Protein AF-A0A6G0IM31-F1 (afdb_monomer)

Solvent-accessible surface area (backbone atoms only — not comparable to full-atom values): 23867 Å² total; per-residue (Å²): 143,81,89,83,79,83,81,80,80,82,61,76,68,66,58,53,59,58,53,51,56,51,50,58,54,52,58,71,59,51,46,72,52,73,86,76,58,29,35,44,37,66,64,90,86,64,82,77,50,81,94,53,79,56,46,77,42,25,65,24,49,33,52,32,23,55,49,42,42,52,35,54,78,69,66,40,56,85,72,34,51,27,34,51,53,38,64,67,66,69,48,48,72,94,65,51,44,59,22,65,65,32,33,52,43,40,54,50,34,54,50,56,51,58,71,75,46,84,83,65,71,39,38,36,40,37,40,40,38,39,74,88,47,91,73,60,50,75,45,73,33,28,76,93,40,75,71,78,83,85,82,87,77,94,63,101,54,61,76,47,79,43,77,57,82,61,41,64,88,87,85,88,73,82,80,88,86,83,90,74,96,60,84,72,95,62,67,54,34,44,53,74,49,74,47,65,47,69,52,58,91,88,52,86,88,77,50,64,33,33,41,39,41,29,42,20,30,43,71,60,95,88,59,88,57,65,47,46,58,54,32,40,37,36,38,43,38,95,63,54,70,75,69,89,90,70,71,73,64,47,77,62,91,46,28,46,38,37,60,36,73,57,36,42,46,88,49,73,52,69,53,70,48,54,43,49,82,86,72,91,76,84,70,53,76,70,31,43,38,35,35,28,27,64,63,35,58,40,30,55,28,73,47,78,46,64,88,59,92,58,65,67,53,59,55,65,61,86,95,50,70,44,82,52,78,92,72,78,86,81,85,82,82,68,92,56,90,85,70,43,73,69,57,54,50,55,64,57,66,37,88,86,52,58,62,40,70,44,67,48,76,77,48,75,48,79,58,90,97,42,79,47,71,46,60,47,79,76,43,82,78,41,63,85,77,74,127

pLDDT: mean 73.81, std 16.46, range [26.55, 93.31]

Foldseek 3Di:
DDDDDDDDPDDPVVVVVVVVVVLVVVVVQWDWDDVVIAIWHDDPPDPDDPVDPALSCLVRLLRLLVNLVVCVVVVVLVVNPNSLVNNLQQAAPPPAHLAPNSRVSNVVSVVSNPVVDDAKWWWKWKWKDWPPDPDTDIDTAGPVRNDDDDDDDPDPTDIDMDIDDTDDDDHDHDDDDDDDPDDDPFPAQKDKDKDWADDDPPDPDDDQIKIKIKIAGRDDPPDPDQKDAWKKKKWQAPDWDWDDDDPPWDDDPRITIDIDGIHGNPDIDMDMTGTDDPDDDQADDWIKIWMDDSSGPSNTDIDTHDNDPSHQDWDDDPNDIDGDDDPDDDDPPDPDVVDDPVNVVVVCPDPVNAFDFDWAWDDWDDDPPDIDTDTDTPDGPHHNPDD

Sequence (387 aa):
MCCGGNVRSDSPRHKQHGTSSLLDSLEKLARQKGNPLLRYWQESSVTADWLKPDQS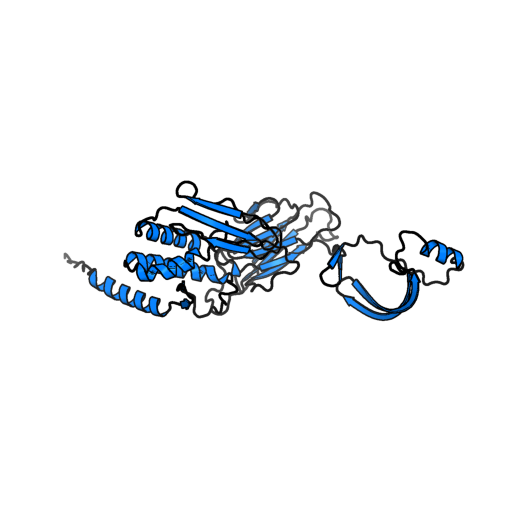SGPTVETTAYVLLTVLLKGRISYANPILTWLTQDQHYGEGFYSIHDTVLTLEAVTEYSKIIPRVALSQDLIVRLSRKLDPVRVQLTQSRPVATPLQVTTNDDITVATGYGSGVSSVKMKTVYYETTASSQTCHFDLTIEVKSASSSNPSRGSPHVVACAKYKPPPNEVMTESSLTVMEIHALRCGAGDGGPETELQGNTVVIQMETVPSEVFLCIGFRITTAFTVTGRSDSLLSVYEPQDKGSLCTKQFSHKEEKLQQLCVGQQCQCMTAACATYRGNIDGSLTAAKRTDETCQSHIKYAYKVTVKSSAAEGNFMTYTATIAEVLKNRYSV

Radius of gyration: 31.68 Å; Cα contacts (8 Å, |Δi|>4): 546; chains: 1; bounding box: 67×73×113 Å

Mean predicted aligned error: 17.04 Å

Nearest PDB structures (foldseek):
  8cml-assembly1_B  TM=8.403E-01  e=1.248E-17  Homo sapiens
  4e0s-assembly1_A  TM=3.772E-01  e=4.618E-20  Homo sapiens
  3hs0-assembly3_H-2  TM=5.160E-01  e=4.239E-14  Naja kaouthia
  3hrz-assembly1_C  TM=5.077E-01  e=1.544E-13  Naja kaouthia
  3hs0-assembly3_C  TM=4.932E-01  e=1.003E-13  Naja kaouthia

Organism: Larimichthys crocea (NCBI:txid215358)

InterPro domains:
  IPR008930 Terpenoid cyclases/protein prenyltransferase alpha-alpha toroid [SSF48239] (22-117)
  IPR008993 Tissue inhibitor of metalloproteinases-like, OB-fold [G3DSA:2.40.50.120] (315-386)
  IPR008993 Tissue inhibitor of metalloproteinases-like, OB-fold [SSF50242] (322-384)
  IPR009048 Alpha-macroglobulin, receptor-binding [PF07677] (249-306)
  IPR009048 Alpha-macroglobulin, receptor-binding [SM01361] (228-305)
  IPR011626 Alpha-macroglobulin-like, TED domain [PF07678] (16-113)
  IPR018933 Netrin module, non-TIMP type [PF01759] (347-384)
  IPR036595 Alpha-macroglobulin, receptor-binding domain superfamily [G3DSA:2.60.40.690] (246-314)
  IPR036595 Alpha-macroglobulin, receptor-binding domain superfamily [SSF49410] (187-323)
  IPR048843 Complement component 5, CUB domain [PF21309] (137-180)
  IPR050473 Alpha-2-macroglobulin/Complement system [PTHR11412] (18-328)

Structure (mmCIF, N/CA/C/O backbone):
data_AF-A0A6G0IM31-F1
#
_entry.id   AF-A0A6G0IM31-F1
#
loop_
_atom_site.group_PDB
_atom_site.id
_atom_site.type_symbol
_atom_site.label_atom_id
_atom_site.label_alt_id
_atom_site.label_comp_id
_atom_site.label_asym_id
_atom_site.label_entity_id
_atom_site.label_seq_id
_atom_site.pdbx_PDB_ins_code
_atom_site.Cartn_x
_atom_site.Cartn_y
_atom_site.Cartn_z
_atom_site.occupancy
_atom_site.B_iso_or_equiv
_atom_site.auth_seq_id
_atom_site.auth_comp_id
_atom_site.auth_asym_id
_atom_site.auth_atom_id
_atom_site.pdbx_PDB_model_num
ATOM 1 N N . MET A 1 1 ? 6.968 43.765 55.370 1.00 36.72 1 MET A N 1
ATOM 2 C CA . MET A 1 1 ? 7.137 43.029 54.100 1.00 36.72 1 MET A CA 1
ATOM 3 C C . MET A 1 1 ? 6.992 41.546 54.382 1.00 36.72 1 MET A C 1
ATOM 5 O O . MET A 1 1 ? 7.901 40.985 54.961 1.00 36.72 1 MET A O 1
ATOM 9 N N . CYS A 1 2 ? 5.845 40.967 54.027 1.00 26.55 2 CYS A N 1
ATOM 10 C CA . CYS A 1 2 ? 5.641 39.544 53.733 1.00 26.55 2 CYS A CA 1
ATOM 11 C C . CYS A 1 2 ? 4.366 39.499 52.881 1.00 26.55 2 CYS A C 1
ATOM 13 O O . CYS A 1 2 ? 3.274 39.727 53.397 1.00 26.55 2 CYS A O 1
ATOM 15 N N . CYS A 1 3 ? 4.511 39.334 51.566 1.00 29.86 3 CYS A N 1
ATOM 16 C CA . CYS A 1 3 ? 3.373 39.205 50.660 1.00 29.86 3 CYS A CA 1
ATOM 17 C C . CYS A 1 3 ? 2.822 37.779 50.758 1.00 29.86 3 CYS A C 1
ATOM 19 O O . CYS A 1 3 ? 3.533 36.822 50.463 1.00 29.86 3 CYS A O 1
ATOM 21 N N . GLY A 1 4 ? 1.559 37.649 51.165 1.00 33.16 4 GLY A N 1
ATOM 22 C CA . GLY A 1 4 ? 0.794 36.414 51.039 1.00 33.16 4 GLY A CA 1
ATOM 23 C C . GLY A 1 4 ? 0.318 36.236 49.599 1.00 33.16 4 GLY A C 1
ATOM 24 O O . GLY A 1 4 ? -0.454 37.050 49.096 1.00 33.16 4 GLY A O 1
ATOM 25 N N . GLY A 1 5 ? 0.789 35.182 48.935 1.00 30.02 5 GLY A N 1
ATOM 26 C CA . GLY A 1 5 ? 0.292 34.735 47.636 1.00 30.02 5 GLY A CA 1
ATOM 27 C C . GLY A 1 5 ? -0.735 33.622 47.819 1.00 30.02 5 GLY A C 1
ATOM 28 O O . GLY A 1 5 ? -0.395 32.521 48.242 1.00 30.02 5 GLY A O 1
ATOM 29 N N . ASN A 1 6 ? -1.993 33.921 47.505 1.00 29.75 6 ASN A N 1
ATOM 30 C CA . ASN A 1 6 ? -3.095 32.965 47.448 1.00 29.75 6 ASN A CA 1
ATOM 31 C C . ASN A 1 6 ? -2.877 32.009 46.261 1.00 29.75 6 ASN A C 1
ATOM 33 O O . ASN A 1 6 ? -2.958 32.431 45.106 1.00 29.75 6 ASN A O 1
ATOM 37 N N . VAL A 1 7 ? -2.636 30.724 46.522 1.00 34.03 7 VAL A N 1
ATOM 38 C CA . VAL A 1 7 ? -2.697 29.682 45.489 1.00 34.03 7 VAL A CA 1
ATOM 39 C C . VAL A 1 7 ? -4.174 29.373 45.244 1.00 34.03 7 VAL A C 1
ATOM 41 O O . VAL A 1 7 ? -4.831 28.744 46.071 1.00 34.03 7 VAL A O 1
ATOM 44 N N . ARG A 1 8 ? -4.721 29.849 44.117 1.00 33.34 8 ARG A N 1
ATOM 45 C CA . ARG A 1 8 ? -6.036 29.415 43.620 1.00 33.34 8 ARG A CA 1
ATOM 46 C C . ARG A 1 8 ? -5.956 27.925 43.289 1.00 33.34 8 ARG A C 1
ATOM 48 O O . ARG A 1 8 ? -5.293 27.533 42.334 1.00 33.34 8 ARG A O 1
ATOM 55 N N . SER A 1 9 ? -6.650 27.112 44.073 1.00 35.56 9 SER A N 1
ATOM 56 C CA . SER A 1 9 ? -6.996 25.738 43.732 1.00 35.56 9 SER A CA 1
ATOM 57 C C . SER A 1 9 ? -8.009 25.757 42.586 1.00 35.56 9 SER A C 1
ATOM 59 O O . SER A 1 9 ? -9.187 26.064 42.766 1.00 35.56 9 SER A O 1
ATOM 61 N N . ASP A 1 10 ? -7.530 25.479 41.378 1.00 37.25 10 ASP A N 1
ATOM 62 C CA . ASP A 1 10 ? -8.372 25.380 40.191 1.00 37.25 10 ASP A CA 1
ATOM 63 C C . ASP A 1 10 ? -9.249 24.116 40.290 1.00 37.25 10 ASP A C 1
ATOM 65 O O . ASP A 1 10 ? -8.761 23.002 40.500 1.00 37.25 10 ASP A O 1
ATOM 69 N N . SER A 1 11 ? -10.569 24.299 40.232 1.00 34.94 11 SER A N 1
ATOM 70 C CA . SER A 1 11 ? -11.566 23.278 40.576 1.00 34.94 11 SER A CA 1
ATOM 71 C C . SER A 1 11 ? -11.728 22.223 39.461 1.00 34.94 11 SER A C 1
ATOM 73 O O . SER A 1 11 ? -11.961 22.591 38.306 1.00 34.94 11 SER A O 1
ATOM 75 N N . PRO A 1 12 ? -11.711 20.906 39.761 1.00 45.75 12 PRO A N 1
ATOM 76 C CA . PRO A 1 12 ? -11.806 19.837 38.754 1.00 45.75 12 PRO A CA 1
ATOM 77 C C . PRO A 1 12 ? -13.117 19.809 37.941 1.00 45.75 12 PRO A C 1
ATOM 79 O O . PRO A 1 12 ? -13.173 19.166 36.892 1.00 45.75 12 PRO A O 1
ATOM 82 N N . ARG A 1 13 ? -14.168 20.527 38.367 1.00 38.84 13 ARG A N 1
ATOM 83 C CA . ARG A 1 13 ? -15.467 20.568 37.665 1.00 38.84 13 ARG A CA 1
ATOM 84 C C . ARG A 1 13 ? -15.459 21.422 36.394 1.00 38.84 13 ARG A C 1
ATOM 86 O O . ARG A 1 13 ? -16.179 21.096 35.454 1.00 38.84 13 ARG A O 1
ATOM 93 N N . HIS A 1 14 ? -14.639 22.474 36.326 1.00 39.56 14 HIS A N 1
ATOM 94 C CA . HIS A 1 14 ? -14.577 23.325 35.130 1.00 39.56 14 HIS A CA 1
ATOM 95 C C . HIS A 1 14 ? -13.871 22.635 33.955 1.00 39.56 14 HIS A C 1
ATOM 97 O O . HIS A 1 14 ? -14.290 22.804 32.812 1.00 39.56 14 HIS A O 1
ATOM 103 N N . LYS A 1 15 ? -12.874 21.779 34.227 1.00 46.34 15 LYS A N 1
ATOM 104 C CA . LYS A 1 15 ? -12.213 20.973 33.187 1.00 46.34 15 LYS A CA 1
ATOM 105 C C . LYS A 1 15 ? -13.165 19.947 32.566 1.00 46.34 15 LYS A C 1
ATOM 107 O O . LYS A 1 15 ? -13.194 19.826 31.349 1.00 46.34 15 LYS A O 1
ATOM 112 N N . GLN A 1 16 ? -14.004 19.280 33.367 1.00 51.59 16 GLN A N 1
ATOM 113 C CA . GLN A 1 16 ? -14.938 18.256 32.873 1.00 51.59 16 GLN A CA 1
ATOM 114 C C . GLN A 1 16 ? -15.980 18.794 31.878 1.00 51.59 16 GLN A C 1
ATOM 116 O O . GLN A 1 16 ? -16.293 18.100 30.912 1.00 51.59 16 GLN A O 1
ATOM 121 N N . HIS A 1 17 ? -16.474 20.022 32.081 1.00 53.59 17 HIS A N 1
ATOM 122 C CA . HIS A 1 17 ? -17.508 20.627 31.230 1.00 53.59 17 HIS A CA 1
ATOM 123 C C . HIS A 1 17 ? -16.995 21.018 29.832 1.00 53.59 17 HIS A C 1
ATOM 125 O O . HIS A 1 17 ? -17.723 20.883 28.848 1.00 53.59 17 HIS A O 1
ATOM 131 N N . GLY A 1 18 ? -15.737 21.466 29.735 1.00 62.34 18 GLY A N 1
ATOM 132 C CA . GLY A 1 18 ? -15.080 21.729 28.450 1.00 62.34 18 GLY A CA 1
ATOM 133 C C . GLY A 1 18 ? -14.702 20.444 27.705 1.00 62.34 18 GLY A C 1
ATOM 134 O O . GLY A 1 18 ? -14.777 20.391 26.483 1.00 62.34 18 GLY A O 1
ATOM 135 N N . THR A 1 19 ? -14.359 19.367 28.423 1.00 61.81 19 THR A N 1
ATOM 136 C CA . THR A 1 19 ? -14.051 18.073 27.788 1.00 61.81 19 THR A CA 1
ATOM 137 C C . THR A 1 19 ? -15.293 17.395 27.205 1.00 61.81 19 THR A C 1
ATOM 139 O O . THR A 1 19 ? -15.190 16.722 26.183 1.00 61.81 19 THR A O 1
ATOM 142 N N . SER A 1 20 ? -16.469 17.547 27.828 1.00 69.94 20 SER A N 1
ATOM 143 C CA . SER A 1 20 ? -17.714 16.991 27.277 1.00 69.94 20 SER A CA 1
ATOM 144 C C . SER A 1 20 ? -18.145 17.689 25.986 1.00 69.94 20 SER A C 1
ATOM 146 O O . SER A 1 20 ? -18.518 17.003 25.042 1.00 69.94 20 SER A O 1
ATOM 148 N N . SER A 1 21 ? -18.020 19.020 25.892 1.00 79.06 21 SER A N 1
ATOM 149 C CA . SER A 1 21 ? -18.432 19.753 24.682 1.00 79.06 21 SER A CA 1
ATOM 150 C C . SER A 1 21 ? -17.542 19.463 23.467 1.00 79.06 21 SER A C 1
ATOM 152 O O . SER A 1 21 ? -18.026 19.450 22.333 1.00 79.06 21 SER A O 1
ATOM 154 N N . LEU A 1 22 ? -16.249 19.202 23.693 1.00 83.69 22 LEU A N 1
ATOM 155 C CA . LEU A 1 22 ? -15.317 18.792 22.642 1.00 83.69 22 LEU A CA 1
ATOM 156 C C . LEU A 1 22 ? -15.647 17.396 22.110 1.00 83.69 22 LEU A C 1
ATOM 158 O O . LEU A 1 22 ? -15.683 17.209 20.897 1.00 83.69 22 LEU A O 1
ATOM 162 N N . LEU A 1 23 ? -15.944 16.439 22.996 1.00 84.12 23 LEU A N 1
ATOM 163 C CA . LEU A 1 23 ? -16.343 15.094 22.581 1.00 84.12 23 LEU A CA 1
ATOM 164 C C . LEU A 1 23 ? -17.647 15.127 21.778 1.00 84.12 23 LEU A C 1
ATOM 166 O O . LEU A 1 23 ? -17.715 14.515 20.720 1.00 84.12 23 LEU A O 1
ATOM 170 N N . ASP A 1 24 ? -18.640 15.901 22.215 1.00 84.94 24 ASP A N 1
ATOM 171 C CA . ASP A 1 24 ? -19.907 16.034 21.487 1.00 84.94 24 ASP A CA 1
ATOM 172 C C . ASP A 1 24 ? -19.708 16.680 20.101 1.00 84.94 24 ASP A C 1
ATOM 174 O O . ASP A 1 24 ? -20.414 16.365 19.142 1.00 84.94 24 ASP A O 1
ATOM 178 N N . SER A 1 25 ? -18.735 17.587 19.971 1.00 86.56 25 SER A N 1
ATOM 179 C CA . SER A 1 25 ? -18.357 18.175 18.679 1.00 86.56 25 SER A CA 1
ATOM 180 C C . SER A 1 25 ? -17.662 17.151 17.781 1.00 86.56 25 SER A C 1
ATOM 182 O O . SER A 1 25 ? -17.974 17.063 16.596 1.00 86.56 25 SER A O 1
ATOM 184 N N . LEU A 1 26 ? -16.776 16.334 18.352 1.00 86.81 26 LEU A N 1
ATOM 185 C CA . LEU A 1 26 ? -16.090 15.252 17.651 1.00 86.81 26 LEU A CA 1
ATOM 186 C C . LEU A 1 26 ? -17.077 14.178 17.175 1.00 86.81 26 LEU A C 1
ATOM 188 O O . LEU A 1 26 ? -16.978 13.707 16.046 1.00 86.81 26 LEU A O 1
ATOM 192 N N . GLU A 1 27 ? -18.079 13.832 17.983 1.00 87.62 27 GLU A N 1
ATOM 193 C CA . GLU A 1 27 ? -19.129 12.876 17.614 1.00 87.62 27 GLU A CA 1
ATOM 194 C C . GLU A 1 27 ? -19.948 13.339 16.400 1.00 87.62 27 GLU A C 1
ATOM 196 O O . GLU A 1 27 ? -20.326 12.513 15.569 1.00 87.62 27 GLU A O 1
ATOM 201 N N . LYS A 1 28 ? -20.159 14.650 16.229 1.00 87.38 28 LYS A N 1
ATOM 202 C CA . LYS A 1 28 ? -20.841 15.207 15.044 1.00 87.38 28 LYS A CA 1
ATOM 203 C C . LYS A 1 28 ? -20.036 15.063 13.753 1.00 87.38 28 LYS A C 1
ATOM 205 O O . LYS A 1 28 ? -20.626 15.083 12.678 1.00 87.38 28 LYS A O 1
ATOM 210 N N . LEU A 1 29 ? -18.716 14.916 13.852 1.00 87.19 29 LEU A N 1
ATOM 211 C CA . LEU A 1 29 ? -17.824 14.700 12.710 1.00 87.19 29 LEU A CA 1
ATOM 212 C C . LEU A 1 29 ? -17.693 13.215 12.331 1.00 87.19 29 LEU A C 1
ATOM 214 O O . LEU A 1 29 ? -17.004 12.888 11.367 1.00 87.19 29 LEU A O 1
ATOM 218 N N . ALA A 1 30 ? -18.338 12.310 13.076 1.00 86.50 30 ALA A N 1
ATOM 219 C CA . ALA A 1 30 ? -18.243 10.878 12.838 1.00 86.50 30 ALA A CA 1
ATOM 220 C C . ALA A 1 30 ? -18.856 10.487 11.486 1.00 86.50 30 ALA A C 1
ATOM 222 O O . ALA A 1 30 ? -20.034 10.746 11.222 1.00 86.50 30 ALA A O 1
ATOM 223 N N . ARG A 1 31 ? -18.094 9.759 10.667 1.00 83.81 31 ARG A N 1
ATOM 224 C CA . ARG A 1 31 ? -18.620 9.091 9.473 1.00 83.81 31 ARG A CA 1
ATOM 225 C C . ARG A 1 31 ? -19.165 7.723 9.868 1.00 83.81 31 ARG A C 1
ATOM 227 O O . ARG A 1 31 ? -18.549 7.002 10.652 1.00 83.81 31 ARG A O 1
ATOM 234 N N . GLN A 1 32 ? -20.345 7.378 9.358 1.00 82.62 32 GLN A N 1
ATOM 235 C CA . GLN A 1 32 ? -21.039 6.131 9.682 1.00 82.62 32 GLN A CA 1
ATOM 236 C C . GLN A 1 32 ? -21.543 5.461 8.407 1.00 82.62 32 GLN A C 1
ATOM 238 O O . GLN A 1 32 ? -22.161 6.122 7.571 1.00 82.62 32 GLN A O 1
ATOM 243 N N . LYS A 1 33 ? -21.277 4.161 8.236 1.00 70.19 33 LYS A N 1
ATOM 244 C CA . LYS A 1 33 ? -21.688 3.427 7.030 1.00 70.19 33 LYS A CA 1
ATOM 245 C C . LYS A 1 33 ? -21.879 1.933 7.294 1.00 70.19 33 LYS A C 1
ATOM 247 O O . LYS A 1 33 ? -21.142 1.343 8.077 1.00 70.19 33 LYS A O 1
ATOM 252 N N . GLY A 1 34 ? -22.826 1.331 6.573 1.00 65.81 34 GLY A N 1
ATOM 253 C CA . GLY A 1 34 ? -22.978 -0.122 6.460 1.00 65.81 34 GLY A CA 1
ATOM 254 C C . GLY A 1 34 ? -23.896 -0.784 7.492 1.00 65.81 34 GLY A C 1
ATOM 255 O O . GLY A 1 34 ? -24.440 -0.142 8.389 1.00 65.81 34 GLY A O 1
ATOM 256 N N . ASN A 1 35 ? -24.072 -2.096 7.307 1.00 61.41 35 ASN A N 1
ATOM 257 C CA . ASN A 1 35 ? -24.693 -3.023 8.249 1.00 61.41 35 ASN A CA 1
ATOM 258 C C . ASN A 1 35 ? -23.809 -4.291 8.321 1.00 61.41 35 ASN A C 1
ATOM 260 O O . ASN A 1 35 ? -23.779 -5.029 7.335 1.00 61.41 35 ASN A O 1
ATOM 264 N N . PRO A 1 36 ? -23.068 -4.550 9.418 1.00 66.25 36 PRO A N 1
ATOM 265 C CA . PRO A 1 36 ? -23.070 -3.823 10.690 1.00 66.25 36 PRO A CA 1
ATOM 266 C C . PRO A 1 36 ? -22.534 -2.391 10.568 1.00 66.25 36 PRO A C 1
ATOM 268 O O . PRO A 1 36 ? -21.780 -2.070 9.652 1.00 66.25 36 PRO A O 1
ATOM 271 N N . LEU A 1 37 ? -22.962 -1.524 11.489 1.00 80.94 37 LEU A N 1
ATOM 272 C CA . LEU A 1 37 ? -22.570 -0.116 11.518 1.00 80.94 37 LEU A CA 1
ATOM 273 C C . LEU A 1 37 ? -21.062 0.004 11.769 1.00 80.94 37 LEU A C 1
ATOM 275 O O . LEU A 1 37 ? -20.579 -0.420 12.818 1.00 80.94 37 LEU A O 1
ATOM 279 N N . LEU A 1 38 ? -20.346 0.627 10.837 1.00 83.12 38 LEU A N 1
ATOM 280 C CA . LEU A 1 38 ? -18.950 1.027 11.001 1.00 83.12 38 LEU A CA 1
ATOM 281 C C . LEU A 1 38 ? -18.880 2.521 11.304 1.00 83.12 38 LEU A C 1
ATOM 283 O O . LEU A 1 38 ? -19.682 3.296 10.771 1.00 83.12 38 LEU A O 1
ATOM 287 N N . ARG A 1 39 ? -17.929 2.929 12.151 1.00 86.56 39 ARG A N 1
ATOM 288 C CA . ARG A 1 39 ? -17.736 4.334 12.532 1.00 86.56 39 ARG A CA 1
ATOM 289 C C . ARG A 1 39 ? -16.261 4.718 12.536 1.00 86.56 39 ARG A C 1
ATOM 291 O O . ARG A 1 39 ? -15.462 4.023 13.150 1.00 86.56 39 ARG A O 1
ATOM 298 N N . TYR A 1 40 ? -15.936 5.842 11.904 1.00 86.38 40 TYR A N 1
ATOM 299 C CA . TYR A 1 40 ? -14.565 6.341 11.782 1.00 86.38 40 TYR A CA 1
ATOM 300 C C . TYR A 1 40 ? -14.521 7.863 11.592 1.00 86.38 40 TYR A C 1
ATOM 302 O O . TYR A 1 40 ? -15.551 8.501 11.345 1.00 86.38 40 TYR A O 1
ATOM 310 N N . TRP A 1 41 ? -13.324 8.438 11.716 1.00 86.56 41 TRP A N 1
ATOM 311 C CA . TRP A 1 41 ? -13.059 9.865 11.544 1.00 86.56 41 TRP A CA 1
ATOM 312 C C . TRP A 1 41 ? -12.029 10.080 10.454 1.00 86.56 41 TRP A C 1
ATOM 314 O O . TRP A 1 41 ? -10.987 9.440 10.452 1.00 86.56 41 TRP A O 1
ATOM 324 N N . GLN A 1 42 ? -12.337 11.000 9.549 1.00 78.25 42 GLN A N 1
ATOM 325 C CA . GLN A 1 42 ? -11.510 11.336 8.402 1.00 78.25 42 GLN A CA 1
ATOM 326 C C . GLN A 1 42 ? -11.553 12.844 8.191 1.00 78.25 42 GLN A C 1
ATOM 328 O O . GLN A 1 42 ? -12.597 13.472 8.404 1.00 78.25 42 GLN A O 1
ATOM 333 N N . GLU A 1 43 ? -10.441 13.411 7.739 1.00 71.62 43 GLU A N 1
ATOM 334 C CA . GLU A 1 43 ? -10.367 14.827 7.417 1.00 71.62 43 GLU A CA 1
ATOM 335 C C . GLU A 1 43 ? -11.337 15.202 6.280 1.00 71.62 43 GLU A C 1
ATOM 337 O O . GLU A 1 43 ? -11.643 14.415 5.381 1.00 71.62 43 GLU A O 1
ATOM 342 N N . SER A 1 44 ? -11.881 16.418 6.345 1.00 61.69 44 SER A N 1
ATOM 343 C CA . SER A 1 44 ? -12.910 16.890 5.407 1.00 61.69 44 SER A CA 1
ATOM 344 C C . SER A 1 44 ? -12.425 17.039 3.957 1.00 61.69 44 SER A C 1
ATOM 346 O O . SER A 1 44 ? -13.240 16.957 3.040 1.00 61.69 44 SER A O 1
ATOM 348 N N . SER A 1 45 ? -11.117 17.208 3.756 1.00 56.72 45 SER A N 1
ATOM 349 C CA . SER A 1 45 ? -10.436 17.333 2.461 1.00 56.72 45 SER A CA 1
ATOM 350 C C . SER A 1 45 ? -10.286 16.000 1.718 1.00 56.72 45 SER A C 1
ATOM 352 O O . SER A 1 45 ? -10.119 15.995 0.497 1.00 56.72 45 SER A O 1
ATOM 354 N N . VAL A 1 46 ? -10.367 14.866 2.423 1.00 58.00 46 VAL A N 1
ATOM 355 C CA . VAL A 1 46 ? -10.092 13.544 1.852 1.00 58.00 46 VAL A CA 1
ATOM 356 C C . VAL A 1 46 ? -11.372 12.940 1.263 1.00 58.00 46 VAL A C 1
ATOM 358 O O . VAL A 1 46 ? -12.361 12.673 1.958 1.00 58.00 46 VAL A O 1
ATOM 361 N N . THR A 1 47 ? -11.342 12.717 -0.053 1.00 51.62 47 THR A N 1
ATOM 362 C CA . THR A 1 47 ? -12.424 12.122 -0.862 1.00 51.62 47 THR A CA 1
ATOM 363 C C . THR A 1 47 ? -12.227 10.620 -1.098 1.00 51.62 47 THR A C 1
ATOM 365 O O . THR A 1 47 ? -12.781 10.070 -2.047 1.00 51.62 47 THR A O 1
ATOM 368 N N . ALA A 1 48 ? -11.442 9.946 -0.248 1.00 50.44 48 ALA A N 1
ATOM 369 C CA . ALA A 1 48 ? -11.118 8.532 -0.418 1.00 50.44 48 ALA A CA 1
ATOM 370 C C . ALA A 1 48 ? -12.393 7.671 -0.448 1.00 50.44 48 ALA A C 1
ATOM 372 O O . ALA A 1 48 ? -13.232 7.711 0.460 1.00 50.44 48 ALA A O 1
ATOM 373 N N . ASP A 1 49 ? -12.535 6.899 -1.523 1.00 48.62 49 ASP A N 1
ATOM 374 C CA . ASP A 1 49 ? -13.629 5.960 -1.720 1.00 48.62 49 ASP A CA 1
ATOM 375 C C . ASP A 1 49 ? -13.297 4.650 -0.995 1.00 48.62 49 ASP A C 1
ATOM 377 O O . ASP A 1 49 ? -12.318 3.985 -1.309 1.00 48.62 49 ASP A O 1
ATOM 381 N N . TRP A 1 50 ? -14.119 4.256 -0.023 1.00 49.22 50 TRP A N 1
ATOM 382 C CA . TRP A 1 50 ? -13.917 3.072 0.831 1.00 49.22 50 TRP A CA 1
ATOM 383 C C . TRP A 1 50 ? -13.716 1.741 0.073 1.00 49.22 50 TRP A C 1
ATOM 385 O O . TRP A 1 50 ? -13.204 0.789 0.652 1.00 49.22 50 TRP A O 1
ATOM 395 N N . LEU A 1 51 ? -14.143 1.648 -1.195 1.00 39.62 51 LEU A N 1
A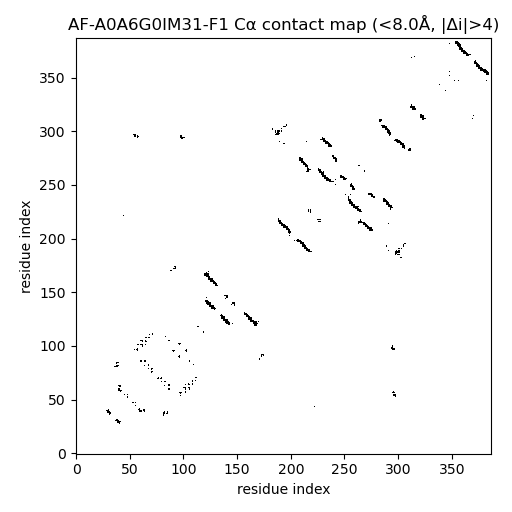TOM 396 C CA . LEU A 1 51 ? -13.924 0.476 -2.062 1.00 39.62 51 LEU A CA 1
ATOM 397 C C . LEU A 1 51 ? -12.468 0.348 -2.532 1.00 39.62 51 LEU A C 1
ATOM 399 O O . LEU A 1 51 ? -12.061 -0.714 -3.000 1.00 39.62 51 LEU A O 1
ATOM 403 N N . LYS A 1 52 ? -11.696 1.427 -2.406 1.00 44.72 52 LYS A N 1
ATOM 404 C CA . LYS A 1 52 ? -10.255 1.494 -2.612 1.00 44.72 52 LYS A CA 1
ATOM 405 C C . LYS A 1 52 ? -9.666 2.208 -1.395 1.00 44.72 52 LYS A C 1
ATOM 407 O O . LYS A 1 52 ? -9.386 3.399 -1.508 1.00 44.72 52 LYS A O 1
ATOM 412 N N . PRO A 1 53 ? -9.544 1.536 -0.232 1.00 45.97 53 PRO A N 1
ATOM 413 C CA . PRO A 1 53 ? -8.807 2.112 0.884 1.00 45.97 53 PRO A CA 1
ATOM 414 C C . PRO A 1 53 ? -7.428 2.498 0.352 1.00 45.97 53 PRO A C 1
ATOM 416 O O . PRO A 1 53 ? -6.648 1.646 -0.074 1.00 45.97 53 PRO A O 1
ATOM 419 N N . ASP A 1 54 ? -7.204 3.800 0.230 1.00 44.88 54 ASP A N 1
ATOM 420 C CA . ASP A 1 54 ? -5.930 4.346 -0.185 1.00 44.88 54 ASP A CA 1
ATOM 421 C C . ASP A 1 54 ? -5.074 4.591 1.059 1.00 44.88 54 ASP A C 1
ATOM 423 O O . ASP A 1 54 ? -5.473 4.380 2.209 1.00 44.88 54 ASP A O 1
ATOM 427 N N . GLN A 1 55 ? -3.854 5.024 0.809 1.00 48.00 55 GLN A N 1
ATOM 428 C CA . GLN A 1 55 ? -2.835 5.204 1.822 1.00 48.00 55 GLN A CA 1
ATOM 429 C C . GLN A 1 55 ? -3.019 6.492 2.656 1.00 48.00 55 GLN A C 1
ATOM 431 O O . GLN A 1 55 ? -2.314 6.655 3.645 1.00 48.00 55 GLN A O 1
ATOM 436 N N . SER A 1 56 ? -4.018 7.340 2.346 1.00 48.72 56 SER A N 1
ATOM 437 C CA . SER A 1 56 ? -4.424 8.503 3.171 1.00 48.72 56 SER A CA 1
ATOM 438 C C . SER A 1 56 ? -5.140 8.102 4.477 1.00 48.72 56 SER A C 1
ATOM 440 O O . SER A 1 56 ? -5.611 8.926 5.268 1.00 48.72 56 SER A O 1
ATOM 442 N N . SER A 1 57 ? -5.237 6.798 4.715 1.00 62.34 57 SER A N 1
ATOM 443 C CA . SER A 1 57 ? -5.883 6.168 5.857 1.00 62.34 57 SER A CA 1
ATOM 444 C C . SER A 1 57 ? -5.035 6.173 7.130 1.00 62.34 57 SER A C 1
ATOM 446 O O . SER A 1 57 ? -5.628 6.079 8.197 1.00 62.34 57 SER A O 1
ATOM 448 N N . GLY A 1 58 ? -3.710 6.367 7.087 1.00 68.94 58 GLY A N 1
ATOM 449 C CA . GLY A 1 58 ? -2.872 6.418 8.302 1.00 68.94 58 GLY A CA 1
ATOM 450 C C . GLY A 1 58 ? -3.362 7.446 9.340 1.00 68.94 58 GLY A C 1
ATOM 451 O O . GLY A 1 58 ? -3.764 7.056 10.440 1.00 68.94 58 GLY A O 1
ATOM 452 N N . PRO A 1 59 ? -3.480 8.739 8.976 1.00 74.38 59 PRO A N 1
ATOM 453 C CA . PRO A 1 59 ? -4.055 9.766 9.853 1.00 74.38 59 PRO A CA 1
ATOM 454 C C . PRO A 1 59 ? -5.518 9.494 10.249 1.00 74.38 59 PRO A C 1
ATOM 456 O O . PRO A 1 59 ? -5.957 9.841 11.348 1.00 74.38 59 PRO A O 1
ATOM 459 N N . THR A 1 60 ? -6.288 8.846 9.368 1.00 79.94 60 THR A N 1
ATOM 460 C CA . THR A 1 60 ? -7.683 8.439 9.625 1.00 79.94 60 THR A CA 1
ATOM 461 C C . THR A 1 60 ? -7.742 7.365 10.720 1.00 79.94 60 THR A C 1
ATOM 463 O O . THR A 1 60 ? -8.552 7.464 11.648 1.00 79.94 60 THR A O 1
ATOM 466 N N . VAL A 1 61 ? -6.867 6.356 10.652 1.00 81.81 61 VAL A N 1
ATOM 467 C CA . VAL A 1 61 ? -6.733 5.281 11.645 1.00 81.81 61 VAL A CA 1
ATOM 468 C C . VAL A 1 61 ? -6.258 5.859 12.971 1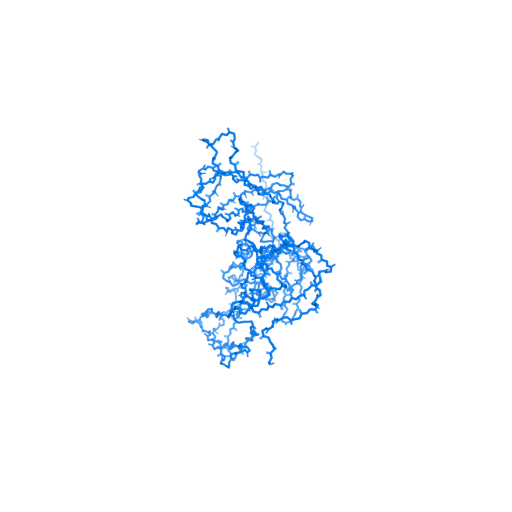.00 81.81 61 VAL A C 1
ATOM 470 O O . VAL A 1 61 ? -6.889 5.598 13.993 1.00 81.81 61 VAL A O 1
ATOM 473 N N . GLU A 1 62 ? -5.225 6.700 12.956 1.00 84.75 62 GLU A N 1
ATOM 474 C CA . GLU A 1 62 ? -4.701 7.374 14.146 1.00 84.75 62 GLU A CA 1
ATOM 475 C C . GLU A 1 62 ? -5.780 8.203 14.856 1.00 84.75 62 GLU A C 1
ATOM 477 O O . GLU A 1 62 ? -6.057 7.998 16.042 1.00 84.75 62 GLU A O 1
ATOM 482 N N . THR A 1 63 ? -6.467 9.081 14.117 1.00 86.50 63 THR A N 1
ATOM 483 C CA . THR A 1 63 ? -7.556 9.903 14.664 1.00 86.50 63 THR A CA 1
ATOM 484 C C . THR A 1 63 ? -8.650 9.022 15.261 1.00 86.50 63 THR A C 1
ATOM 486 O O . THR A 1 63 ? -9.121 9.256 16.377 1.00 86.50 63 THR A O 1
ATOM 489 N N . THR A 1 64 ? -9.041 7.969 14.542 1.00 89.12 64 THR A N 1
ATOM 490 C CA . THR A 1 64 ? -10.086 7.040 14.981 1.00 89.12 64 THR A CA 1
ATOM 491 C C . THR A 1 64 ? -9.666 6.247 16.229 1.00 89.12 64 THR A C 1
ATOM 493 O O . THR A 1 64 ? -10.496 6.030 17.117 1.00 89.12 64 THR A O 1
ATOM 496 N N . ALA A 1 65 ? -8.389 5.873 16.355 1.00 90.62 65 ALA A N 1
ATOM 497 C CA . ALA A 1 65 ? -7.832 5.208 17.533 1.00 90.62 65 ALA A CA 1
ATOM 498 C C . ALA A 1 65 ? -7.838 6.123 18.770 1.00 90.62 65 ALA A C 1
ATOM 500 O O . ALA A 1 65 ? -8.278 5.697 19.843 1.00 90.62 65 ALA A O 1
ATOM 501 N N . TYR A 1 66 ? -7.468 7.401 18.622 1.00 92.00 66 TYR A N 1
ATOM 502 C CA . TYR A 1 66 ? -7.594 8.394 19.697 1.00 92.00 66 TYR A CA 1
ATOM 503 C C . TYR A 1 66 ? -9.043 8.573 20.162 1.00 92.00 66 TYR A C 1
ATOM 505 O O . TYR A 1 66 ? -9.314 8.656 21.369 1.00 92.00 66 TYR A O 1
ATOM 513 N N . VAL A 1 67 ? -9.996 8.601 19.222 1.00 92.00 67 VAL A N 1
ATOM 514 C CA . VAL A 1 67 ? -11.420 8.680 19.570 1.00 92.00 67 VAL A CA 1
ATOM 515 C C . VAL A 1 67 ? -11.850 7.436 20.343 1.00 92.00 67 VAL A C 1
ATOM 517 O O . VAL A 1 67 ? -12.517 7.568 21.370 1.00 92.00 67 VAL A O 1
ATOM 520 N N . LEU A 1 68 ? -11.441 6.238 19.909 1.00 92.56 68 LEU A N 1
ATOM 521 C CA . LEU A 1 68 ? -11.756 4.991 20.609 1.00 92.56 68 LEU A CA 1
ATOM 522 C C . LEU A 1 68 ? -11.245 5.016 22.056 1.00 92.56 68 LEU A C 1
ATOM 524 O O . LEU A 1 68 ? -12.031 4.778 22.973 1.00 92.56 68 LEU A O 1
ATOM 528 N N . LEU A 1 69 ? -9.976 5.372 22.277 1.00 93.31 69 LEU A N 1
ATOM 529 C CA . LEU A 1 69 ? -9.402 5.511 23.622 1.00 93.31 69 LEU A CA 1
ATOM 530 C C . LEU A 1 69 ? -10.205 6.497 24.482 1.00 93.31 69 LEU A C 1
ATOM 532 O O . LEU A 1 69 ? -10.561 6.201 25.623 1.00 93.31 69 LEU A O 1
ATOM 536 N N . THR A 1 70 ? -10.575 7.645 23.913 1.00 92.06 70 THR A N 1
ATOM 537 C CA . THR A 1 70 ? -11.363 8.674 24.608 1.00 92.06 70 THR A CA 1
ATOM 538 C C . THR A 1 70 ? -12.756 8.169 25.000 1.00 92.06 70 THR A C 1
ATOM 540 O O . THR A 1 70 ? -13.209 8.376 26.128 1.00 92.06 70 THR A O 1
ATOM 543 N N . VAL A 1 71 ? -13.445 7.480 24.088 1.00 91.88 71 VAL A N 1
ATOM 544 C CA . VAL A 1 71 ? -14.782 6.902 24.308 1.00 91.88 71 VAL A CA 1
ATOM 545 C C . VAL A 1 71 ? -14.737 5.810 25.383 1.00 91.88 71 VAL A C 1
ATOM 547 O O . VAL A 1 71 ? -15.633 5.749 26.233 1.00 91.88 71 VAL A O 1
ATOM 550 N N . LEU A 1 72 ? -13.680 4.991 25.389 1.00 91.69 72 LEU A N 1
ATOM 551 C CA . LEU A 1 72 ? -13.438 3.966 26.405 1.00 91.69 72 LEU A CA 1
ATOM 552 C C . LEU A 1 72 ? -13.213 4.572 27.790 1.00 91.69 72 LEU A C 1
ATOM 554 O O . LEU A 1 72 ? -13.860 4.145 28.746 1.00 91.69 72 LEU A O 1
ATOM 558 N N . LEU A 1 73 ? -12.401 5.628 27.893 1.00 90.50 73 LEU A N 1
ATOM 559 C CA . LEU A 1 73 ? -12.190 6.368 29.144 1.00 90.50 73 LEU A CA 1
ATOM 560 C C . LEU A 1 73 ? -13.480 7.003 29.688 1.00 90.50 73 LEU A C 1
ATOM 562 O O . LEU A 1 73 ? -13.623 7.191 30.896 1.00 90.50 73 LEU A O 1
ATOM 566 N N . LYS A 1 74 ? -14.443 7.328 28.816 1.00 89.81 74 LYS A N 1
ATOM 567 C CA . LYS A 1 74 ? -15.777 7.822 29.202 1.00 89.81 74 LYS A CA 1
ATOM 568 C C . LYS A 1 74 ? -16.788 6.711 29.506 1.00 89.81 74 LYS A C 1
ATOM 570 O O . LYS A 1 74 ? -17.927 7.025 29.843 1.00 89.81 74 LYS A O 1
ATOM 575 N N . GLY A 1 75 ? -16.407 5.439 29.377 1.00 87.56 75 GLY A N 1
ATOM 576 C CA . GLY A 1 75 ? -17.275 4.289 29.637 1.00 87.56 75 GLY A CA 1
ATOM 577 C C . GLY A 1 75 ? -18.408 4.102 28.619 1.00 87.56 75 GLY A C 1
ATOM 578 O O . GLY A 1 75 ? -19.363 3.376 28.890 1.00 87.56 75 GLY A O 1
ATOM 579 N N . ARG A 1 76 ? -18.340 4.741 27.441 1.00 89.94 76 ARG A N 1
ATOM 580 C CA . ARG A 1 76 ? -19.384 4.674 26.399 1.00 89.94 76 ARG A CA 1
ATOM 581 C C . ARG A 1 76 ? -19.186 3.450 25.489 1.00 89.94 76 ARG A C 1
ATOM 583 O O . ARG A 1 76 ? -18.962 3.578 24.289 1.00 89.94 76 ARG A O 1
ATOM 590 N N . ILE A 1 77 ? -19.284 2.247 26.053 1.00 88.00 77 ILE A N 1
ATOM 591 C CA . ILE A 1 77 ? -18.941 0.988 25.358 1.00 88.00 77 ILE A CA 1
ATOM 592 C C . ILE A 1 77 ? -19.797 0.739 24.111 1.00 88.00 77 ILE A C 1
ATOM 594 O O . ILE A 1 77 ? -19.268 0.414 23.053 1.00 88.00 77 ILE A O 1
ATOM 598 N N . SER A 1 78 ? -21.111 0.958 24.185 1.00 89.44 78 SER A N 1
ATOM 599 C CA . SER A 1 78 ? -22.003 0.782 23.027 1.00 89.44 78 SER A CA 1
ATOM 600 C C . SER A 1 78 ? -21.613 1.669 21.839 1.00 89.44 78 SER A C 1
ATOM 602 O O . SER A 1 78 ? -21.779 1.271 20.686 1.00 89.44 78 SER A O 1
ATOM 604 N N . TYR A 1 79 ? -21.055 2.851 22.112 1.00 90.06 79 TYR A N 1
ATOM 605 C CA . TYR A 1 79 ? -20.560 3.771 21.094 1.00 90.06 79 TYR A CA 1
ATOM 606 C C . TYR A 1 79 ? -19.195 3.346 20.526 1.00 90.06 79 TYR A C 1
ATOM 608 O O . TYR A 1 79 ? -18.900 3.652 19.371 1.00 90.06 79 TYR A O 1
ATOM 616 N N . ALA A 1 80 ? -18.392 2.618 21.307 1.00 91.31 80 ALA A N 1
ATOM 617 C CA . ALA A 1 80 ? -17.078 2.115 20.917 1.00 91.31 80 ALA A CA 1
ATOM 618 C C . ALA A 1 80 ? -17.146 0.927 19.939 1.00 91.31 80 ALA A C 1
ATOM 620 O O . ALA A 1 80 ? -16.279 0.810 19.076 1.00 91.31 80 ALA A O 1
ATOM 621 N N . ASN A 1 81 ? -18.172 0.067 20.019 1.00 89.50 81 ASN A N 1
ATOM 622 C CA . ASN A 1 81 ? -18.238 -1.171 19.220 1.00 89.50 81 ASN A CA 1
ATOM 623 C C . ASN A 1 81 ? -18.122 -0.945 17.693 1.00 89.50 81 ASN A C 1
ATOM 625 O O . ASN A 1 81 ? -17.325 -1.640 17.055 1.00 89.50 81 ASN A O 1
ATOM 629 N N . PRO A 1 82 ? -18.843 0.021 17.080 1.00 89.00 82 PRO A N 1
ATOM 630 C CA . PRO A 1 82 ? -18.700 0.332 15.651 1.00 89.00 82 PRO A CA 1
ATOM 631 C C . PRO A 1 82 ? -17.302 0.826 15.261 1.00 89.00 82 PRO A C 1
ATOM 633 O O . PRO A 1 82 ? -16.856 0.594 14.139 1.00 89.00 82 PRO A O 1
ATOM 636 N N . ILE A 1 83 ? -16.619 1.504 16.188 1.00 89.56 83 ILE A N 1
ATOM 637 C CA . ILE A 1 83 ? -15.278 2.066 15.985 1.00 89.56 83 ILE A CA 1
ATOM 638 C C . ILE A 1 83 ? -14.243 0.941 15.999 1.00 89.56 83 ILE A C 1
ATOM 640 O O . ILE A 1 83 ? -13.422 0.826 15.093 1.00 89.56 83 ILE A O 1
ATOM 644 N N . LEU A 1 84 ? -14.336 0.052 16.991 1.00 88.06 84 LEU A N 1
ATOM 645 C CA . LEU A 1 84 ? -13.484 -1.130 17.088 1.00 88.06 84 LEU A CA 1
ATOM 646 C C . LEU A 1 84 ? -13.654 -2.052 15.875 1.00 88.06 84 LEU A C 1
ATOM 648 O O . LEU A 1 84 ? -12.672 -2.567 15.345 1.00 88.06 84 LEU A O 1
ATOM 652 N N . THR A 1 85 ? -14.895 -2.258 15.428 1.00 85.00 85 THR A N 1
ATOM 653 C CA . THR A 1 85 ? -15.181 -3.098 14.255 1.00 85.00 85 THR A CA 1
ATOM 654 C C . THR A 1 85 ? -14.488 -2.544 13.012 1.00 85.00 85 THR A C 1
ATOM 656 O O . THR A 1 85 ? -13.890 -3.307 12.264 1.00 85.00 85 THR A O 1
ATOM 659 N N . TRP A 1 86 ? -14.495 -1.221 12.828 1.00 84.75 86 TRP A N 1
ATOM 660 C CA . TRP A 1 86 ? -13.794 -0.576 11.720 1.00 84.75 86 TRP A CA 1
ATOM 661 C C . TRP A 1 86 ? -12.263 -0.717 11.839 1.00 84.75 86 TRP A C 1
ATOM 663 O O . TRP A 1 86 ? -11.627 -1.225 10.919 1.00 84.75 86 TRP A O 1
ATOM 673 N N . LEU A 1 87 ? -11.678 -0.398 13.003 1.00 83.19 87 LEU A N 1
ATOM 674 C CA . LEU A 1 87 ? -10.224 -0.498 13.237 1.00 83.19 87 LEU A CA 1
ATOM 675 C C . LEU A 1 87 ? -9.673 -1.929 13.106 1.00 83.19 87 LEU A C 1
ATOM 677 O O . LEU A 1 87 ? -8.515 -2.124 12.750 1.00 83.19 87 LEU A O 1
ATOM 681 N N . THR A 1 88 ? -10.478 -2.946 13.414 1.00 79.81 88 THR A N 1
ATOM 682 C CA . THR A 1 88 ? -10.059 -4.358 13.330 1.00 79.81 88 THR A CA 1
ATOM 683 C C . THR A 1 88 ? -10.254 -4.970 11.940 1.00 79.81 88 THR A C 1
ATOM 685 O O . THR A 1 88 ? -9.641 -6.002 11.646 1.00 79.81 88 THR A O 1
ATOM 688 N N . GLN A 1 89 ? -11.063 -4.341 11.080 1.00 74.56 89 GLN A N 1
ATOM 689 C CA . GLN A 1 89 ? -11.221 -4.723 9.674 1.00 74.56 89 GLN A CA 1
ATOM 690 C C . GLN A 1 89 ? -10.056 -4.231 8.807 1.00 74.56 89 GLN A C 1
ATOM 692 O O . GLN A 1 89 ? -9.594 -4.982 7.954 1.00 74.56 89 GLN A O 1
ATOM 697 N N . ASP A 1 90 ? -9.543 -3.026 9.062 1.00 64.06 90 ASP A N 1
ATOM 698 C CA . ASP A 1 90 ? -8.533 -2.361 8.216 1.00 64.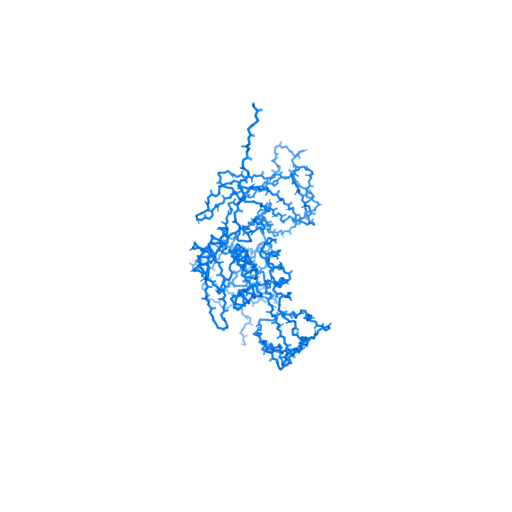06 90 ASP A CA 1
ATOM 699 C C . ASP A 1 90 ? -7.073 -2.778 8.503 1.00 64.06 90 ASP A C 1
ATOM 701 O O . ASP A 1 90 ? -6.101 -2.155 8.083 1.00 64.06 90 ASP A O 1
ATOM 705 N N . GLN A 1 91 ? -6.879 -3.861 9.251 1.00 63.19 91 GLN A N 1
ATOM 706 C CA . GLN A 1 91 ? -5.542 -4.343 9.568 1.00 63.19 91 GLN A CA 1
ATOM 707 C C . GLN A 1 91 ? -4.976 -5.184 8.419 1.00 63.19 91 GLN A C 1
ATOM 709 O O . GLN A 1 91 ? -5.472 -6.284 8.151 1.00 63.19 91 GLN A O 1
ATOM 714 N N . HIS A 1 92 ? -3.868 -4.744 7.823 1.00 64.00 92 HIS A N 1
ATOM 715 C CA . HIS A 1 92 ? -3.157 -5.514 6.807 1.00 64.00 92 HIS A CA 1
ATOM 716 C C . HIS A 1 92 ? -2.630 -6.836 7.386 1.00 64.00 92 HIS A C 1
ATOM 718 O O . HIS A 1 92 ? -2.204 -6.933 8.543 1.00 64.00 92 HIS A O 1
ATOM 724 N N . TYR A 1 93 ? -2.674 -7.903 6.586 1.00 50.53 93 TYR A N 1
ATOM 725 C CA . TYR A 1 93 ? -2.124 -9.195 6.991 1.00 50.53 93 TYR A CA 1
ATOM 726 C C . TYR A 1 93 ? -0.589 -9.122 7.068 1.00 50.53 93 TYR A C 1
ATOM 728 O O . TYR A 1 93 ? 0.081 -8.938 6.053 1.00 50.53 93 TYR A O 1
ATOM 736 N N . GLY A 1 94 ? -0.037 -9.292 8.273 1.00 51.62 94 GLY A N 1
ATOM 737 C CA . GLY A 1 94 ? 1.407 -9.399 8.525 1.00 51.62 94 GLY A CA 1
ATOM 738 C C . GLY A 1 94 ? 2.195 -8.083 8.551 1.00 51.62 94 GLY A C 1
ATOM 739 O O . GLY A 1 94 ? 3.345 -8.110 8.967 1.00 51.62 94 GLY A O 1
ATOM 740 N N . GLU A 1 95 ? 1.597 -6.953 8.161 1.00 58.25 95 GLU A N 1
ATOM 741 C CA . GLU A 1 95 ? 2.292 -5.654 8.030 1.00 58.25 95 GLU A CA 1
ATOM 742 C C . GLU A 1 95 ? 1.840 -4.580 9.034 1.00 58.25 95 GLU A C 1
ATOM 744 O O . GLU A 1 95 ? 2.360 -3.470 9.002 1.00 58.25 95 GLU A O 1
ATOM 749 N N . GLY A 1 96 ? 0.917 -4.897 9.949 1.00 64.19 96 GLY A N 1
ATOM 750 C CA . GLY A 1 96 ? 0.399 -3.923 10.917 1.00 64.19 96 GLY A CA 1
ATOM 751 C C . GLY A 1 96 ? -0.554 -2.907 10.277 1.00 64.19 96 GLY A C 1
ATOM 752 O O . GLY A 1 96 ? -1.351 -3.279 9.410 1.00 64.19 96 GLY A O 1
ATOM 753 N N . PHE A 1 97 ? -0.505 -1.657 10.746 1.00 66.81 97 PHE A N 1
ATOM 754 C CA . PHE A 1 97 ? -1.230 -0.523 10.163 1.00 66.81 97 PHE A CA 1
ATOM 755 C C . PHE A 1 97 ? -0.311 0.296 9.227 1.00 66.81 97 PHE A C 1
ATOM 757 O O . PHE A 1 97 ? 0.739 -0.184 8.783 1.00 66.81 97 PHE A O 1
ATOM 764 N N . TYR A 1 98 ? -0.733 1.489 8.810 1.00 65.38 98 TYR A N 1
ATOM 765 C CA . TYR A 1 98 ? -0.046 2.260 7.773 1.00 65.38 98 TYR A CA 1
ATOM 766 C C . TYR A 1 98 ? 1.228 2.929 8.297 1.00 65.38 98 TYR A C 1
ATOM 768 O O . TYR A 1 98 ? 2.177 3.072 7.532 1.00 65.38 98 TYR A O 1
ATOM 776 N N . SER A 1 99 ? 1.281 3.241 9.589 1.00 67.81 99 SER A N 1
ATOM 777 C CA . SER A 1 99 ? 2.359 3.930 10.296 1.00 67.81 99 SER A CA 1
ATOM 778 C C . SER A 1 99 ? 2.798 3.142 11.557 1.00 67.81 99 SER A C 1
ATOM 780 O O . SER A 1 99 ? 2.324 2.045 11.867 1.00 67.81 99 SER A O 1
ATOM 782 N N . ILE A 1 100 ? 3.782 3.664 12.290 1.00 74.00 100 ILE A N 1
ATOM 783 C CA . ILE A 1 100 ? 4.120 3.191 13.639 1.00 74.00 100 ILE A CA 1
ATOM 784 C C . ILE A 1 100 ? 3.125 3.758 14.665 1.00 74.00 100 ILE A C 1
ATOM 786 O O . ILE A 1 100 ? 2.699 3.032 15.564 1.00 74.00 100 ILE A O 1
ATOM 790 N N . HIS A 1 101 ? 2.740 5.033 14.536 1.00 75.62 101 HIS A N 1
ATOM 791 C CA . HIS A 1 101 ? 1.879 5.722 15.505 1.00 75.62 101 HIS A CA 1
ATOM 792 C C . HIS A 1 101 ? 0.470 5.128 15.526 1.00 75.62 101 HIS A C 1
ATOM 794 O O . HIS A 1 101 ? -0.026 4.748 16.589 1.00 75.62 101 HIS A O 1
ATOM 800 N N . ASP A 1 102 ? -0.143 4.958 14.354 1.00 77.25 102 ASP A N 1
ATOM 801 C CA . ASP A 1 102 ? -1.458 4.329 14.216 1.00 77.25 102 ASP A CA 1
ATOM 802 C C . ASP A 1 102 ? -1.452 2.873 14.726 1.00 77.25 102 ASP A C 1
ATOM 804 O O . ASP A 1 102 ? -2.400 2.442 15.388 1.00 77.25 102 ASP A O 1
ATOM 808 N N . THR A 1 103 ? -0.357 2.136 14.517 1.00 81.25 103 THR A N 1
ATOM 809 C CA . THR A 1 103 ? -0.180 0.770 15.008 1.00 81.25 103 THR A CA 1
ATOM 810 C C . THR A 1 103 ? -0.144 0.734 16.530 1.00 81.25 103 THR A C 1
ATOM 812 O O . THR A 1 103 ? -0.887 -0.041 17.136 1.00 81.25 103 THR A O 1
ATOM 815 N N . VAL A 1 104 ? 0.684 1.570 17.161 1.00 86.19 104 VAL A N 1
ATOM 816 C CA . VAL A 1 104 ? 0.809 1.618 18.626 1.00 86.19 104 VAL A CA 1
ATOM 817 C C . VAL A 1 104 ? -0.516 2.026 19.264 1.00 86.19 104 VAL A C 1
ATOM 819 O O . VAL A 1 104 ? -1.009 1.316 20.142 1.00 86.19 104 VAL A O 1
ATOM 822 N N . LEU A 1 105 ? -1.132 3.105 18.778 1.00 88.44 105 LEU A N 1
ATOM 823 C CA . LEU A 1 105 ? -2.396 3.612 19.311 1.00 88.44 105 LEU A CA 1
ATOM 824 C C . LEU A 1 105 ? -3.533 2.612 19.131 1.00 88.44 105 LEU A C 1
ATOM 826 O O . LEU A 1 105 ? -4.336 2.412 20.043 1.00 88.44 105 LEU A O 1
ATOM 830 N N . THR A 1 106 ? -3.605 1.939 17.982 1.00 87.31 106 THR A N 1
ATOM 831 C CA . THR A 1 106 ? -4.666 0.956 17.762 1.00 87.31 106 THR A CA 1
ATOM 832 C C . THR A 1 106 ? -4.458 -0.292 18.615 1.00 87.31 106 THR A C 1
ATOM 834 O O . THR A 1 106 ? -5.426 -0.825 19.160 1.00 87.31 106 THR A O 1
ATOM 837 N N . LEU A 1 107 ? -3.215 -0.752 18.795 1.00 89.06 107 LEU A N 1
ATOM 838 C CA . LEU A 1 107 ? -2.913 -1.856 19.712 1.00 89.06 107 LEU A CA 1
ATOM 839 C C . LEU A 1 107 ? -3.263 -1.500 21.159 1.00 89.06 107 LEU A C 1
ATOM 841 O O . LEU A 1 107 ? -3.853 -2.329 21.857 1.00 89.06 107 LEU A O 1
ATOM 845 N N . GLU A 1 108 ? -2.962 -0.278 21.599 1.00 91.81 108 GLU A N 1
ATOM 846 C CA . GLU A 1 108 ? -3.365 0.228 22.911 1.00 91.81 108 GLU A CA 1
ATOM 847 C C . GLU A 1 108 ? -4.894 0.233 23.044 1.00 91.81 108 GLU A C 1
ATOM 849 O O . GLU A 1 108 ? -5.438 -0.382 23.963 1.00 91.81 108 GLU A O 1
ATOM 854 N N . ALA A 1 109 ? -5.602 0.821 22.077 1.00 91.31 109 ALA A N 1
ATOM 855 C CA . ALA A 1 109 ? -7.057 0.938 22.093 1.00 91.31 109 ALA A CA 1
ATOM 856 C C . ALA A 1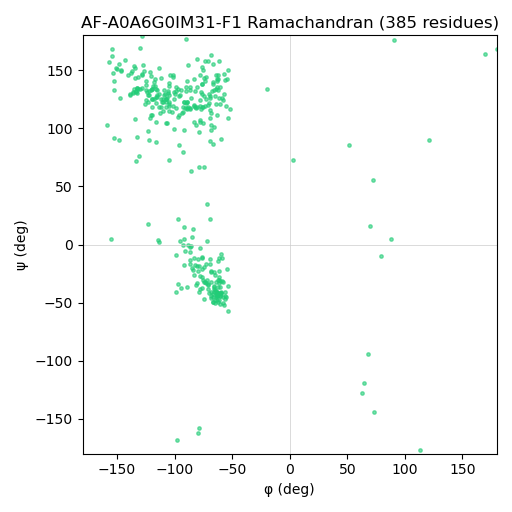 109 ? -7.769 -0.424 22.124 1.00 91.31 109 ALA A C 1
ATOM 858 O O . ALA A 1 109 ? -8.696 -0.633 22.912 1.00 91.31 109 ALA A O 1
ATOM 859 N N . VAL A 1 110 ? -7.320 -1.379 21.305 1.00 89.25 110 VAL A N 1
ATOM 860 C CA . VAL A 1 110 ? -7.859 -2.749 21.280 1.00 89.25 110 VAL A CA 1
ATOM 861 C C . VAL A 1 110 ? -7.556 -3.479 22.592 1.00 89.25 110 VAL A C 1
ATOM 863 O O . VAL A 1 110 ? -8.393 -4.241 23.089 1.00 89.25 110 VAL A O 1
ATOM 866 N N . THR A 1 111 ? -6.384 -3.238 23.185 1.00 90.19 111 THR A N 1
ATOM 867 C CA . THR A 1 111 ? -5.992 -3.836 24.467 1.00 90.19 111 THR A CA 1
ATOM 868 C C . THR A 1 111 ? -6.842 -3.298 25.615 1.00 90.19 111 THR A C 1
ATOM 870 O O . THR A 1 111 ? -7.361 -4.093 26.400 1.00 90.19 111 THR A O 1
ATOM 873 N N . GLU A 1 112 ? -7.047 -1.982 25.695 1.00 91.06 112 GLU A N 1
ATOM 874 C CA . GLU A 1 112 ? -7.912 -1.354 26.701 1.00 91.06 112 GLU A CA 1
ATOM 875 C C . GLU A 1 112 ? -9.370 -1.802 26.554 1.00 91.06 112 GLU A C 1
ATOM 877 O O . GLU A 1 112 ? -9.996 -2.210 27.535 1.00 91.06 112 GLU A O 1
ATOM 882 N N . TYR A 1 113 ? -9.892 -1.861 25.325 1.00 90.06 113 TYR A N 1
ATOM 883 C CA . TYR A 1 113 ? -11.219 -2.425 25.063 1.00 90.06 113 TYR A CA 1
ATOM 884 C C . TYR A 1 113 ? -11.333 -3.867 25.593 1.00 90.06 113 TYR A C 1
ATOM 886 O O . TYR A 1 113 ? -12.298 -4.227 26.272 1.00 90.06 113 TYR A O 1
ATOM 894 N N . SER A 1 114 ? -10.314 -4.691 25.332 1.00 87.31 114 SER A N 1
ATOM 895 C CA . SER A 1 114 ? -10.274 -6.105 25.731 1.00 87.31 114 SER A CA 1
ATOM 896 C C . SER A 1 114 ? -10.137 -6.328 27.241 1.00 87.31 114 SER A C 1
ATOM 898 O O . SER A 1 114 ? -10.370 -7.446 27.705 1.00 87.31 114 SER A O 1
ATOM 900 N N . LYS A 1 115 ? -9.735 -5.309 28.014 1.00 88.19 115 LYS A N 1
ATOM 901 C CA . LYS A 1 115 ? -9.735 -5.348 29.488 1.00 88.19 115 LYS A CA 1
ATOM 902 C C . LYS A 1 115 ? -11.124 -5.084 30.065 1.00 88.19 115 LYS A C 1
ATOM 904 O O . LYS A 1 115 ? -11.458 -5.630 31.112 1.00 88.19 115 LYS A O 1
ATOM 909 N N . ILE A 1 116 ? -11.914 -4.246 29.396 1.00 86.94 116 ILE A N 1
ATOM 910 C CA . ILE A 1 116 ? -13.240 -3.824 29.861 1.00 86.94 116 ILE A CA 1
ATOM 911 C C . ILE A 1 116 ? -14.303 -4.881 29.534 1.00 86.94 116 ILE A C 1
ATOM 913 O O . ILE A 1 116 ? -15.243 -5.077 30.305 1.00 86.94 116 ILE A O 1
ATOM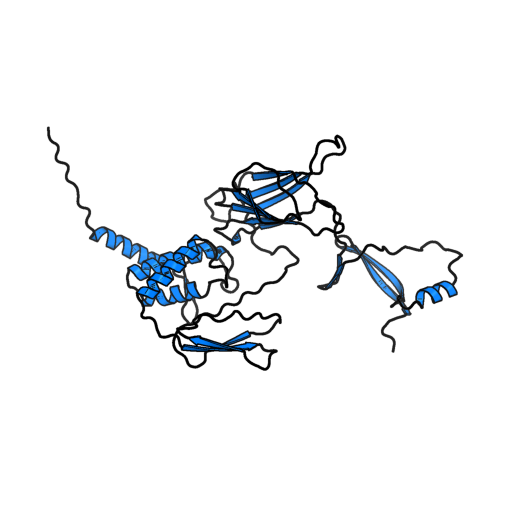 917 N N . ILE A 1 117 ? -14.161 -5.573 28.400 1.00 83.62 117 ILE A N 1
ATOM 918 C CA . ILE A 1 117 ? -15.149 -6.542 27.915 1.00 83.62 117 ILE A CA 1
ATOM 919 C C . ILE A 1 117 ? -14.758 -7.975 28.293 1.00 83.62 117 ILE A C 1
ATOM 921 O O . ILE A 1 117 ? -13.612 -8.378 28.083 1.00 83.62 117 ILE A O 1
ATOM 925 N N . PRO A 1 118 ? -15.699 -8.785 28.817 1.00 78.56 118 PRO A N 1
ATOM 926 C CA . PRO A 1 118 ? -15.423 -10.172 29.162 1.00 78.56 118 PRO A CA 1
ATOM 927 C C . PRO A 1 118 ? -15.045 -10.987 27.921 1.00 78.56 118 PRO A C 1
ATOM 929 O O . PRO A 1 118 ? -15.690 -10.914 26.873 1.00 78.56 118 PRO A O 1
ATOM 932 N N . ARG A 1 119 ? -14.002 -11.809 28.058 1.00 75.62 119 ARG A N 1
ATOM 933 C CA . ARG A 1 119 ? -13.545 -12.701 26.990 1.00 75.62 119 ARG A CA 1
ATOM 934 C C . ARG A 1 119 ? -14.518 -13.867 26.836 1.00 75.62 119 ARG A C 1
ATOM 936 O O . ARG A 1 119 ? -14.699 -14.654 27.761 1.00 75.62 119 ARG A O 1
ATOM 943 N N . VAL A 1 120 ? -15.113 -13.993 25.655 1.00 79.69 120 VAL A N 1
ATOM 944 C CA . VAL A 1 120 ? -15.887 -15.180 25.270 1.00 79.69 120 VAL A CA 1
ATOM 945 C C . VAL A 1 120 ? -14.912 -16.307 24.932 1.00 79.69 120 VAL A C 1
ATOM 947 O O . VAL A 1 120 ? -13.901 -16.065 24.273 1.00 79.69 120 VAL A O 1
ATOM 950 N N . ALA A 1 121 ? -15.210 -17.534 25.366 1.00 84.44 121 ALA A N 1
ATOM 951 C CA . ALA A 1 121 ? -14.417 -18.700 24.991 1.00 84.44 121 ALA A CA 1
ATOM 952 C C . ALA A 1 121 ? -14.447 -18.887 23.465 1.00 84.44 121 ALA A C 1
ATOM 954 O O . ALA A 1 121 ? -15.520 -19.032 22.868 1.00 84.44 121 ALA A O 1
ATOM 955 N N . LEU A 1 122 ? -13.267 -18.864 22.843 1.00 87.12 122 LEU A N 1
ATOM 956 C CA . LEU A 1 122 ? -13.133 -19.038 21.403 1.00 87.12 122 LEU A CA 1
ATOM 957 C C . LEU A 1 122 ? -13.310 -20.514 21.034 1.00 87.12 122 LEU A C 1
ATOM 959 O O . LEU A 1 122 ? -12.529 -21.366 21.466 1.00 87.12 122 LEU A O 1
ATOM 963 N N . SER A 1 123 ? -14.328 -20.794 20.226 1.00 90.69 123 SER A N 1
ATOM 964 C CA . SER A 1 123 ? -14.593 -22.097 19.619 1.00 90.69 123 SER A CA 1
ATOM 965 C C . SER A 1 123 ? -15.356 -21.876 18.319 1.00 90.69 123 SER A C 1
ATOM 967 O O . SER A 1 123 ? -16.580 -21.770 18.335 1.00 90.69 123 SER A O 1
ATOM 969 N N . GLN A 1 124 ? -14.647 -21.762 17.198 1.00 91.12 124 GLN A N 1
ATOM 970 C CA . GLN A 1 124 ? -15.251 -21.523 15.888 1.00 91.12 124 GLN A CA 1
ATOM 971 C C . GLN A 1 124 ? -14.688 -22.472 14.841 1.00 91.12 124 GLN A C 1
ATOM 973 O O . GLN A 1 124 ? -13.472 -22.616 14.712 1.00 91.12 124 GLN A O 1
ATOM 978 N N . ASP A 1 125 ? -15.585 -23.044 14.045 1.00 90.25 125 ASP A N 1
ATOM 979 C CA . ASP A 1 125 ? -15.227 -23.800 12.853 1.00 90.25 125 ASP A CA 1
ATOM 980 C C . ASP A 1 125 ? -15.443 -22.917 11.620 1.00 90.25 125 ASP A C 1
ATOM 982 O O . ASP A 1 125 ? -16.550 -22.452 11.344 1.00 90.25 125 ASP A O 1
ATOM 986 N N . LEU A 1 126 ? -14.371 -22.669 10.877 1.00 90.62 126 LEU A N 1
ATOM 987 C CA . LEU A 1 126 ? -14.360 -21.901 9.639 1.00 90.62 126 LEU A CA 1
ATOM 988 C C . LEU A 1 126 ? -14.228 -22.847 8.445 1.00 90.62 126 LEU A C 1
ATOM 990 O O . LEU A 1 126 ? -13.448 -23.803 8.458 1.00 90.62 126 LEU A O 1
ATOM 994 N N . ILE A 1 127 ? -14.975 -22.558 7.384 1.00 90.69 127 ILE A N 1
ATOM 995 C CA . ILE A 1 127 ? -14.956 -23.307 6.130 1.00 90.69 127 ILE A CA 1
ATOM 996 C C . ILE A 1 127 ? -14.563 -22.345 5.014 1.00 90.69 127 ILE A C 1
ATOM 998 O O . ILE A 1 127 ? -15.333 -21.457 4.650 1.00 90.69 127 ILE A O 1
ATOM 1002 N N . VAL A 1 128 ? -13.374 -22.548 4.455 1.00 90.25 128 VAL A N 1
ATOM 1003 C CA . VAL A 1 128 ? -12.864 -21.790 3.311 1.00 90.25 128 VAL A CA 1
ATOM 1004 C C . VAL A 1 128 ? -13.098 -22.605 2.042 1.00 90.25 128 VAL A C 1
ATOM 1006 O O . VAL A 1 128 ? -12.580 -23.714 1.890 1.00 90.25 128 VAL A O 1
ATOM 1009 N N . ARG A 1 129 ? -13.900 -22.060 1.128 1.00 89.56 129 ARG A N 1
ATOM 1010 C CA . ARG A 1 129 ? -14.200 -22.634 -0.186 1.00 89.56 129 ARG A CA 1
ATOM 1011 C C . ARG A 1 129 ? -13.463 -21.854 -1.267 1.00 89.56 129 ARG A C 1
ATOM 1013 O O . ARG A 1 129 ? -13.540 -20.630 -1.299 1.00 89.56 129 ARG A O 1
ATOM 1020 N N . LEU A 1 130 ? -12.781 -22.588 -2.139 1.00 88.81 130 LEU A N 1
ATOM 1021 C CA . LEU A 1 130 ? -12.110 -22.087 -3.336 1.00 88.81 130 LEU A CA 1
ATOM 1022 C C . LEU A 1 130 ? -12.885 -22.623 -4.539 1.00 88.81 130 LEU A C 1
ATOM 1024 O O . LEU A 1 130 ? -13.014 -23.840 -4.650 1.00 88.81 130 LEU A O 1
ATOM 1028 N N . SER A 1 131 ? -13.394 -21.765 -5.424 1.00 84.38 131 SER A N 1
ATOM 1029 C CA . SER A 1 131 ? -14.318 -22.190 -6.495 1.00 84.38 131 SER A CA 1
ATOM 1030 C C . SER A 1 131 ? -13.806 -23.336 -7.379 1.00 84.38 131 SER A C 1
ATOM 1032 O O . SER A 1 131 ? -14.590 -24.196 -7.771 1.00 84.38 131 SER A O 1
ATOM 1034 N N . ARG A 1 132 ? -12.499 -23.402 -7.673 1.00 81.00 132 ARG A N 1
ATOM 1035 C CA . ARG A 1 132 ? -11.904 -24.492 -8.473 1.00 81.00 132 ARG A CA 1
ATOM 1036 C C . ARG A 1 132 ? -11.485 -25.730 -7.676 1.00 81.00 132 ARG A C 1
ATOM 1038 O O . ARG A 1 132 ? -11.090 -26.725 -8.282 1.00 81.00 132 ARG A O 1
ATOM 1045 N N . LYS A 1 133 ? -11.551 -25.706 -6.343 1.00 81.44 133 LYS A N 1
ATOM 1046 C CA . LYS A 1 133 ? -11.155 -26.835 -5.493 1.00 81.44 133 LYS A CA 1
ATOM 1047 C C . LYS A 1 133 ? -12.396 -27.536 -4.947 1.00 81.44 133 LYS A C 1
ATOM 1049 O O . LYS A 1 133 ? -13.208 -26.915 -4.271 1.00 81.44 133 LYS A O 1
ATOM 1054 N N . LEU A 1 134 ? -12.518 -28.839 -5.215 1.00 77.31 134 LEU A N 1
ATOM 1055 C CA . LEU A 1 134 ? -13.658 -29.632 -4.738 1.00 77.31 134 LEU A CA 1
ATOM 1056 C C . LEU A 1 134 ? -13.722 -29.702 -3.206 1.00 77.31 134 LEU A C 1
ATOM 1058 O O . LEU A 1 134 ? -14.800 -29.561 -2.631 1.00 77.31 134 LEU A O 1
ATOM 1062 N N . ASP A 1 135 ? -12.575 -29.881 -2.547 1.00 85.25 135 ASP A N 1
ATOM 1063 C CA . ASP A 1 135 ? -12.531 -30.033 -1.095 1.00 85.25 135 ASP A CA 1
ATOM 1064 C C . ASP A 1 135 ? -12.340 -28.687 -0.377 1.00 85.25 135 ASP A C 1
ATOM 1066 O O . ASP A 1 135 ? -11.330 -28.002 -0.603 1.00 85.25 135 ASP A O 1
ATOM 1070 N N . PRO A 1 136 ? -13.262 -28.309 0.531 1.00 86.69 136 PRO A N 1
ATOM 1071 C CA . PRO A 1 136 ? -13.125 -27.100 1.325 1.00 86.69 136 PRO A CA 1
ATOM 1072 C C . PRO A 1 136 ? -12.041 -27.257 2.393 1.00 86.69 136 PRO A C 1
ATOM 1074 O O . PRO A 1 136 ? -11.902 -28.308 3.023 1.00 86.69 136 PRO A O 1
ATOM 1077 N N . VAL A 1 137 ? -11.318 -26.173 2.666 1.00 87.94 137 VAL A N 1
ATOM 1078 C CA . VAL A 1 137 ? -10.348 -26.125 3.763 1.00 87.94 137 VAL A CA 1
ATOM 1079 C C . VAL A 1 137 ? -11.098 -25.816 5.056 1.00 87.94 137 VAL A C 1
ATOM 1081 O O . VAL A 1 137 ? -11.760 -24.785 5.171 1.00 87.94 137 VAL A O 1
ATOM 1084 N N . ARG A 1 138 ? -11.009 -26.722 6.033 1.00 89.38 138 ARG A N 1
ATOM 1085 C CA . ARG A 1 138 ? -11.598 -26.539 7.365 1.00 89.38 138 ARG A CA 1
ATOM 1086 C C . ARG A 1 138 ? -10.544 -26.004 8.320 1.00 89.38 138 ARG A C 1
ATOM 1088 O O . ARG A 1 138 ? -9.471 -26.589 8.445 1.00 89.38 138 ARG A O 1
ATOM 1095 N N . VAL A 1 139 ? -10.866 -24.912 8.996 1.00 90.19 139 VAL A N 1
ATOM 1096 C CA . VAL A 1 139 ? -9.997 -24.258 9.971 1.00 90.19 139 VAL A CA 1
ATOM 1097 C C . VAL A 1 139 ? -10.744 -24.194 11.291 1.00 90.19 139 VAL A C 1
ATOM 1099 O O . VAL A 1 139 ? -11.832 -23.638 11.355 1.00 90.19 139 VAL A O 1
ATOM 1102 N N . GLN A 1 140 ? -10.161 -24.757 12.341 1.00 90.06 140 GLN A N 1
ATOM 1103 C CA . GLN A 1 140 ? -10.745 -24.732 13.675 1.00 90.06 140 GLN A CA 1
ATOM 1104 C C . GLN A 1 140 ? -9.961 -23.769 14.563 1.00 90.06 140 GLN A C 1
ATOM 1106 O O . GLN A 1 140 ? -8.746 -23.907 14.712 1.00 90.06 140 GLN A O 1
ATOM 1111 N N . LEU A 1 141 ? -10.672 -22.810 15.150 1.00 91.31 141 LEU A N 1
ATOM 1112 C CA . LEU A 1 141 ? -10.137 -21.831 16.085 1.00 91.31 141 LEU A CA 1
ATOM 1113 C C . LEU A 1 141 ? -10.623 -22.163 17.492 1.00 91.31 141 LEU A C 1
ATOM 1115 O O . LEU A 1 141 ? -11.826 -22.213 17.750 1.00 91.31 141 LEU A O 1
ATOM 1119 N N . THR A 1 142 ? -9.682 -22.369 18.407 1.00 91.31 142 THR A N 1
ATOM 1120 C CA . THR A 1 142 ? -9.963 -22.651 19.821 1.00 91.31 142 THR A CA 1
ATOM 1121 C C . THR A 1 142 ? -9.142 -21.740 20.721 1.00 91.31 142 THR A C 1
ATOM 1123 O O . THR A 1 142 ? -8.187 -21.107 20.278 1.00 91.31 142 THR A O 1
ATOM 1126 N N . GLN A 1 143 ? -9.441 -21.712 22.020 1.00 89.38 143 GLN A N 1
ATOM 1127 C CA . GLN A 1 143 ? -8.636 -20.951 22.981 1.00 89.38 143 GLN A CA 1
ATOM 1128 C C . GLN A 1 143 ? -7.150 -21.366 23.002 1.00 89.38 143 GLN A C 1
ATOM 1130 O O . GLN A 1 143 ? -6.284 -20.527 23.239 1.00 89.38 143 GLN A O 1
ATOM 1135 N N . SER A 1 144 ? -6.850 -22.646 22.752 1.00 89.31 144 SER A N 1
ATOM 1136 C CA . SER A 1 144 ? -5.476 -23.165 22.677 1.00 89.31 144 SER A CA 1
ATOM 1137 C C . SER A 1 144 ? -4.835 -22.984 21.300 1.00 89.31 144 SER A C 1
ATOM 1139 O O . SER A 1 144 ? -3.611 -23.010 21.187 1.00 89.31 144 SER A O 1
ATOM 1141 N N . ARG A 1 145 ? -5.646 -22.798 20.251 1.00 89.62 145 ARG A N 1
ATOM 1142 C CA . ARG A 1 145 ? -5.211 -22.542 18.873 1.00 89.62 145 ARG A CA 1
ATOM 1143 C C . ARG A 1 145 ? -6.011 -21.374 18.278 1.00 89.62 145 ARG A C 1
ATOM 1145 O O . ARG A 1 145 ? -6.873 -21.600 17.429 1.00 89.62 145 ARG A O 1
ATOM 1152 N N . PRO A 1 146 ? -5.758 -20.131 18.733 1.00 86.56 146 PRO A N 1
ATOM 1153 C CA . PRO A 1 146 ? -6.541 -18.966 18.318 1.00 86.56 146 PRO A CA 1
ATOM 1154 C C . PRO A 1 146 ? -6.132 -18.415 16.946 1.00 86.56 146 PRO A C 1
ATOM 1156 O O . PRO A 1 146 ? -6.841 -17.583 16.388 1.00 86.56 146 PRO A O 1
ATOM 1159 N N . VAL A 1 147 ? -4.995 -18.862 16.402 1.00 88.38 147 VAL A N 1
ATOM 1160 C CA . VAL A 1 147 ? -4.447 -18.413 15.117 1.00 88.38 147 VAL A CA 1
ATOM 1161 C C . VAL A 1 147 ? -4.273 -19.616 14.197 1.00 88.38 147 VAL A C 1
ATOM 1163 O O . VAL A 1 147 ? -3.668 -20.618 14.580 1.00 88.38 147 VAL A O 1
ATOM 1166 N N . ALA A 1 148 ? -4.806 -19.507 12.983 1.00 87.44 148 ALA A N 1
ATOM 1167 C CA . ALA A 1 148 ? -4.683 -20.522 11.946 1.00 87.44 148 ALA A CA 1
ATOM 1168 C C . ALA A 1 148 ? -3.424 -20.317 11.097 1.00 87.44 148 ALA A C 1
ATOM 1170 O O . ALA A 1 148 ? -2.945 -19.193 10.935 1.00 87.44 148 ALA A O 1
ATOM 1171 N N . THR A 1 149 ? -2.912 -21.398 10.506 1.00 86.56 149 THR A N 1
ATOM 1172 C CA . THR A 1 149 ? -1.823 -21.288 9.535 1.00 86.56 149 THR A CA 1
ATOM 1173 C C . THR A 1 149 ? -2.299 -20.575 8.268 1.00 86.56 149 THR A C 1
ATOM 1175 O O . THR A 1 149 ? -3.388 -20.890 7.778 1.00 86.56 149 THR A O 1
ATOM 1178 N N . PRO A 1 150 ? -1.494 -19.661 7.702 1.00 87.12 150 PRO A N 1
ATOM 1179 C CA . PRO A 1 150 ? -1.887 -18.897 6.523 1.00 87.12 150 PRO A CA 1
ATOM 1180 C C . PRO A 1 150 ? -2.082 -19.810 5.311 1.00 87.12 150 PRO A C 1
ATOM 1182 O O . PRO A 1 150 ? -1.238 -20.661 5.027 1.00 87.12 150 PRO A O 1
ATOM 1185 N N . LEU A 1 151 ? -3.184 -19.624 4.585 1.00 85.94 151 LEU A N 1
ATOM 1186 C CA . LEU A 1 151 ? -3.471 -20.360 3.357 1.00 85.94 151 LEU A CA 1
ATOM 1187 C C . LEU A 1 151 ? -2.958 -19.564 2.154 1.00 85.94 151 LEU A C 1
ATOM 1189 O O . LEU A 1 151 ? -3.428 -18.458 1.902 1.00 85.94 151 LEU A O 1
ATOM 1193 N N . GLN A 1 152 ? -2.019 -20.131 1.397 1.00 85.81 152 GLN A N 1
ATOM 1194 C CA . GLN A 1 152 ? -1.580 -19.539 0.134 1.00 85.81 152 GLN A CA 1
ATOM 1195 C C . GLN A 1 152 ? -2.502 -19.977 -1.004 1.00 85.81 152 GLN A C 1
ATOM 1197 O O . GLN A 1 152 ? -2.701 -21.172 -1.229 1.00 85.81 152 GLN A O 1
ATOM 1202 N N . VAL A 1 153 ? -3.042 -18.999 -1.728 1.00 84.50 153 VAL A N 1
ATOM 1203 C CA . VAL A 1 153 ? -3.884 -19.209 -2.908 1.00 84.50 153 VAL A CA 1
ATOM 1204 C C . VAL A 1 153 ? -3.117 -18.692 -4.121 1.00 84.50 153 VAL A C 1
ATOM 1206 O O . VAL A 1 153 ? -2.833 -17.503 -4.218 1.00 84.50 153 VAL A O 1
ATOM 1209 N N . THR A 1 154 ? -2.726 -19.596 -5.019 1.00 81.31 154 THR A N 1
ATOM 1210 C CA . THR A 1 154 ? -1.920 -19.277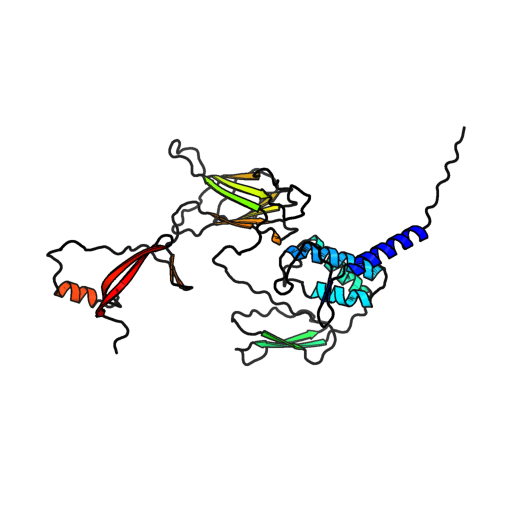 -6.215 1.00 81.31 154 THR A CA 1
ATOM 1211 C C . THR A 1 154 ? -2.760 -19.132 -7.482 1.00 81.31 154 THR A C 1
ATOM 1213 O O . THR A 1 154 ? -2.261 -18.725 -8.529 1.00 81.31 154 THR A O 1
ATOM 1216 N N . THR A 1 155 ? -4.037 -19.484 -7.401 1.00 79.75 155 THR A N 1
ATOM 1217 C CA . THR A 1 155 ? -5.001 -19.456 -8.493 1.00 79.75 155 THR A CA 1
ATOM 1218 C C . THR A 1 155 ? -5.931 -18.254 -8.344 1.00 79.75 155 THR A C 1
ATOM 1220 O O . THR A 1 155 ? -6.276 -17.854 -7.238 1.00 79.75 155 THR A O 1
ATOM 1223 N N . ASN A 1 156 ? -6.362 -17.670 -9.465 1.00 78.50 156 ASN A N 1
ATOM 1224 C CA . ASN A 1 156 ? -7.356 -16.589 -9.487 1.00 78.50 156 ASN A CA 1
ATOM 1225 C C . ASN A 1 156 ? -8.778 -17.125 -9.202 1.00 78.50 156 ASN A C 1
ATOM 1227 O O . ASN A 1 156 ? -9.575 -17.287 -10.126 1.00 78.50 156 ASN A O 1
ATOM 1231 N N . ASP A 1 157 ? -9.005 -17.602 -7.980 1.00 80.38 157 ASP A N 1
ATOM 1232 C CA . ASP A 1 157 ? -10.247 -18.224 -7.517 1.00 80.38 157 ASP A CA 1
ATOM 1233 C C . ASP A 1 157 ? -11.089 -17.274 -6.680 1.00 80.38 157 ASP A C 1
ATOM 1235 O O . ASP A 1 157 ? -10.551 -16.527 -5.864 1.00 80.38 157 ASP A O 1
ATOM 1239 N N . ASP A 1 158 ? -12.412 -17.397 -6.789 1.00 84.50 158 ASP A N 1
ATOM 1240 C CA . AS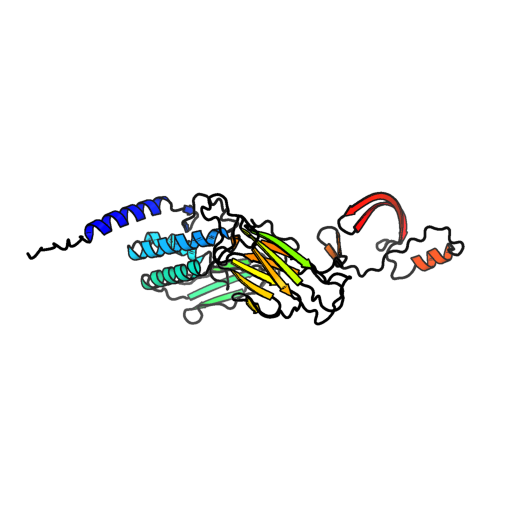P A 1 158 ? -13.294 -16.799 -5.793 1.00 84.50 158 ASP A CA 1
ATOM 1241 C C . ASP A 1 158 ? -13.150 -17.565 -4.474 1.00 84.50 158 ASP A C 1
ATOM 1243 O O . ASP A 1 158 ? -13.254 -18.799 -4.415 1.00 84.50 158 ASP A O 1
ATOM 1247 N N . ILE A 1 159 ? -12.902 -16.810 -3.406 1.00 87.81 159 ILE A N 1
ATOM 1248 C CA . ILE A 1 159 ? -12.710 -17.329 -2.056 1.00 87.81 159 ILE A CA 1
ATOM 1249 C C . ILE A 1 159 ? -13.951 -16.983 -1.242 1.00 87.81 159 ILE A C 1
ATOM 1251 O O . ILE A 1 159 ? -14.263 -15.817 -1.022 1.00 87.81 159 ILE A O 1
ATOM 1255 N N . THR A 1 160 ? -14.653 -18.005 -0.760 1.00 88.56 160 THR A N 1
ATOM 1256 C CA . THR A 1 160 ? -15.782 -17.835 0.161 1.00 88.56 160 THR A CA 1
ATOM 1257 C C . THR A 1 160 ? -15.409 -18.387 1.523 1.00 88.56 160 THR A C 1
ATOM 1259 O O . THR A 1 160 ? -15.056 -19.560 1.644 1.00 88.56 160 THR A O 1
ATOM 1262 N N . VAL A 1 161 ? -15.531 -17.565 2.563 1.00 88.75 161 VAL A N 1
ATOM 1263 C CA . VAL A 1 161 ? -15.317 -17.997 3.946 1.00 88.75 161 VAL A CA 1
ATOM 1264 C C . VAL A 1 161 ? -16.649 -18.003 4.675 1.00 88.75 161 VAL A C 1
ATOM 1266 O O . VAL A 1 161 ? -17.336 -16.989 4.734 1.00 88.75 161 VAL A O 1
ATOM 1269 N N . ALA A 1 162 ? -17.018 -19.162 5.209 1.00 88.69 162 ALA A N 1
ATOM 1270 C CA . ALA A 1 162 ? -18.230 -19.343 5.992 1.00 88.69 162 ALA A CA 1
ATOM 1271 C C . ALA A 1 162 ? -17.870 -19.756 7.419 1.00 88.69 162 ALA A C 1
ATOM 1273 O O . ALA A 1 162 ? -17.016 -20.619 7.631 1.00 88.69 162 ALA A O 1
ATOM 1274 N N . THR A 1 163 ? -18.548 -19.162 8.392 1.00 87.31 163 THR A N 1
ATOM 1275 C CA . THR A 1 163 ? -18.504 -19.591 9.787 1.00 87.31 163 THR A CA 1
ATOM 1276 C C . THR A 1 163 ? -19.554 -20.682 10.004 1.00 87.31 163 THR A C 1
ATOM 1278 O O . THR A 1 163 ? -20.694 -20.571 9.552 1.00 87.31 163 THR A O 1
ATOM 1281 N N . GLY A 1 164 ? -19.167 -21.772 10.660 1.00 79.81 164 GLY A N 1
ATOM 1282 C CA . GLY A 1 164 ? -20.098 -22.764 11.188 1.00 79.81 164 GLY A CA 1
ATOM 1283 C C . GLY A 1 164 ? -20.713 -22.311 12.515 1.00 79.81 164 GLY A C 1
ATOM 1284 O O . GLY A 1 164 ? -20.653 -21.138 12.889 1.00 79.81 164 GLY A O 1
ATOM 1285 N N . TYR A 1 165 ? -21.274 -23.261 13.264 1.00 79.94 165 TYR A N 1
ATOM 1286 C CA . TYR A 1 165 ? -21.674 -23.018 14.650 1.00 79.94 165 TYR A CA 1
ATOM 1287 C C . TYR A 1 165 ? -20.433 -22.797 15.520 1.00 79.94 165 TYR A C 1
ATOM 1289 O O . TYR A 1 165 ? -19.474 -23.564 15.452 1.00 79.94 165 TYR A O 1
ATOM 1297 N N . GLY A 1 166 ? -20.447 -21.753 16.343 1.00 83.50 166 GLY A N 1
ATOM 1298 C CA . GLY A 1 166 ? -19.328 -21.446 17.222 1.00 83.50 166 GLY A CA 1
ATOM 1299 C C . GLY A 1 166 ? -19.547 -20.203 18.073 1.00 83.50 166 GLY A C 1
ATOM 1300 O O . GLY A 1 166 ? -20.470 -19.425 17.839 1.00 83.50 166 GLY A O 1
ATOM 1301 N N . SER A 1 167 ? -18.677 -20.021 19.062 1.00 85.75 167 SER A N 1
ATOM 1302 C CA . SER A 1 167 ? -18.637 -18.866 19.956 1.00 85.75 167 SER A CA 1
ATOM 1303 C C . SER A 1 167 ? -17.326 -18.102 19.802 1.00 85.75 167 SER A C 1
ATOM 1305 O O . SER A 1 167 ? -16.256 -18.692 19.644 1.00 85.75 167 SER A O 1
ATOM 1307 N N . GLY A 1 168 ? -17.406 -16.776 19.881 1.00 83.50 168 GLY A N 1
ATOM 1308 C CA . GLY A 1 168 ? -16.260 -15.879 19.745 1.00 83.50 168 GLY A CA 1
ATOM 1309 C C . GLY A 1 168 ? -16.322 -15.021 18.483 1.00 83.50 168 GLY A C 1
ATOM 1310 O O . GLY A 1 168 ? -17.302 -15.039 17.740 1.00 83.50 168 GLY A O 1
ATOM 1311 N N . VAL A 1 169 ? -15.266 -14.241 18.274 1.00 81.31 169 VAL A N 1
ATOM 1312 C CA . VAL A 1 169 ? -15.104 -13.341 17.130 1.00 81.31 169 VAL A CA 1
ATOM 1313 C C . VAL A 1 169 ? -13.807 -13.719 16.427 1.00 81.31 169 VAL A C 1
ATOM 1315 O O . VAL A 1 169 ? -12.763 -13.807 17.070 1.00 81.31 169 VAL A O 1
ATOM 1318 N N . SER A 1 170 ? -13.876 -13.927 15.115 1.00 82.06 170 SER A N 1
ATOM 1319 C CA . SER A 1 170 ? -12.718 -14.170 14.255 1.00 82.06 170 SER A CA 1
ATOM 1320 C C . SER A 1 170 ? -12.648 -13.110 13.162 1.00 82.06 170 SER A C 1
ATOM 1322 O O . SER A 1 170 ? -13.667 -12.586 12.715 1.00 82.06 170 SER A O 1
ATOM 1324 N N . SER A 1 171 ? -11.425 -12.785 12.750 1.00 81.25 171 SER A N 1
ATOM 1325 C CA . SER A 1 171 ? -11.138 -11.866 11.649 1.00 81.25 171 SER A CA 1
ATOM 1326 C C . SER A 1 171 ? -10.366 -12.622 10.574 1.00 81.25 171 SER A C 1
ATOM 1328 O O . SER A 1 171 ? -9.436 -13.372 10.880 1.00 81.25 171 SER A O 1
ATOM 1330 N N . VAL A 1 172 ? -10.778 -12.451 9.319 1.00 82.44 172 VAL A N 1
ATOM 1331 C CA . VAL A 1 172 ? -10.176 -13.100 8.153 1.00 82.44 172 VAL A CA 1
ATOM 1332 C C . VAL A 1 172 ? -9.586 -12.016 7.270 1.00 82.44 172 VAL A C 1
ATOM 1334 O O . VAL A 1 172 ? -10.279 -11.072 6.904 1.00 82.44 172 VAL A O 1
ATOM 1337 N N . LYS A 1 173 ? -8.306 -12.161 6.926 1.00 78.94 173 LYS A N 1
ATOM 1338 C CA . LYS A 1 173 ? -7.559 -11.183 6.135 1.00 78.94 173 LYS A CA 1
ATOM 1339 C C . LYS A 1 173 ? -6.962 -11.849 4.910 1.00 78.94 173 LYS A C 1
ATOM 1341 O O . LYS A 1 173 ? -6.466 -12.972 4.997 1.00 78.94 173 LYS A O 1
ATOM 1346 N N . MET A 1 174 ? -6.984 -11.136 3.792 1.00 78.62 174 MET A N 1
ATOM 1347 C CA . MET A 1 174 ? -6.431 -11.586 2.521 1.00 78.62 174 MET A CA 1
ATOM 1348 C C . MET A 1 174 ? -5.415 -10.560 2.030 1.00 78.62 174 MET A C 1
ATOM 1350 O O . MET A 1 174 ? -5.707 -9.369 2.005 1.00 78.62 174 MET A O 1
ATOM 1354 N N . LYS A 1 175 ? -4.227 -11.031 1.644 1.00 77.31 175 LYS A N 1
ATOM 1355 C CA . LYS A 1 175 ? -3.191 -10.213 1.011 1.00 77.31 175 LYS A CA 1
ATOM 1356 C C . LYS A 1 175 ? -2.929 -10.749 -0.386 1.00 77.31 175 LYS A C 1
ATOM 1358 O O . LYS A 1 175 ? -2.594 -11.922 -0.537 1.00 77.31 175 LYS A O 1
ATOM 1363 N N . THR A 1 176 ? -3.040 -9.873 -1.374 1.00 77.25 176 THR A N 1
ATOM 1364 C CA . THR A 1 176 ? -2.728 -10.181 -2.770 1.00 77.25 176 THR A CA 1
ATOM 1365 C C . THR A 1 176 ? -1.394 -9.544 -3.123 1.00 77.25 176 THR A C 1
ATOM 1367 O O . THR A 1 176 ? -1.196 -8.356 -2.887 1.00 77.25 176 THR A O 1
ATOM 1370 N N . VAL A 1 177 ? -0.477 -10.331 -3.682 1.00 76.94 177 VAL A N 1
ATOM 1371 C CA . VAL A 1 177 ? 0.831 -9.855 -4.147 1.00 76.94 177 VAL A CA 1
ATOM 1372 C C . VAL A 1 177 ? 0.927 -10.138 -5.640 1.00 76.94 177 VAL A C 1
ATOM 1374 O O . VAL A 1 177 ? 0.731 -11.275 -6.065 1.00 76.94 177 VAL A O 1
ATOM 1377 N N . TYR A 1 178 ? 1.208 -9.107 -6.431 1.00 73.00 178 TYR A N 1
ATOM 1378 C CA . TYR A 1 178 ? 1.368 -9.202 -7.879 1.00 73.00 178 TYR A CA 1
ATOM 1379 C C . TYR A 1 178 ? 2.479 -8.261 -8.353 1.00 73.00 178 TYR A C 1
ATOM 1381 O O . TYR A 1 178 ? 2.839 -7.314 -7.658 1.00 73.00 178 TYR A O 1
ATOM 1389 N N . TYR A 1 179 ? 3.032 -8.541 -9.533 1.00 63.50 179 TYR A N 1
ATOM 1390 C CA . TYR A 1 179 ? 3.988 -7.656 -10.193 1.00 63.50 179 TYR A CA 1
ATOM 1391 C C . TYR A 1 179 ? 3.250 -6.759 -11.181 1.00 63.50 179 TYR A C 1
ATOM 1393 O O . TYR A 1 179 ? 2.500 -7.256 -12.023 1.00 63.50 179 TYR A O 1
ATOM 1401 N N . GLU A 1 180 ? 3.482 -5.454 -11.093 1.00 58.78 180 GLU A N 1
ATOM 1402 C CA . GLU A 1 180 ? 2.969 -4.473 -12.044 1.00 58.78 180 GLU A CA 1
ATOM 1403 C C . GLU A 1 180 ? 4.101 -4.010 -12.970 1.00 58.78 180 GLU A C 1
ATOM 1405 O O . GLU A 1 180 ? 5.232 -3.797 -12.536 1.00 58.78 180 GLU A O 1
ATOM 1410 N N . THR A 1 181 ? 3.818 -3.902 -14.268 1.00 53.28 181 THR A N 1
ATOM 1411 C CA . THR A 1 181 ? 4.812 -3.515 -15.287 1.00 53.28 181 THR A CA 1
ATOM 1412 C C . THR A 1 181 ? 4.948 -2.004 -15.457 1.00 53.28 181 THR A C 1
ATOM 1414 O O . THR A 1 181 ? 5.880 -1.537 -16.104 1.00 53.28 181 THR A O 1
ATOM 1417 N N . THR A 1 182 ? 4.012 -1.240 -14.905 1.00 56.97 182 THR A N 1
ATOM 1418 C CA . THR A 1 182 ? 3.981 0.223 -14.927 1.00 56.97 182 THR A CA 1
ATOM 1419 C C . THR A 1 182 ? 3.993 0.739 -13.499 1.00 56.97 182 THR A C 1
ATOM 1421 O O . THR A 1 182 ? 3.399 0.115 -12.624 1.00 56.97 182 THR A O 1
ATOM 1424 N N . ALA A 1 183 ? 4.655 1.873 -13.256 1.00 56.66 183 ALA A N 1
ATOM 1425 C CA . ALA A 1 183 ? 4.495 2.575 -11.986 1.00 56.66 183 ALA A CA 1
ATOM 1426 C C . ALA A 1 183 ? 3.003 2.900 -11.804 1.00 56.66 183 ALA A C 1
ATOM 1428 O O . ALA A 1 183 ? 2.367 3.400 -12.739 1.00 56.66 183 ALA A O 1
ATOM 1429 N N . SER A 1 184 ? 2.451 2.549 -10.643 1.00 55.34 184 SER A N 1
ATOM 1430 C CA . SER A 1 184 ? 1.042 2.752 -10.316 1.00 55.34 184 SER A CA 1
ATOM 1431 C C . SER A 1 184 ? 0.654 4.220 -10.525 1.00 55.34 184 SER A C 1
ATOM 1433 O O . SER A 1 184 ? 1.465 5.132 -10.354 1.00 55.34 184 SER A O 1
ATOM 1435 N N . SER A 1 185 ? -0.610 4.481 -10.868 1.00 52.28 185 SER A N 1
ATOM 1436 C CA . SER A 1 185 ? -1.173 5.839 -10.966 1.00 52.28 185 SER A CA 1
ATOM 1437 C C . SER A 1 185 ? -1.371 6.492 -9.587 1.00 52.28 185 SER A C 1
ATOM 1439 O O . SER A 1 185 ? -2.379 7.159 -9.346 1.00 52.28 185 SER A O 1
ATOM 1441 N N . GLN A 1 186 ? -0.475 6.207 -8.648 1.00 61.25 186 GLN A N 1
ATOM 1442 C CA . GLN A 1 186 ? -0.521 6.665 -7.271 1.00 61.25 186 GLN A CA 1
ATOM 1443 C C . GLN A 1 186 ? -0.130 8.139 -7.224 1.00 61.25 186 GLN A C 1
ATOM 1445 O O . GLN A 1 186 ? 0.710 8.607 -8.000 1.00 61.25 186 GLN A O 1
ATOM 1450 N N . THR A 1 187 ? -0.774 8.896 -6.344 1.00 65.81 187 THR A N 1
ATOM 1451 C CA . THR A 1 187 ? -0.480 10.313 -6.141 1.00 65.81 187 THR A CA 1
ATOM 1452 C C . THR A 1 187 ? 0.898 10.456 -5.516 1.00 65.81 187 THR A C 1
ATOM 1454 O O . THR A 1 187 ? 1.074 10.293 -4.320 1.00 65.81 187 THR A O 1
ATOM 1457 N N . CYS A 1 188 ? 1.890 10.742 -6.349 1.00 76.69 188 CYS A N 1
ATOM 1458 C CA . CYS A 1 188 ? 3.254 10.948 -5.901 1.00 76.69 188 CYS A CA 1
ATOM 1459 C C . CYS A 1 188 ? 3.435 12.375 -5.344 1.00 76.69 188 CYS A C 1
ATOM 1461 O O . CYS A 1 188 ? 3.256 13.359 -6.071 1.00 76.69 188 CYS A O 1
ATOM 1463 N N . HIS A 1 189 ? 3.785 12.474 -4.056 1.00 85.12 189 HIS A N 1
ATOM 1464 C CA . HIS A 1 189 ? 4.030 13.728 -3.323 1.00 85.12 189 HIS A CA 1
ATOM 1465 C C . HIS A 1 189 ? 5.503 14.168 -3.348 1.00 85.12 189 HIS A C 1
ATOM 1467 O O . HIS A 1 189 ? 5.908 15.046 -2.595 1.00 85.12 189 HIS A O 1
ATOM 1473 N N . PHE A 1 190 ? 6.322 13.593 -4.230 1.00 88.00 190 PHE A N 1
ATOM 1474 C CA . PHE A 1 190 ? 7.718 13.983 -4.401 1.00 88.00 190 PHE A CA 1
ATOM 1475 C C . PHE A 1 190 ? 8.089 14.101 -5.878 1.00 88.00 190 PHE A C 1
ATOM 1477 O O . PHE A 1 190 ? 7.854 13.197 -6.674 1.00 88.00 190 PHE A O 1
ATOM 1484 N N . ASP A 1 191 ? 8.770 15.177 -6.248 1.00 88.94 191 ASP A N 1
ATOM 1485 C CA . ASP A 1 191 ? 9.450 15.244 -7.534 1.00 88.94 191 ASP A CA 1
ATOM 1486 C C . ASP A 1 191 ? 10.801 14.530 -7.415 1.00 88.94 191 ASP A C 1
ATOM 1488 O O . ASP A 1 191 ? 11.671 14.924 -6.634 1.00 88.94 191 ASP A O 1
ATOM 1492 N N . LEU A 1 192 ? 10.975 13.455 -8.189 1.00 90.50 192 LEU A N 1
ATOM 1493 C CA . LEU A 1 192 ? 12.164 12.602 -8.132 1.00 90.50 192 LEU A CA 1
ATOM 1494 C C . LEU A 1 192 ? 13.047 12.755 -9.368 1.00 90.50 192 LEU A C 1
ATOM 1496 O O . LEU A 1 192 ? 12.592 12.622 -10.512 1.00 90.50 192 LEU A O 1
ATOM 1500 N N . THR A 1 193 ? 14.349 12.910 -9.153 1.00 89.25 193 THR A N 1
ATOM 1501 C CA . THR A 1 193 ? 15.361 12.881 -10.217 1.00 89.25 193 THR A CA 1
ATOM 1502 C C . THR A 1 193 ? 16.510 11.976 -9.815 1.00 89.25 193 THR A C 1
ATOM 1504 O O . THR A 1 193 ? 17.004 12.068 -8.699 1.00 89.25 193 THR A O 1
ATOM 1507 N N . ILE A 1 194 ? 16.962 11.113 -10.718 1.00 87.50 194 ILE A N 1
ATOM 1508 C CA . ILE A 1 194 ? 18.126 10.266 -10.474 1.00 87.50 194 ILE A CA 1
ATOM 1509 C C . ILE A 1 194 ? 18.983 10.214 -11.724 1.00 87.50 194 ILE A C 1
ATOM 1511 O O . ILE A 1 194 ? 18.490 9.968 -12.825 1.00 87.50 194 ILE A O 1
ATOM 1515 N N . GLU A 1 195 ? 20.269 10.472 -11.540 1.00 84.62 195 GLU A N 1
ATOM 1516 C CA . GLU A 1 195 ? 21.249 10.516 -12.611 1.00 84.62 195 GLU A CA 1
ATOM 1517 C C . GLU A 1 195 ? 22.439 9.634 -12.262 1.00 84.62 195 GLU A C 1
ATOM 1519 O O . GLU A 1 195 ? 22.985 9.691 -11.158 1.00 84.62 195 GLU A O 1
ATOM 1524 N N . VAL A 1 196 ? 22.877 8.842 -13.239 1.00 80.31 196 VAL A N 1
ATOM 1525 C CA . VAL A 1 196 ? 24.099 8.049 -13.136 1.00 80.31 196 VAL A CA 1
ATOM 1526 C C . VAL A 1 196 ? 25.156 8.695 -14.014 1.00 80.31 196 VAL A C 1
ATOM 1528 O O . VAL A 1 196 ? 25.122 8.599 -15.241 1.00 80.31 196 VAL A O 1
ATOM 1531 N N . LYS A 1 197 ? 26.106 9.383 -13.386 1.00 75.06 197 LYS A N 1
ATOM 1532 C CA . LYS A 1 197 ? 27.179 10.086 -14.082 1.00 75.06 197 LYS A CA 1
ATOM 1533 C C . LYS A 1 197 ? 28.388 9.166 -14.207 1.00 75.06 197 LYS A C 1
ATOM 1535 O O . LYS A 1 197 ? 29.023 8.783 -13.221 1.00 75.06 197 LYS A O 1
ATOM 1540 N N . SER A 1 198 ? 28.707 8.812 -15.451 1.00 66.81 198 SER A N 1
ATOM 1541 C CA . SER A 1 198 ? 29.939 8.095 -15.785 1.00 66.81 198 SER A CA 1
ATOM 1542 C C . SER A 1 198 ? 31.139 9.041 -15.728 1.00 66.81 198 SER A C 1
ATOM 1544 O O . SER A 1 198 ? 31.019 10.239 -15.989 1.00 66.81 198 SER A O 1
ATOM 1546 N N . ALA A 1 199 ? 32.313 8.507 -15.401 1.00 59.75 199 ALA A N 1
ATOM 1547 C CA . ALA A 1 199 ? 33.554 9.265 -15.476 1.00 59.75 199 ALA A CA 1
ATOM 1548 C C . ALA A 1 199 ? 33.821 9.720 -16.916 1.00 59.75 199 ALA A C 1
ATOM 1550 O O . ALA A 1 199 ? 33.801 8.906 -17.838 1.00 59.75 199 ALA A O 1
ATOM 1551 N N . SER A 1 200 ? 34.041 11.022 -17.115 1.00 51.00 200 SER A N 1
ATOM 1552 C CA . SER A 1 200 ? 34.258 11.577 -18.452 1.00 51.00 200 SER A CA 1
ATOM 1553 C C . SER A 1 200 ? 35.542 11.031 -19.087 1.00 51.00 200 SER A C 1
ATOM 1555 O O . SER A 1 200 ? 36.549 10.846 -18.400 1.00 51.00 200 SER A O 1
ATOM 1557 N N . SER A 1 201 ? 35.525 10.860 -20.410 1.00 51.00 201 SER A N 1
ATOM 1558 C CA . SER A 1 201 ? 36.624 10.341 -21.239 1.00 51.00 201 SER A CA 1
ATOM 1559 C C . SER A 1 201 ? 37.931 11.149 -21.190 1.00 51.00 201 SER A C 1
ATOM 1561 O O . SER A 1 201 ? 38.938 10.694 -21.725 1.00 51.00 201 SER A O 1
ATOM 1563 N N . SER A 1 202 ? 37.950 12.324 -20.552 1.00 52.50 202 SER A N 1
ATOM 1564 C CA . SER A 1 202 ? 39.121 13.206 -20.488 1.00 52.50 202 SER A CA 1
ATOM 1565 C C . SER A 1 202 ? 40.134 12.835 -19.399 1.00 52.50 202 SER A C 1
ATOM 1567 O O . SER A 1 202 ? 41.279 13.263 -19.489 1.00 52.50 202 SER A O 1
ATOM 1569 N N . ASN A 1 203 ? 39.755 12.032 -18.395 1.00 47.69 203 ASN A N 1
ATOM 1570 C CA . ASN A 1 203 ? 40.657 11.577 -17.329 1.00 47.69 203 ASN A CA 1
ATOM 1571 C C . ASN A 1 203 ? 40.263 10.171 -16.826 1.00 47.69 203 ASN A C 1
ATOM 1573 O O . ASN A 1 203 ? 39.490 10.050 -15.871 1.00 47.69 203 ASN A O 1
ATOM 1577 N N . PRO A 1 204 ? 40.811 9.093 -17.421 1.00 49.69 204 PRO A N 1
ATOM 1578 C CA . PRO A 1 204 ? 40.431 7.708 -17.113 1.00 49.69 204 PRO A CA 1
ATOM 1579 C C . PRO A 1 204 ? 40.856 7.226 -15.716 1.00 49.69 204 PRO A C 1
ATOM 1581 O O . PRO A 1 204 ? 40.425 6.169 -15.268 1.00 49.69 204 PRO A O 1
ATOM 1584 N N . SER A 1 205 ? 41.717 7.975 -15.023 1.00 51.91 205 SER A N 1
ATOM 1585 C CA . SER A 1 205 ? 42.473 7.466 -13.873 1.00 51.91 205 SER A CA 1
ATOM 1586 C C . SER A 1 205 ? 41.853 7.752 -12.498 1.00 51.91 205 SER A C 1
ATOM 1588 O O . SER A 1 205 ? 42.493 7.447 -11.495 1.00 51.91 205 SER A O 1
ATOM 1590 N N . ARG A 1 206 ? 40.664 8.376 -12.396 1.00 50.00 206 ARG A N 1
ATOM 1591 C CA . ARG A 1 206 ? 40.127 8.797 -11.076 1.00 50.00 206 ARG A CA 1
ATOM 1592 C C . ARG A 1 206 ? 38.611 8.959 -10.923 1.00 50.00 206 ARG A C 1
ATOM 1594 O O . ARG A 1 206 ? 38.171 9.394 -9.862 1.00 50.00 206 ARG A O 1
ATOM 1601 N N . GLY A 1 207 ? 37.805 8.636 -11.929 1.00 56.03 207 GLY A N 1
ATOM 1602 C CA . GLY A 1 207 ? 36.352 8.749 -11.809 1.00 56.03 207 GLY A CA 1
ATOM 1603 C C . GLY A 1 207 ? 35.708 7.395 -11.541 1.00 56.03 207 GLY A C 1
ATOM 1604 O O . GLY A 1 207 ? 35.479 6.630 -12.471 1.00 56.03 207 GLY A O 1
ATOM 1605 N N . SER A 1 208 ? 35.380 7.088 -10.290 1.00 61.25 208 SER A N 1
ATOM 1606 C CA . SER A 1 208 ? 34.348 6.077 -10.044 1.00 61.25 208 SER A CA 1
ATOM 1607 C C . SER A 1 208 ? 33.011 6.639 -10.547 1.00 61.25 208 SER A C 1
ATOM 1609 O O . SER A 1 208 ? 32.766 7.837 -10.349 1.00 61.25 208 SER A O 1
ATOM 1611 N N . PRO A 1 209 ? 32.148 5.839 -11.201 1.00 71.12 209 PRO A N 1
ATOM 1612 C CA . PRO A 1 209 ? 30.804 6.294 -11.532 1.00 71.12 209 PRO A CA 1
ATOM 1613 C C . PRO A 1 209 ? 30.100 6.777 -10.257 1.00 71.12 209 PRO A C 1
ATOM 1615 O O . PRO A 1 209 ? 30.322 6.232 -9.174 1.00 71.12 209 PRO A O 1
ATOM 1618 N N . HIS A 1 210 ? 29.302 7.838 -10.363 1.00 78.38 210 HIS A N 1
ATOM 1619 C CA . HIS A 1 210 ? 28.558 8.381 -9.227 1.00 78.38 210 HIS A CA 1
ATOM 1620 C C . HIS A 1 210 ? 27.074 8.457 -9.553 1.00 78.38 210 HIS A C 1
ATOM 1622 O O . HIS A 1 210 ? 26.683 8.831 -10.660 1.00 78.38 210 HIS A O 1
ATOM 1628 N N . VAL A 1 211 ? 26.260 8.072 -8.577 1.00 83.25 211 VAL A N 1
ATOM 1629 C CA . VAL A 1 211 ? 24.805 8.186 -8.630 1.00 83.25 211 VAL A CA 1
ATOM 1630 C C . VAL A 1 211 ? 24.428 9.410 -7.820 1.00 83.25 211 VAL A C 1
ATOM 1632 O O . VAL A 1 211 ? 24.920 9.572 -6.706 1.00 83.25 211 VAL A O 1
ATOM 1635 N N . VAL A 1 212 ? 23.587 10.269 -8.388 1.00 88.31 212 VAL A N 1
ATOM 1636 C CA . VAL A 1 212 ? 22.993 11.413 -7.696 1.00 88.31 212 VAL A CA 1
ATOM 1637 C C . VAL A 1 212 ? 21.486 11.230 -7.733 1.00 88.31 212 VAL A C 1
ATOM 1639 O O . VAL A 1 212 ? 20.887 11.275 -8.806 1.00 88.31 212 VAL A O 1
ATOM 1642 N N . ALA A 1 213 ? 20.893 10.981 -6.571 1.00 90.69 213 ALA A N 1
ATOM 1643 C CA . ALA A 1 213 ? 19.452 10.888 -6.389 1.00 90.69 213 ALA A CA 1
ATOM 1644 C C . ALA A 1 213 ? 18.968 12.156 -5.687 1.00 90.69 213 ALA A C 1
ATOM 1646 O O . ALA A 1 213 ? 19.558 12.564 -4.692 1.00 90.69 213 ALA A O 1
ATOM 1647 N N . CYS A 1 214 ? 17.914 12.782 -6.198 1.00 91.88 214 CYS A N 1
ATOM 1648 C CA . CYS A 1 214 ? 17.308 13.950 -5.583 1.00 91.88 214 CYS A CA 1
ATOM 1649 C C . CYS A 1 214 ? 15.807 13.768 -5.409 1.00 91.88 214 CYS A C 1
ATOM 1651 O O . CYS A 1 214 ? 15.135 13.180 -6.264 1.00 91.88 214 CYS A O 1
ATOM 1653 N N . ALA A 1 215 ? 15.306 14.343 -4.325 1.00 93.19 215 ALA A N 1
ATOM 1654 C CA . ALA A 1 215 ? 13.893 14.452 -4.023 1.00 93.19 215 ALA A CA 1
ATOM 1655 C C . ALA A 1 215 ? 13.549 15.909 -3.700 1.00 93.19 215 ALA A C 1
ATOM 1657 O O . ALA A 1 215 ? 14.363 16.650 -3.145 1.00 93.19 215 ALA A O 1
ATOM 1658 N N . LYS A 1 216 ? 12.338 16.313 -4.067 1.00 92.88 216 LYS A N 1
ATOM 1659 C CA . LYS A 1 216 ? 11.742 17.601 -3.717 1.00 92.88 216 LYS A CA 1
ATOM 1660 C C . LYS A 1 216 ? 10.303 17.349 -3.292 1.00 92.88 216 LYS A C 1
ATOM 1662 O O . LYS A 1 216 ? 9.586 16.648 -4.002 1.00 92.88 216 LYS A O 1
ATOM 1667 N N . TYR A 1 217 ? 9.894 17.882 -2.148 1.00 90.38 217 TYR A N 1
ATOM 1668 C CA . TYR A 1 217 ? 8.556 17.633 -1.626 1.00 90.38 217 TYR A CA 1
ATOM 1669 C C . TYR A 1 217 ? 7.495 18.395 -2.422 1.00 90.38 217 TYR A C 1
ATOM 1671 O O . TYR A 1 217 ? 7.695 19.540 -2.831 1.00 90.38 217 TYR A O 1
ATOM 1679 N N . LYS A 1 218 ? 6.359 17.750 -2.654 1.00 86.12 218 LYS A N 1
ATOM 1680 C CA . LYS A 1 218 ? 5.201 18.307 -3.339 1.00 86.12 218 LYS A CA 1
ATOM 1681 C C . LYS A 1 218 ? 4.003 18.208 -2.392 1.00 86.12 218 LYS A C 1
ATOM 1683 O O . LYS A 1 218 ? 3.295 17.199 -2.432 1.00 86.12 218 LYS A O 1
ATOM 1688 N N . PRO A 1 219 ? 3.776 19.242 -1.566 1.00 80.31 219 PRO A N 1
ATOM 1689 C CA . PRO A 1 219 ? 2.749 19.194 -0.543 1.00 80.31 219 PRO A CA 1
ATOM 1690 C C . PRO A 1 219 ? 1.354 18.998 -1.166 1.00 80.31 219 PRO A C 1
ATOM 1692 O O . PRO A 1 219 ? 1.029 19.651 -2.171 1.00 80.31 219 PRO A O 1
ATOM 1695 N N . PRO A 1 220 ? 0.518 18.109 -0.605 1.00 74.62 220 PRO A N 1
ATOM 1696 C CA . PRO A 1 220 ? -0.869 17.946 -1.004 1.00 74.62 220 PRO A CA 1
ATOM 1697 C C . PRO A 1 220 ? -1.687 19.233 -0.789 1.00 74.62 220 PRO A C 1
ATOM 1699 O O . PRO A 1 220 ? -1.335 20.106 0.012 1.00 74.62 220 PRO A O 1
ATOM 1702 N N . PRO A 1 221 ? -2.815 19.382 -1.511 1.00 62.78 221 PRO A N 1
ATOM 1703 C CA . PRO A 1 221 ? -3.678 20.543 -1.354 1.00 62.78 221 PRO A CA 1
ATOM 1704 C C . PRO A 1 221 ? -4.175 20.637 0.097 1.00 62.78 221 PRO A C 1
ATOM 1706 O O . PRO A 1 221 ? -4.803 19.704 0.593 1.00 62.78 221 PRO A O 1
ATOM 1709 N N . ASN A 1 222 ? -3.947 21.801 0.720 1.00 64.00 222 ASN A N 1
ATOM 1710 C CA . ASN A 1 222 ? -4.241 22.167 2.120 1.00 64.00 222 ASN A CA 1
ATOM 1711 C C . ASN A 1 222 ? -3.153 21.855 3.163 1.00 64.00 222 ASN A C 1
ATOM 1713 O O . ASN A 1 222 ? -3.373 22.133 4.342 1.00 64.00 222 ASN A O 1
ATOM 1717 N N . GLU A 1 223 ? -1.980 21.361 2.768 1.00 70.81 223 GLU A N 1
ATOM 1718 C CA . GLU A 1 223 ? -0.869 21.229 3.710 1.00 70.81 223 GLU A CA 1
ATOM 1719 C C . GLU A 1 223 ? -0.232 22.588 4.021 1.00 70.81 223 GLU A C 1
ATOM 1721 O O . GLU A 1 223 ? 0.118 23.361 3.129 1.00 70.81 223 GLU A O 1
ATOM 1726 N N . VAL A 1 224 ? -0.114 22.899 5.314 1.00 70.12 224 VAL A N 1
ATOM 1727 C CA . VAL A 1 224 ? 0.487 24.156 5.798 1.00 70.12 224 VAL A CA 1
ATOM 1728 C C . VAL A 1 224 ? 2.013 24.047 5.867 1.00 70.12 224 VAL A C 1
ATOM 1730 O O . VAL A 1 224 ? 2.711 25.061 5.867 1.00 70.12 224 VAL A O 1
ATOM 1733 N N . MET A 1 225 ? 2.537 22.822 5.941 1.00 76.12 225 MET A N 1
ATOM 1734 C CA . MET A 1 225 ? 3.968 22.556 5.999 1.00 76.12 225 MET A CA 1
ATOM 1735 C C . MET A 1 225 ? 4.581 22.581 4.602 1.00 76.12 225 MET A C 1
ATOM 1737 O O . MET A 1 225 ? 4.071 21.998 3.650 1.00 76.12 225 MET A O 1
ATOM 1741 N N . THR A 1 226 ? 5.691 23.304 4.486 1.00 83.38 226 THR A N 1
ATOM 1742 C CA . THR A 1 226 ? 6.466 23.445 3.246 1.00 83.38 226 THR A CA 1
ATOM 1743 C C . THR A 1 226 ? 7.589 22.417 3.146 1.00 83.38 226 THR A C 1
ATOM 1745 O O . THR A 1 226 ? 8.347 22.423 2.177 1.00 83.38 226 THR A O 1
ATOM 1748 N N . GLU A 1 227 ? 7.738 21.562 4.147 1.00 85.94 227 GLU A N 1
ATOM 1749 C CA . GLU A 1 227 ? 8.730 20.497 4.203 1.00 85.94 227 GLU A CA 1
ATOM 1750 C C . GLU A 1 227 ? 8.020 19.212 4.611 1.00 85.94 227 GLU A C 1
ATOM 1752 O O . GLU A 1 227 ? 7.083 19.260 5.411 1.00 85.94 227 GLU A O 1
ATOM 1757 N N . SER A 1 228 ? 8.463 18.088 4.054 1.00 85.44 228 SER A N 1
ATOM 1758 C CA . SER A 1 228 ? 7.991 16.780 4.486 1.00 85.44 228 SER A CA 1
ATOM 1759 C C . SER A 1 228 ? 8.484 16.468 5.895 1.00 85.44 228 SER A C 1
ATOM 1761 O O . SER A 1 228 ? 9.437 17.068 6.402 1.00 85.44 228 SER A O 1
ATOM 1763 N N . SER A 1 229 ? 7.846 15.484 6.514 1.00 83.50 229 SER A N 1
ATOM 1764 C CA . SER A 1 229 ? 8.326 14.878 7.747 1.00 83.50 229 SER A CA 1
ATOM 1765 C C . SER A 1 229 ? 9.454 13.872 7.457 1.00 83.50 229 SER A C 1
ATOM 1767 O O . SER A 1 229 ? 10.115 13.924 6.410 1.00 83.50 229 SER A O 1
ATOM 1769 N N . LEU A 1 230 ? 9.674 12.927 8.379 1.00 85.56 230 LEU A N 1
ATOM 1770 C CA . LEU A 1 230 ? 10.653 11.857 8.218 1.00 85.56 230 LEU A CA 1
ATOM 1771 C C . LEU A 1 230 ? 10.436 11.146 6.877 1.00 85.56 230 LEU A C 1
ATOM 1773 O O . LEU A 1 230 ? 9.408 10.511 6.656 1.00 85.56 230 LEU A O 1
ATOM 1777 N N . THR A 1 231 ? 11.431 11.228 6.001 1.00 88.19 231 THR A N 1
ATOM 1778 C CA . THR A 1 231 ? 11.372 10.705 4.638 1.00 88.19 231 THR A CA 1
ATOM 1779 C C . THR A 1 231 ? 12.454 9.652 4.440 1.00 88.19 231 THR A C 1
ATOM 1781 O O . THR A 1 231 ? 13.616 9.854 4.789 1.00 88.19 231 THR A O 1
ATOM 1784 N N . VAL A 1 232 ? 12.086 8.522 3.847 1.00 89.00 232 VAL A N 1
ATOM 1785 C CA . VAL A 1 232 ? 12.982 7.415 3.519 1.00 89.00 232 VAL A CA 1
ATOM 1786 C C . VAL A 1 232 ? 13.178 7.357 2.011 1.00 89.00 232 VAL A C 1
ATOM 1788 O O . VAL A 1 232 ? 12.219 7.347 1.241 1.00 89.00 232 VAL A O 1
ATOM 1791 N N . MET A 1 233 ? 14.438 7.312 1.591 1.00 89.06 233 MET A N 1
ATOM 1792 C CA . MET A 1 233 ? 14.858 7.106 0.211 1.00 89.06 233 MET A CA 1
ATOM 1793 C C . MET A 1 233 ? 15.535 5.742 0.085 1.00 89.06 233 MET A C 1
ATOM 1795 O O . MET A 1 233 ? 16.585 5.499 0.673 1.00 89.06 233 MET A O 1
ATOM 1799 N N . GLU A 1 234 ? 14.953 4.865 -0.726 1.00 88.81 234 GLU A N 1
ATOM 1800 C CA . GLU A 1 234 ? 15.474 3.539 -1.033 1.00 88.81 234 GLU A CA 1
ATOM 1801 C C . GLU A 1 234 ? 15.957 3.464 -2.480 1.00 88.81 234 GLU A C 1
ATOM 1803 O O . GLU A 1 234 ? 15.219 3.726 -3.433 1.00 88.81 234 GLU A O 1
ATOM 1808 N N . ILE A 1 235 ? 17.210 3.060 -2.663 1.00 86.12 235 ILE A N 1
ATOM 1809 C CA . ILE A 1 235 ? 17.812 2.874 -3.982 1.00 86.12 235 ILE A CA 1
ATOM 1810 C C . ILE A 1 235 ? 18.156 1.401 -4.140 1.00 86.12 235 ILE A C 1
ATOM 1812 O O . ILE A 1 235 ? 19.132 0.904 -3.574 1.00 86.12 235 ILE A O 1
ATOM 1816 N N . HIS A 1 236 ? 17.361 0.706 -4.946 1.00 80.81 236 HIS A N 1
ATOM 1817 C CA . HIS A 1 236 ? 17.585 -0.688 -5.296 1.00 80.81 236 HIS A CA 1
ATOM 1818 C C . HIS A 1 236 ? 18.669 -0.762 -6.372 1.00 80.81 236 HIS A C 1
ATOM 1820 O O . HIS A 1 236 ? 18.395 -0.584 -7.560 1.00 80.81 236 HIS A O 1
ATOM 1826 N N . ALA A 1 237 ? 19.916 -1.009 -5.969 1.00 66.75 237 ALA A N 1
ATOM 1827 C CA . ALA A 1 237 ? 21.048 -1.125 -6.880 1.00 66.75 237 ALA A CA 1
ATOM 1828 C C . ALA A 1 237 ? 21.507 -2.582 -6.974 1.00 66.75 237 ALA A C 1
ATOM 1830 O O . ALA A 1 237 ? 21.785 -3.226 -5.970 1.00 66.75 237 ALA A O 1
ATOM 1831 N N . LEU A 1 238 ? 21.658 -3.119 -8.188 1.00 54.41 238 LEU A N 1
ATOM 1832 C CA . LEU A 1 238 ? 22.220 -4.456 -8.384 1.00 54.41 238 LEU A CA 1
ATOM 1833 C C . LEU A 1 238 ? 23.724 -4.466 -8.036 1.00 54.41 238 LEU A C 1
ATOM 1835 O O . LEU A 1 238 ? 24.570 -4.227 -8.891 1.00 54.41 238 LEU A O 1
ATOM 1839 N N . ARG A 1 239 ? 24.021 -4.737 -6.757 1.00 47.97 239 ARG A N 1
ATOM 1840 C CA . ARG A 1 239 ? 25.324 -4.848 -6.080 1.00 47.97 239 ARG A CA 1
ATOM 1841 C C . ARG A 1 239 ? 26.246 -3.656 -6.302 1.00 47.97 239 ARG A C 1
ATOM 1843 O O . ARG A 1 239 ? 27.141 -3.690 -7.142 1.00 47.97 239 ARG A O 1
ATOM 1850 N N . CYS A 1 240 ? 26.070 -2.633 -5.475 1.00 41.34 240 CYS A N 1
ATOM 1851 C CA . CYS A 1 240 ? 27.045 -1.563 -5.293 1.00 41.34 240 CYS A CA 1
ATOM 1852 C C . CYS A 1 240 ? 27.483 -1.547 -3.826 1.00 41.34 240 CYS A C 1
ATOM 1854 O O . CYS A 1 240 ? 26.659 -1.340 -2.942 1.00 41.34 240 CYS A O 1
ATOM 1856 N N . GLY A 1 241 ? 28.772 -1.770 -3.562 1.00 43.59 241 GLY A N 1
ATOM 1857 C CA . GLY A 1 241 ? 29.345 -1.427 -2.262 1.00 43.59 241 GLY A CA 1
ATOM 1858 C C . GLY A 1 241 ? 29.385 0.094 -2.155 1.00 43.59 241 GLY A C 1
ATOM 1859 O O . GLY A 1 241 ? 30.143 0.726 -2.895 1.00 43.59 241 GLY A O 1
ATOM 1860 N N . ALA A 1 242 ? 28.530 0.675 -1.312 1.00 44.16 242 ALA A N 1
ATOM 1861 C CA . ALA A 1 242 ? 28.557 2.106 -1.037 1.00 44.16 242 ALA A CA 1
ATOM 1862 C C . ALA A 1 242 ? 29.734 2.414 -0.098 1.00 44.16 242 ALA A C 1
ATOM 1864 O O . ALA A 1 242 ? 29.938 1.729 0.904 1.00 44.16 242 ALA A O 1
ATOM 1865 N N . GLY A 1 243 ? 30.549 3.398 -0.478 1.00 44.47 243 GLY A N 1
ATOM 1866 C CA . GLY A 1 243 ? 31.654 3.902 0.333 1.00 44.47 243 GLY A CA 1
ATOM 1867 C C . GLY A 1 243 ? 31.201 5.045 1.242 1.00 44.47 243 GLY A C 1
ATOM 1868 O O . GLY A 1 243 ? 30.488 5.933 0.785 1.00 44.47 243 GLY A O 1
ATOM 1869 N N . ASP A 1 244 ? 31.660 4.956 2.489 1.00 45.94 244 ASP A N 1
ATOM 1870 C CA . ASP A 1 244 ? 31.532 5.810 3.681 1.00 45.94 244 ASP A CA 1
ATOM 1871 C C . ASP A 1 244 ? 31.133 7.301 3.519 1.00 45.94 244 ASP A C 1
ATOM 1873 O O . ASP A 1 244 ? 31.748 8.038 2.742 1.00 45.94 244 ASP A O 1
ATOM 1877 N N . GLY A 1 245 ? 30.179 7.740 4.365 1.00 47.66 245 GLY A N 1
ATOM 1878 C CA . GLY A 1 245 ? 30.066 9.118 4.876 1.00 47.66 245 GLY A CA 1
ATOM 1879 C C . GLY A 1 245 ? 28.765 9.899 4.596 1.00 47.66 245 GLY A C 1
ATOM 1880 O O . GLY A 1 245 ? 28.713 10.661 3.633 1.00 47.66 245 GLY A O 1
ATOM 1881 N N . GLY A 1 246 ? 27.763 9.809 5.487 1.00 43.16 246 GLY A N 1
ATOM 1882 C CA . GLY A 1 246 ? 26.539 10.643 5.528 1.00 43.16 246 GLY A CA 1
ATOM 1883 C C . GLY A 1 246 ? 25.487 10.102 6.521 1.00 43.16 246 GLY A C 1
ATOM 1884 O O . GLY A 1 246 ? 25.661 8.971 6.960 1.00 43.16 246 GLY A O 1
ATOM 1885 N N . PRO A 1 247 ? 24.454 10.873 6.937 1.00 47.44 247 PRO A N 1
ATOM 1886 C CA . PRO A 1 247 ? 23.550 10.511 8.044 1.00 47.44 247 PRO A CA 1
ATOM 1887 C C . PRO A 1 247 ? 22.857 9.152 7.831 1.00 47.44 247 PRO A C 1
ATOM 1889 O O . PRO A 1 247 ? 22.626 8.763 6.687 1.00 47.44 247 PRO A O 1
ATOM 1892 N N . GLU A 1 248 ? 22.613 8.441 8.945 1.00 51.91 248 GLU A N 1
ATOM 1893 C CA . GLU A 1 248 ? 22.067 7.071 9.097 1.00 51.91 248 GLU A CA 1
ATOM 1894 C C . GLU A 1 248 ? 21.782 6.330 7.783 1.00 51.91 248 GLU A C 1
ATOM 1896 O O . GLU A 1 248 ? 20.645 6.157 7.348 1.00 51.91 248 GLU A O 1
ATOM 1901 N N . THR A 1 249 ? 22.857 5.913 7.115 1.00 56.75 249 THR A N 1
ATOM 1902 C CA . THR A 1 249 ? 22.769 5.156 5.869 1.00 56.75 249 THR A CA 1
ATOM 1903 C C . THR A 1 249 ? 22.913 3.677 6.196 1.00 56.75 249 THR A C 1
ATOM 1905 O O . THR A 1 249 ? 23.999 3.223 6.560 1.00 56.75 249 THR A O 1
ATOM 1908 N N . GLU A 1 250 ? 21.832 2.913 6.065 1.00 61.84 250 GLU A N 1
ATOM 1909 C CA . GLU A 1 250 ? 21.872 1.463 6.248 1.00 61.84 250 GLU A CA 1
ATOM 1910 C C . GLU A 1 250 ? 21.930 0.752 4.891 1.00 61.84 250 GLU A C 1
ATOM 1912 O O . GLU A 1 250 ? 21.149 1.003 3.969 1.00 61.84 250 GLU A O 1
ATOM 1917 N N . LEU A 1 251 ? 22.886 -0.167 4.763 1.00 60.31 251 LEU A N 1
ATOM 1918 C CA . LEU A 1 251 ? 22.990 -1.078 3.627 1.00 60.31 251 LEU A CA 1
ATOM 1919 C C . LEU A 1 251 ? 22.233 -2.363 3.957 1.00 60.31 251 LEU A C 1
ATOM 1921 O O . LEU A 1 251 ? 22.771 -3.262 4.607 1.00 60.31 251 LEU A O 1
ATOM 1925 N N . GLN A 1 252 ? 21.001 -2.483 3.466 1.00 57.59 252 GLN A N 1
ATOM 1926 C CA . GLN A 1 252 ? 20.222 -3.711 3.597 1.00 57.59 252 GLN A CA 1
ATOM 1927 C C . GLN A 1 252 ? 20.370 -4.558 2.327 1.00 57.59 252 GLN A C 1
ATOM 1929 O O . GLN A 1 252 ? 19.595 -4.483 1.372 1.00 57.59 252 GLN A O 1
ATOM 1934 N N . GLY A 1 253 ? 21.427 -5.372 2.290 1.00 66.50 253 GLY A N 1
ATOM 1935 C CA . GLY A 1 253 ? 21.714 -6.274 1.173 1.00 66.50 253 GLY A CA 1
ATOM 1936 C C . GLY A 1 253 ? 22.098 -5.541 -0.117 1.00 66.50 253 GLY A C 1
ATOM 1937 O O . GLY A 1 253 ? 23.271 -5.265 -0.342 1.00 66.50 253 GLY A O 1
ATOM 1938 N N . ASN A 1 254 ? 21.114 -5.292 -0.986 1.00 70.38 254 ASN A N 1
ATOM 1939 C CA . ASN A 1 254 ? 21.281 -4.664 -2.305 1.00 70.38 254 ASN A CA 1
ATOM 1940 C C . ASN A 1 254 ? 20.592 -3.291 -2.408 1.00 70.38 254 ASN A C 1
ATOM 1942 O O . ASN A 1 254 ? 20.545 -2.689 -3.481 1.00 70.38 254 ASN A O 1
ATOM 1946 N N . THR A 1 255 ? 20.019 -2.829 -1.302 1.00 76.69 255 THR A N 1
ATOM 1947 C CA . THR A 1 255 ? 19.279 -1.577 -1.222 1.00 76.69 255 THR A CA 1
ATOM 1948 C C . THR A 1 255 ? 20.056 -0.621 -0.334 1.00 76.69 255 THR A C 1
ATOM 1950 O O . THR A 1 255 ? 20.485 -0.986 0.762 1.00 76.69 255 THR A O 1
ATOM 1953 N N . VAL A 1 256 ? 20.270 0.594 -0.832 1.00 82.50 256 VAL A N 1
ATOM 1954 C CA . VAL A 1 256 ? 20.764 1.708 -0.020 1.00 82.50 256 VAL A CA 1
ATOM 1955 C C . VAL A 1 256 ? 19.538 2.400 0.554 1.00 82.50 256 VAL A C 1
ATOM 1957 O O . VAL A 1 256 ? 18.722 2.899 -0.221 1.00 82.50 256 VAL A O 1
ATOM 1960 N N . VAL A 1 257 ? 19.401 2.391 1.878 1.00 86.06 257 VAL A N 1
ATOM 1961 C CA . VAL A 1 257 ? 18.302 3.047 2.591 1.00 86.06 257 VAL A CA 1
ATOM 1962 C C . VAL A 1 257 ? 18.852 4.295 3.261 1.00 86.06 257 VAL A C 1
ATOM 1964 O O . VAL A 1 257 ? 19.844 4.233 3.988 1.00 86.06 257 VAL A O 1
ATOM 1967 N N . ILE A 1 258 ? 18.225 5.432 2.982 1.00 86.94 258 ILE A N 1
ATOM 1968 C CA . ILE A 1 258 ? 18.644 6.734 3.486 1.00 86.94 258 ILE A CA 1
ATOM 1969 C C . ILE A 1 258 ? 17.464 7.384 4.186 1.00 86.94 258 ILE A C 1
ATOM 1971 O O . ILE A 1 258 ? 16.422 7.600 3.568 1.00 86.94 258 ILE A O 1
ATOM 1975 N N . GLN A 1 259 ? 17.636 7.700 5.465 1.00 88.94 259 GLN A N 1
ATOM 1976 C CA . GLN A 1 259 ? 16.629 8.401 6.251 1.00 88.94 259 GLN A CA 1
ATOM 1977 C C . GLN A 1 259 ? 16.973 9.891 6.316 1.00 88.94 259 GLN A C 1
ATOM 1979 O O . GLN A 1 259 ? 18.115 10.272 6.567 1.00 88.94 259 GLN A O 1
ATOM 1984 N N . MET A 1 260 ? 15.983 10.735 6.045 1.00 88.12 260 MET A N 1
ATOM 1985 C CA . MET A 1 260 ? 16.092 12.191 6.055 1.00 88.12 260 MET A CA 1
ATOM 1986 C C . MET A 1 260 ? 15.036 12.742 7.003 1.00 88.12 260 MET A C 1
ATOM 1988 O O . MET A 1 260 ? 13.876 12.344 6.923 1.00 88.12 260 MET A O 1
ATOM 1992 N N . GLU A 1 261 ? 15.422 13.664 7.883 1.00 87.38 261 GLU A N 1
ATOM 1993 C CA . GLU A 1 261 ? 14.483 14.269 8.834 1.00 87.38 261 GLU A CA 1
ATOM 1994 C C . GLU A 1 261 ? 13.377 15.057 8.126 1.00 87.38 261 GLU A C 1
ATOM 1996 O O . GLU A 1 261 ? 12.219 14.940 8.517 1.00 87.38 261 GLU A O 1
ATOM 2001 N N . THR A 1 262 ? 13.728 15.816 7.083 1.00 88.81 262 THR A N 1
ATOM 2002 C CA . THR A 1 262 ? 12.787 16.576 6.251 1.00 88.81 262 THR A CA 1
ATOM 2003 C C . THR A 1 262 ? 13.279 16.669 4.803 1.00 88.81 262 THR A C 1
ATOM 2005 O O . THR A 1 262 ? 14.481 16.582 4.523 1.00 88.81 262 THR A O 1
ATOM 2008 N N . VAL A 1 263 ? 12.353 16.864 3.859 1.00 91.56 263 VAL A N 1
ATOM 2009 C CA . VAL A 1 263 ? 12.647 17.224 2.463 1.00 91.56 263 VAL A CA 1
ATOM 2010 C C . VAL A 1 263 ? 11.883 18.504 2.109 1.00 91.56 263 VAL A C 1
ATOM 2012 O O . VAL A 1 263 ? 10.659 18.548 2.232 1.00 91.56 263 VAL A O 1
ATOM 2015 N N . PRO A 1 264 ? 12.562 19.562 1.639 1.00 92.75 264 PRO A N 1
ATOM 2016 C CA . PRO A 1 264 ? 11.911 20.834 1.349 1.00 92.75 264 PRO A CA 1
ATOM 2017 C C . PRO A 1 264 ? 11.110 20.805 0.040 1.00 92.75 264 PRO A C 1
ATOM 2019 O O . PRO A 1 264 ? 11.443 20.086 -0.906 1.00 92.75 264 PRO A O 1
ATOM 2022 N N . SER A 1 265 ? 10.077 21.649 -0.041 1.00 91.31 265 SER A N 1
ATOM 2023 C CA . SER A 1 265 ? 9.255 21.822 -1.250 1.00 91.31 265 SER A CA 1
ATOM 2024 C C . SER A 1 265 ? 9.737 22.911 -2.208 1.00 91.31 265 SER A C 1
ATOM 2026 O O . SER A 1 265 ? 9.217 23.034 -3.314 1.00 91.31 265 SER A O 1
ATOM 2028 N N . GLU A 1 266 ? 10.759 23.686 -1.838 1.00 90.31 266 GLU A N 1
ATOM 2029 C CA . GLU A 1 266 ? 11.289 24.766 -2.682 1.00 90.31 266 GLU A CA 1
ATOM 2030 C C . GLU A 1 266 ? 12.481 24.305 -3.532 1.00 90.31 266 GLU A C 1
ATOM 2032 O O . GLU A 1 266 ? 12.593 24.640 -4.717 1.00 90.31 266 GLU A O 1
ATOM 2037 N N . VAL A 1 267 ? 13.341 23.456 -2.965 1.00 92.69 267 VAL A N 1
ATOM 2038 C CA . VAL A 1 267 ? 14.611 23.025 -3.565 1.00 92.69 267 VAL A CA 1
ATOM 2039 C C . VAL A 1 267 ? 14.731 21.506 -3.606 1.00 92.69 267 VAL A C 1
ATOM 2041 O O . VAL A 1 267 ? 14.129 20.802 -2.805 1.00 92.69 267 VAL A O 1
ATOM 2044 N N . PHE A 1 268 ? 15.531 20.994 -4.542 1.00 93.00 268 PHE A N 1
ATOM 2045 C CA . PHE A 1 268 ? 15.881 19.575 -4.569 1.00 93.00 268 PHE A CA 1
ATOM 2046 C C . PHE A 1 268 ? 16.953 19.278 -3.522 1.00 93.00 268 PHE A C 1
ATOM 2048 O O . PHE A 1 268 ? 18.037 19.864 -3.557 1.00 93.00 268 PHE A O 1
ATOM 2055 N N . LEU A 1 269 ? 16.669 18.326 -2.638 1.00 92.25 269 LEU A N 1
ATOM 2056 C CA . LEU A 1 269 ? 17.664 17.722 -1.765 1.00 92.25 269 LEU A CA 1
ATOM 2057 C C . LEU A 1 269 ? 18.284 16.530 -2.499 1.00 92.25 269 LEU A C 1
ATOM 2059 O O . LEU A 1 269 ? 17.578 15.594 -2.870 1.00 92.25 269 LEU A O 1
ATOM 2063 N N . CYS A 1 270 ? 19.593 16.585 -2.742 1.00 91.00 270 CYS A N 1
ATOM 2064 C CA . CYS A 1 270 ? 20.316 15.594 -3.536 1.00 91.00 270 CYS A CA 1
ATOM 2065 C C . CYS A 1 270 ? 21.348 14.846 -2.696 1.00 91.00 270 CYS A C 1
ATOM 2067 O O . CYS A 1 270 ? 22.176 15.463 -2.027 1.00 91.00 270 CYS A O 1
ATOM 2069 N N . ILE A 1 271 ? 21.370 13.524 -2.827 1.00 87.94 271 ILE A N 1
ATOM 2070 C CA . ILE A 1 271 ? 22.362 12.647 -2.219 1.00 87.94 271 ILE A CA 1
ATOM 2071 C C . ILE A 1 271 ? 23.156 11.974 -3.330 1.00 87.94 271 ILE A C 1
ATOM 2073 O O . ILE A 1 271 ? 22.610 11.317 -4.220 1.00 87.94 271 ILE A O 1
ATOM 2077 N N . GLY A 1 272 ? 24.468 12.192 -3.294 1.00 84.69 272 GLY A N 1
ATOM 2078 C CA . GLY A 1 272 ? 25.406 11.661 -4.268 1.00 84.69 272 GLY A CA 1
ATOM 2079 C C . GLY A 1 272 ? 26.367 10.677 -3.622 1.00 84.69 272 GLY A C 1
ATOM 2080 O O . GLY A 1 272 ? 27.029 11.024 -2.649 1.00 84.69 272 GLY A O 1
ATOM 2081 N N . PHE A 1 273 ? 26.506 9.483 -4.191 1.00 81.25 273 PHE A N 1
ATOM 2082 C CA . PHE A 1 273 ? 27.495 8.504 -3.740 1.00 81.25 273 PHE A CA 1
ATOM 2083 C C . PHE A 1 273 ? 28.232 7.867 -4.914 1.00 81.25 273 PHE A C 1
ATOM 2085 O O . PHE A 1 273 ? 27.751 7.792 -6.049 1.00 81.25 273 PHE A O 1
ATOM 2092 N N . ARG A 1 274 ? 29.456 7.418 -4.634 1.00 76.88 274 ARG A N 1
ATOM 2093 C CA . ARG A 1 274 ? 30.282 6.700 -5.604 1.00 76.88 274 ARG A CA 1
ATOM 2094 C C . ARG A 1 274 ? 29.849 5.244 -5.652 1.00 76.88 274 ARG A C 1
ATOM 2096 O O . ARG A 1 274 ? 29.681 4.611 -4.615 1.00 76.88 274 ARG A O 1
ATOM 2103 N N . ILE A 1 275 ? 29.738 4.712 -6.861 1.00 73.81 275 ILE A N 1
ATOM 2104 C CA . ILE A 1 275 ? 29.448 3.305 -7.106 1.00 73.81 275 ILE A CA 1
ATOM 2105 C C . ILE A 1 275 ? 30.666 2.613 -7.715 1.00 73.81 275 ILE A C 1
ATOM 2107 O O . ILE A 1 275 ? 31.409 3.180 -8.518 1.00 73.81 275 ILE A O 1
ATOM 2111 N N . THR A 1 276 ? 30.880 1.365 -7.313 1.00 68.00 276 THR A N 1
ATOM 2112 C CA . THR A 1 276 ? 31.929 0.496 -7.850 1.00 68.00 276 THR A CA 1
ATOM 2113 C C . THR A 1 276 ? 31.282 -0.726 -8.481 1.00 68.00 276 THR A C 1
ATOM 2115 O O . THR A 1 276 ? 30.336 -1.296 -7.940 1.00 68.00 276 THR A O 1
ATOM 2118 N N . THR A 1 277 ? 31.762 -1.114 -9.662 1.00 65.06 277 THR A N 1
ATOM 2119 C CA . THR A 1 277 ? 31.242 -2.292 -10.363 1.00 65.06 277 THR A CA 1
ATOM 2120 C C . THR A 1 277 ? 32.099 -3.500 -10.007 1.00 65.06 277 THR A C 1
ATOM 2122 O O . THR A 1 277 ? 33.273 -3.557 -10.357 1.00 65.06 277 THR A O 1
ATOM 2125 N N . ALA A 1 278 ? 31.519 -4.462 -9.287 1.00 65.75 278 ALA A N 1
ATOM 2126 C CA . ALA A 1 278 ? 32.219 -5.698 -8.929 1.00 65.75 278 ALA A CA 1
ATOM 2127 C C . ALA A 1 278 ? 32.312 -6.675 -10.115 1.00 65.75 278 ALA A C 1
ATOM 2129 O O . ALA A 1 278 ? 33.320 -7.350 -10.294 1.00 65.75 278 ALA A O 1
ATOM 2130 N N . PHE A 1 279 ? 31.260 -6.749 -10.934 1.00 60.16 279 PHE A N 1
ATOM 2131 C CA . PHE A 1 279 ? 31.203 -7.564 -12.147 1.00 60.16 279 PHE A CA 1
ATOM 2132 C C . PHE A 1 279 ? 30.279 -6.916 -13.185 1.00 60.16 279 PHE A C 1
ATOM 2134 O O . PHE A 1 279 ? 29.328 -6.198 -12.856 1.00 60.16 279 PHE A O 1
ATOM 2141 N N . THR A 1 280 ? 30.561 -7.150 -14.464 1.00 61.62 280 THR A N 1
ATOM 2142 C CA . THR A 1 280 ? 29.733 -6.679 -15.576 1.00 61.62 280 THR A CA 1
ATOM 2143 C C . THR A 1 280 ? 28.676 -7.724 -15.926 1.00 61.62 280 THR A C 1
ATOM 2145 O O . THR A 1 280 ? 28.971 -8.906 -16.062 1.00 61.62 280 THR A O 1
ATOM 2148 N N . VAL A 1 281 ? 27.426 -7.280 -16.064 1.00 59.16 281 VAL A N 1
ATOM 2149 C CA . VAL A 1 281 ? 26.293 -8.113 -16.496 1.00 59.16 281 VAL A CA 1
ATOM 2150 C C . VAL A 1 281 ? 25.723 -7.500 -17.769 1.00 59.16 281 VAL A C 1
ATOM 2152 O O . VAL A 1 281 ? 25.538 -6.281 -17.823 1.00 59.16 281 VAL A O 1
ATOM 2155 N N . THR A 1 282 ? 25.477 -8.326 -18.784 1.00 54.88 282 THR A N 1
ATOM 2156 C CA . THR A 1 282 ? 24.804 -7.950 -20.035 1.00 54.88 282 THR A CA 1
ATOM 2157 C C . THR A 1 282 ? 23.288 -8.132 -19.893 1.00 54.88 282 THR A C 1
ATOM 2159 O O . THR A 1 282 ? 22.841 -9.088 -19.267 1.00 54.88 282 THR A O 1
ATOM 2162 N N . GLY A 1 283 ? 22.490 -7.211 -20.451 1.00 53.69 283 GLY A N 1
ATOM 2163 C CA . GLY A 1 283 ? 21.021 -7.262 -20.366 1.00 53.69 283 GLY A CA 1
ATOM 2164 C C . GLY A 1 283 ? 20.472 -6.918 -18.977 1.00 53.69 283 GLY A C 1
ATOM 2165 O O . GLY A 1 283 ? 19.760 -7.716 -18.375 1.00 53.69 283 GLY A O 1
ATOM 2166 N N . ARG A 1 284 ? 20.834 -5.746 -18.440 1.00 59.22 284 ARG A N 1
ATOM 2167 C CA . ARG A 1 284 ? 20.358 -5.292 -17.123 1.00 59.22 284 ARG A CA 1
ATOM 2168 C C . ARG A 1 284 ? 18.909 -4.802 -17.205 1.00 59.22 284 ARG A C 1
ATOM 2170 O O . ARG A 1 284 ? 18.555 -4.089 -18.139 1.00 59.22 284 ARG A O 1
ATOM 2177 N N . SER A 1 285 ? 18.100 -5.167 -16.213 1.00 59.94 285 SER A N 1
ATOM 2178 C CA . SER A 1 285 ? 16.825 -4.500 -15.938 1.00 59.94 285 SER A CA 1
ATOM 2179 C C . SER A 1 285 ? 17.072 -3.133 -15.298 1.00 59.94 285 SER A C 1
ATOM 2181 O O . SER A 1 285 ? 18.123 -2.915 -14.688 1.00 59.94 285 SER A O 1
ATOM 2183 N N . ASP A 1 286 ? 16.094 -2.239 -15.405 1.00 71.94 286 ASP A N 1
ATOM 2184 C CA . ASP A 1 286 ? 16.143 -0.942 -14.736 1.00 71.94 286 ASP A CA 1
ATOM 2185 C C . ASP A 1 286 ? 16.152 -1.127 -13.206 1.00 71.94 286 ASP A C 1
ATOM 2187 O O . ASP A 1 286 ? 15.486 -2.009 -12.657 1.00 71.94 286 ASP A O 1
ATOM 2191 N N . SER A 1 287 ? 16.944 -0.306 -12.524 1.00 78.88 287 SER A N 1
ATOM 2192 C CA . SER A 1 287 ? 16.963 -0.175 -11.068 1.00 78.88 287 SER A CA 1
ATOM 2193 C C . SER A 1 287 ? 15.812 0.717 -10.601 1.00 78.88 287 SER A C 1
ATOM 2195 O O . SER A 1 287 ? 15.296 1.526 -11.374 1.00 78.88 287 SER A O 1
ATOM 2197 N N . LEU A 1 288 ? 15.430 0.612 -9.327 1.00 84.31 288 LEU A N 1
ATOM 2198 C CA . LEU A 1 288 ? 14.316 1.371 -8.754 1.00 84.31 288 LEU A CA 1
ATOM 2199 C C . LEU A 1 288 ? 14.812 2.346 -7.677 1.00 84.31 288 LEU A C 1
ATOM 2201 O O . LEU A 1 288 ? 15.483 1.939 -6.731 1.00 84.31 288 LEU A O 1
ATOM 2205 N N . LEU A 1 289 ? 14.454 3.620 -7.812 1.00 87.75 289 LEU A N 1
ATOM 2206 C CA . LEU A 1 289 ? 14.460 4.611 -6.737 1.00 87.75 289 LEU A CA 1
ATOM 2207 C C . LEU A 1 289 ? 13.056 4.653 -6.131 1.00 87.75 289 LEU A C 1
ATOM 2209 O O . LEU A 1 289 ? 12.076 4.717 -6.871 1.00 87.75 289 LEU A O 1
ATOM 2213 N N . SER A 1 290 ? 12.948 4.627 -4.811 1.00 89.25 290 SER A N 1
ATOM 2214 C CA . SER A 1 290 ? 11.696 4.784 -4.071 1.00 89.25 290 SER A CA 1
ATOM 2215 C C . SER A 1 290 ? 11.880 5.830 -2.980 1.00 89.25 290 SER A C 1
ATOM 2217 O O . SER A 1 290 ? 12.897 5.822 -2.297 1.00 89.25 290 SER A O 1
ATOM 2219 N N . VAL A 1 291 ? 10.936 6.754 -2.840 1.00 89.50 291 VAL A N 1
ATOM 2220 C CA . VAL A 1 291 ? 10.941 7.782 -1.790 1.00 89.50 291 VAL A CA 1
ATOM 2221 C C . VAL A 1 291 ? 9.561 7.825 -1.166 1.00 89.50 291 VAL A C 1
ATOM 2223 O O . VAL A 1 291 ? 8.579 7.855 -1.903 1.00 89.50 291 VAL A O 1
ATOM 2226 N N . TYR A 1 292 ? 9.488 7.786 0.160 1.00 84.44 292 TYR A N 1
ATOM 2227 C CA . TYR A 1 292 ? 8.231 7.805 0.903 1.00 84.44 292 TYR A CA 1
ATOM 2228 C C . TYR A 1 292 ? 8.435 8.303 2.333 1.00 84.44 292 TYR A C 1
ATOM 2230 O O . TYR A 1 292 ? 9.514 8.181 2.903 1.00 84.44 292 TYR A O 1
ATOM 2238 N N . GLU A 1 293 ? 7.377 8.805 2.946 1.00 82.38 293 GLU A N 1
ATOM 2239 C CA . GLU A 1 293 ? 7.291 9.084 4.374 1.00 82.38 293 GLU A CA 1
ATOM 2240 C C . GLU A 1 293 ? 6.756 7.836 5.092 1.00 82.38 293 GLU A C 1
ATOM 2242 O O . GLU A 1 293 ? 5.660 7.372 4.784 1.00 82.38 293 GLU A O 1
ATOM 2247 N N . PRO A 1 294 ? 7.466 7.242 6.067 1.00 72.94 294 PRO A N 1
ATOM 2248 C CA . PRO A 1 294 ? 6.979 6.046 6.764 1.00 72.94 294 PRO A CA 1
ATOM 2249 C C . PRO A 1 294 ? 5.668 6.264 7.524 1.00 72.94 294 PRO A C 1
ATOM 2251 O O . PRO A 1 294 ? 4.961 5.303 7.819 1.00 72.94 294 PRO A O 1
ATOM 2254 N N . GLN A 1 295 ? 5.372 7.518 7.874 1.00 64.88 295 GLN A N 1
ATOM 2255 C CA . GLN A 1 295 ? 4.135 7.918 8.545 1.00 64.88 295 GLN A CA 1
ATOM 2256 C C . GLN A 1 295 ? 2.959 8.044 7.565 1.00 64.88 295 GLN A C 1
ATOM 2258 O O . GLN A 1 295 ? 1.811 7.898 7.975 1.00 64.88 295 GLN A O 1
ATOM 2263 N N . ASP A 1 296 ? 3.250 8.256 6.279 1.00 64.62 296 ASP A N 1
ATOM 2264 C CA . ASP A 1 296 ? 2.279 8.336 5.194 1.00 64.62 296 ASP A CA 1
ATOM 2265 C C . ASP A 1 296 ? 2.743 7.481 4.009 1.00 64.62 296 ASP A C 1
ATOM 2267 O O . ASP A 1 296 ? 3.433 7.942 3.093 1.00 64.62 296 ASP A O 1
ATOM 2271 N N . LYS A 1 297 ? 2.301 6.217 3.981 1.00 52.41 297 LYS A N 1
ATOM 2272 C CA . LYS A 1 297 ? 2.565 5.307 2.854 1.00 52.41 297 LYS A CA 1
ATOM 2273 C C . LYS A 1 297 ? 2.011 5.834 1.515 1.00 52.41 297 LYS A C 1
ATOM 2275 O O . LYS A 1 297 ? 2.358 5.270 0.479 1.00 52.41 297 LYS A O 1
ATOM 2280 N N . GLY A 1 298 ? 1.173 6.880 1.525 1.00 56.28 298 GLY A N 1
ATOM 2281 C CA . GLY A 1 298 ? 0.591 7.560 0.362 1.00 56.28 298 GLY A CA 1
ATOM 2282 C C . GLY A 1 298 ? 1.585 8.324 -0.478 1.00 56.28 298 GLY A C 1
ATOM 2283 O O . GLY A 1 298 ? 1.395 8.488 -1.680 1.00 56.28 298 GLY A O 1
ATOM 2284 N N . SER A 1 299 ? 2.690 8.701 0.139 1.00 64.25 299 SER A N 1
ATOM 2285 C CA . SER A 1 299 ? 3.758 9.463 -0.482 1.00 64.25 299 SER A CA 1
ATOM 2286 C C . SER A 1 299 ? 4.770 8.597 -1.252 1.00 64.25 299 SER A C 1
ATOM 2288 O O . SER A 1 299 ? 5.771 9.127 -1.734 1.00 64.25 299 SER A O 1
ATOM 2290 N N . LEU A 1 300 ? 4.531 7.281 -1.401 1.00 78.31 300 LEU A N 1
ATOM 2291 C CA . LEU A 1 300 ? 5.450 6.377 -2.100 1.00 78.31 300 LEU A CA 1
ATOM 2292 C C . LEU A 1 300 ? 5.564 6.710 -3.589 1.00 78.31 300 LEU A C 1
ATOM 2294 O O . LEU A 1 300 ? 4.757 6.313 -4.428 1.00 78.31 300 LEU A O 1
ATOM 2298 N N . CYS A 1 301 ? 6.655 7.382 -3.917 1.00 84.94 301 CYS A N 1
ATOM 2299 C CA . CYS A 1 301 ? 7.060 7.727 -5.260 1.00 84.94 301 CYS A CA 1
ATOM 2300 C C . CYS A 1 301 ? 8.136 6.762 -5.737 1.00 84.94 301 CYS A C 1
ATOM 2302 O O . CYS A 1 301 ? 9.183 6.633 -5.105 1.00 84.94 301 CYS A O 1
ATOM 2304 N N . THR A 1 302 ? 7.914 6.118 -6.882 1.00 84.69 302 THR A N 1
ATOM 2305 C CA . THR A 1 302 ? 8.902 5.216 -7.482 1.00 84.69 302 THR A CA 1
ATOM 2306 C C . THR A 1 302 ? 9.345 5.710 -8.854 1.00 84.69 302 THR A C 1
ATOM 2308 O O . THR A 1 302 ? 8.549 6.210 -9.648 1.00 84.69 302 THR A O 1
ATOM 2311 N N . LYS A 1 303 ? 10.643 5.595 -9.143 1.00 84.38 303 LYS A N 1
ATOM 2312 C CA . LYS A 1 303 ? 11.231 5.979 -10.428 1.00 84.38 303 LYS A CA 1
ATOM 2313 C C . LYS A 1 303 ? 12.268 4.959 -10.868 1.00 84.38 303 LYS A C 1
ATOM 2315 O O . LYS A 1 303 ? 13.178 4.616 -10.119 1.00 84.38 303 LYS A O 1
ATOM 2320 N N . GLN A 1 304 ? 12.135 4.489 -12.101 1.00 82.19 304 GLN A N 1
ATOM 2321 C CA . GLN A 1 304 ? 13.086 3.563 -12.707 1.00 82.19 304 GLN A CA 1
ATOM 2322 C C . GLN A 1 304 ? 14.285 4.320 -13.288 1.00 82.19 304 GLN A C 1
ATOM 2324 O O . GLN A 1 304 ? 14.129 5.410 -13.845 1.00 82.19 304 GLN A O 1
ATOM 2329 N N . PHE A 1 305 ? 15.484 3.751 -13.161 1.00 80.06 305 PHE A N 1
ATOM 2330 C CA . PHE A 1 305 ? 16.713 4.317 -13.713 1.00 80.06 305 PHE A CA 1
ATOM 2331 C C . PHE A 1 305 ? 17.694 3.234 -14.158 1.00 80.06 305 PHE A C 1
ATOM 2333 O O . PHE A 1 305 ? 17.754 2.151 -13.583 1.00 80.06 305 PHE A O 1
ATOM 2340 N N . SER A 1 306 ? 18.512 3.535 -15.166 1.00 73.69 306 SER A N 1
ATOM 2341 C CA . SER A 1 306 ? 19.536 2.617 -15.668 1.00 73.69 306 SER A CA 1
ATOM 2342 C C . SER A 1 306 ? 20.849 3.343 -15.951 1.00 73.69 306 SER A C 1
ATOM 2344 O O . SER A 1 306 ? 20.868 4.508 -16.340 1.00 73.69 306 SER A O 1
ATOM 2346 N N . HIS A 1 307 ? 21.966 2.637 -15.751 1.00 63.88 307 HIS A N 1
ATOM 2347 C CA . HIS A 1 307 ? 23.329 3.135 -15.977 1.00 63.88 307 HIS A CA 1
ATOM 2348 C C . HIS A 1 307 ? 23.683 3.211 -17.479 1.00 63.88 307 HIS A C 1
ATOM 2350 O O . HIS A 1 307 ? 24.639 3.889 -17.860 1.00 63.88 307 HIS A O 1
ATOM 2356 N N . LYS A 1 308 ? 22.962 2.491 -18.349 1.00 60.81 308 LYS A N 1
ATOM 2357 C CA . LYS A 1 308 ? 23.177 2.479 -19.804 1.00 60.81 308 LYS A CA 1
ATOM 2358 C C . LYS A 1 308 ? 21.853 2.301 -20.542 1.00 60.81 308 LYS A C 1
ATOM 2360 O O . LYS A 1 308 ? 21.004 1.540 -20.094 1.00 60.81 308 LYS A O 1
ATOM 2365 N N . GLU A 1 309 ? 21.743 2.863 -21.742 1.00 52.41 309 GLU A N 1
ATOM 2366 C CA . GLU A 1 309 ? 20.651 2.583 -22.695 1.00 52.41 309 GLU A CA 1
ATOM 2367 C C . GLU A 1 309 ? 20.702 1.162 -23.302 1.00 52.41 309 GLU A C 1
ATOM 2369 O O . GLU A 1 309 ? 20.120 0.901 -24.352 1.00 52.41 309 GLU A O 1
ATOM 2374 N N . GLU A 1 310 ? 21.369 0.198 -22.662 1.00 52.31 310 GLU A N 1
ATOM 2375 C CA . GLU A 1 310 ? 21.289 -1.214 -23.054 1.00 52.31 310 GLU A CA 1
ATOM 2376 C C . GLU A 1 310 ? 19.984 -1.810 -22.508 1.00 52.31 310 GLU A C 1
ATOM 2378 O O . GLU A 1 310 ? 19.981 -2.649 -21.608 1.00 52.31 310 GLU A O 1
ATOM 2383 N N . LYS A 1 311 ? 18.851 -1.330 -23.034 1.00 52.75 311 LYS A N 1
ATOM 2384 C CA . LYS A 1 311 ? 17.531 -1.887 -22.734 1.00 52.75 311 LYS A CA 1
ATOM 2385 C C . LYS A 1 311 ? 17.454 -3.309 -23.286 1.00 52.75 311 LYS A C 1
ATOM 2387 O O . LYS A 1 311 ? 17.776 -3.546 -24.453 1.00 52.75 311 LYS A O 1
ATOM 2392 N N . LEU A 1 312 ? 16.972 -4.247 -22.473 1.00 53.31 312 LEU A N 1
ATOM 2393 C CA . LEU A 1 312 ? 16.502 -5.540 -22.970 1.00 53.31 312 LEU A CA 1
ATOM 2394 C C . LEU A 1 312 ? 15.438 -5.285 -24.047 1.00 53.31 312 LEU A C 1
ATOM 2396 O O . LEU A 1 312 ? 14.420 -4.644 -23.789 1.00 53.31 312 LEU A O 1
ATOM 2400 N N . GLN A 1 313 ? 15.685 -5.750 -25.272 1.00 55.28 313 GLN A N 1
ATOM 2401 C CA . GLN A 1 313 ? 14.715 -5.623 -26.355 1.00 55.28 313 GLN A CA 1
ATOM 2402 C C . GLN A 1 313 ? 13.597 -6.647 -26.138 1.00 55.28 313 GLN A C 1
ATOM 2404 O O . GLN A 1 313 ? 13.772 -7.847 -26.355 1.00 55.28 313 GLN A O 1
ATOM 2409 N N . GLN A 1 314 ? 12.444 -6.168 -25.683 1.00 58.34 314 GLN A N 1
ATOM 2410 C CA . GLN A 1 314 ? 11.262 -6.981 -25.423 1.00 58.34 314 GLN A CA 1
ATOM 2411 C C . GLN A 1 314 ? 10.152 -6.592 -26.399 1.00 58.34 314 GLN A C 1
ATOM 2413 O O . GLN A 1 314 ? 9.709 -5.448 -26.403 1.00 58.34 314 GLN A O 1
ATOM 2418 N N . LEU A 1 315 ? 9.708 -7.533 -27.233 1.00 59.41 315 LEU A N 1
ATOM 2419 C CA . LEU A 1 315 ? 8.574 -7.315 -28.127 1.00 59.41 315 LEU A CA 1
ATOM 2420 C C . LEU A 1 315 ? 7.290 -7.639 -27.364 1.00 59.41 315 LEU A C 1
ATOM 2422 O O . LEU A 1 315 ? 7.083 -8.790 -26.977 1.00 59.41 315 LEU A O 1
ATOM 2426 N N . CYS A 1 316 ? 6.437 -6.640 -27.162 1.00 54.81 316 CYS A N 1
ATOM 2427 C CA . CYS A 1 316 ? 5.125 -6.806 -26.545 1.00 54.81 316 CYS A CA 1
ATOM 2428 C C . CYS A 1 316 ? 4.030 -6.668 -27.603 1.00 54.81 316 CYS A C 1
ATOM 2430 O O . CYS A 1 316 ? 3.966 -5.661 -28.302 1.00 54.81 316 CYS A O 1
ATOM 2432 N N . VAL A 1 317 ? 3.156 -7.669 -27.707 1.00 53.97 317 VAL A N 1
ATOM 2433 C CA . VAL A 1 317 ? 1.934 -7.607 -28.519 1.00 53.97 317 VAL A CA 1
ATOM 2434 C C . VAL A 1 317 ? 0.752 -7.846 -27.583 1.00 53.97 317 VAL A C 1
ATOM 2436 O O . VAL A 1 317 ? 0.561 -8.949 -27.069 1.00 53.97 317 VAL A O 1
ATOM 2439 N N . GLY A 1 318 ? -0.027 -6.795 -27.311 1.00 62.78 318 GLY A N 1
ATOM 2440 C CA . GLY A 1 318 ? -1.053 -6.831 -26.265 1.00 62.78 318 GLY A CA 1
ATOM 2441 C C . GLY A 1 318 ? -0.433 -7.044 -24.878 1.00 62.78 318 GLY A C 1
ATOM 2442 O O . GLY A 1 318 ? 0.487 -6.328 -24.501 1.00 62.78 318 GLY A O 1
ATOM 2443 N N . GLN A 1 319 ? -0.918 -8.038 -24.124 1.00 53.00 319 GLN A N 1
ATOM 2444 C CA . GLN A 1 319 ? -0.383 -8.400 -22.797 1.00 53.00 319 GLN A CA 1
ATOM 2445 C C . GLN A 1 319 ? 0.764 -9.425 -22.845 1.00 53.00 319 GLN A C 1
ATOM 2447 O O . GLN A 1 319 ? 1.275 -9.833 -21.804 1.00 53.00 319 GLN A O 1
ATOM 2452 N N . GLN A 1 320 ? 1.156 -9.889 -24.034 1.00 41.97 320 GLN A N 1
ATOM 2453 C CA . GLN A 1 320 ? 2.148 -10.946 -24.178 1.00 41.97 320 GLN A CA 1
ATOM 2454 C C . GLN A 1 320 ? 3.471 -10.347 -24.645 1.00 41.97 320 GLN A C 1
ATOM 2456 O O . GLN A 1 320 ? 3.573 -9.811 -25.748 1.00 41.97 320 GLN A O 1
ATOM 2461 N N . CYS A 1 321 ? 4.487 -10.440 -23.792 1.00 53.38 321 CYS A N 1
ATOM 2462 C CA . CYS A 1 321 ? 5.806 -9.901 -24.070 1.00 53.38 321 CYS A CA 1
ATOM 2463 C C . CYS A 1 321 ? 6.846 -11.017 -24.175 1.00 53.38 321 CYS A C 1
ATOM 2465 O O . CYS A 1 321 ? 6.924 -11.889 -23.310 1.00 53.38 321 CYS A O 1
ATOM 2467 N N . GLN A 1 322 ? 7.677 -10.968 -25.212 1.00 53.75 322 GLN A N 1
ATOM 2468 C CA . GLN A 1 322 ? 8.753 -11.923 -25.446 1.00 53.75 322 GLN A CA 1
ATOM 2469 C C . GLN A 1 322 ? 10.102 -11.198 -25.464 1.00 53.75 322 GLN A C 1
ATOM 2471 O O . GLN A 1 322 ? 10.298 -10.247 -26.222 1.00 53.75 322 GLN A O 1
ATOM 2476 N N . CYS A 1 323 ? 11.046 -11.650 -24.633 1.00 55.06 323 CYS A N 1
ATOM 2477 C CA . CYS A 1 323 ? 12.427 -11.173 -24.684 1.00 55.06 323 CYS A CA 1
ATOM 2478 C C . CYS A 1 323 ? 13.091 -11.670 -25.969 1.00 55.06 323 CYS A C 1
ATOM 2480 O O . CYS A 1 323 ? 13.094 -12.873 -26.243 1.00 55.06 323 CYS A O 1
ATOM 2482 N N . MET A 1 324 ? 13.659 -10.750 -26.745 1.00 57.66 324 MET A N 1
ATOM 2483 C CA . MET A 1 324 ? 14.371 -11.074 -27.973 1.00 57.66 324 MET A CA 1
ATOM 2484 C C . MET A 1 324 ? 15.874 -10.956 -27.729 1.00 57.66 324 MET A C 1
ATOM 2486 O O . MET A 1 324 ? 16.386 -9.897 -27.374 1.00 57.66 324 MET A O 1
ATOM 2490 N N . THR A 1 325 ? 16.602 -12.050 -27.932 1.00 52.91 325 THR A N 1
ATOM 2491 C CA . THR A 1 325 ? 18.048 -11.990 -28.137 1.00 52.91 325 THR A CA 1
ATOM 2492 C C . THR A 1 325 ? 18.289 -11.428 -29.534 1.00 52.91 325 THR A C 1
ATOM 2494 O O . THR A 1 325 ? 17.729 -11.922 -30.509 1.00 52.91 325 THR A O 1
ATOM 2497 N N . ALA A 1 326 ? 19.068 -10.351 -29.631 1.00 48.31 326 ALA A N 1
ATOM 2498 C CA . ALA A 1 326 ? 19.304 -9.618 -30.870 1.00 48.31 326 ALA A CA 1
ATOM 2499 C C . ALA A 1 326 ? 19.947 -10.501 -31.962 1.00 48.31 326 ALA A C 1
ATOM 2501 O O . ALA A 1 326 ? 21.165 -10.585 -32.083 1.00 48.31 326 ALA A O 1
ATOM 2502 N N . ALA A 1 327 ? 19.117 -11.137 -32.783 1.00 51.97 327 ALA A N 1
ATOM 2503 C CA . ALA A 1 327 ? 19.453 -11.582 -34.127 1.00 51.97 327 ALA A CA 1
ATOM 2504 C C . ALA A 1 327 ? 18.543 -10.800 -35.081 1.00 51.97 327 ALA A C 1
ATOM 2506 O O . ALA A 1 327 ? 17.418 -11.204 -35.370 1.00 51.97 327 ALA A O 1
ATOM 2507 N N . CYS A 1 328 ? 18.996 -9.616 -35.497 1.00 59.03 328 CYS A N 1
ATOM 2508 C CA . CYS A 1 328 ? 18.247 -8.775 -36.425 1.00 59.03 328 CYS A CA 1
ATOM 2509 C C . CYS A 1 328 ? 18.080 -9.481 -37.777 1.00 59.03 328 CYS A C 1
ATOM 2511 O O . CYS A 1 328 ? 18.997 -10.146 -38.267 1.00 59.03 328 CYS A O 1
ATOM 2513 N N . ALA A 1 329 ? 16.917 -9.305 -38.406 1.00 65.62 329 ALA A N 1
ATOM 2514 C CA . ALA A 1 329 ? 16.683 -9.793 -39.758 1.00 65.62 329 ALA A CA 1
ATOM 2515 C C . ALA A 1 329 ? 17.652 -9.112 -40.741 1.00 65.62 329 ALA A C 1
ATOM 2517 O O . ALA A 1 329 ? 17.813 -7.892 -40.730 1.00 65.62 329 ALA A O 1
ATOM 2518 N N . THR A 1 330 ? 18.291 -9.898 -41.606 1.00 68.00 330 THR A N 1
ATOM 2519 C CA . THR A 1 330 ? 19.169 -9.376 -42.659 1.00 68.00 330 THR A CA 1
ATOM 2520 C C . THR A 1 330 ? 18.362 -9.135 -43.931 1.00 68.00 330 THR A C 1
ATOM 2522 O O . THR A 1 330 ? 17.794 -10.057 -44.514 1.00 68.00 330 THR A O 1
ATOM 2525 N N . TYR A 1 331 ? 18.293 -7.878 -44.372 1.00 72.50 331 TYR A N 1
ATOM 2526 C CA . TYR A 1 331 ? 17.613 -7.519 -45.615 1.00 72.50 331 TYR A CA 1
ATOM 2527 C C . TYR A 1 331 ? 18.464 -7.919 -46.830 1.00 72.50 331 TYR A C 1
ATOM 2529 O O . TYR A 1 331 ? 19.569 -7.414 -47.018 1.00 72.50 331 TYR A O 1
ATOM 2537 N N . ARG A 1 332 ? 17.942 -8.814 -47.678 1.00 70.62 332 ARG A N 1
ATOM 2538 C CA . ARG A 1 332 ? 18.561 -9.225 -48.952 1.00 70.62 332 ARG A CA 1
ATOM 2539 C C . ARG A 1 332 ? 17.819 -8.580 -50.130 1.00 70.62 332 ARG A C 1
ATOM 2541 O O . ARG A 1 332 ? 17.040 -9.240 -50.808 1.00 70.62 332 ARG A O 1
ATOM 2548 N N . GLY A 1 333 ? 18.010 -7.271 -50.319 1.00 59.53 333 GLY A N 1
ATOM 2549 C CA . GLY A 1 333 ? 17.288 -6.478 -51.330 1.00 59.53 333 GLY A CA 1
ATOM 2550 C C . GLY A 1 333 ? 17.951 -6.347 -52.700 1.00 59.53 333 GLY A C 1
ATOM 2551 O O . GLY A 1 333 ? 17.276 -5.992 -53.662 1.00 59.53 333 GLY A O 1
ATOM 2552 N N . ASN A 1 334 ? 19.253 -6.618 -52.809 1.00 65.81 334 ASN A N 1
ATOM 2553 C CA . ASN A 1 334 ? 19.937 -6.584 -54.100 1.00 65.81 334 ASN A CA 1
ATOM 2554 C C . ASN A 1 334 ? 19.617 -7.857 -54.893 1.00 65.81 334 ASN A C 1
ATOM 2556 O O . ASN A 1 334 ? 19.465 -8.929 -54.306 1.00 65.81 334 ASN A O 1
ATOM 2560 N N . ILE A 1 335 ? 19.529 -7.739 -56.223 1.00 61.81 335 ILE A N 1
ATOM 2561 C CA . ILE A 1 335 ? 19.372 -8.881 -57.134 1.00 61.81 335 ILE A CA 1
ATOM 2562 C C . ILE A 1 335 ? 20.664 -9.700 -57.069 1.00 61.81 335 ILE A C 1
ATOM 2564 O O . ILE A 1 335 ? 21.611 -9.486 -57.820 1.00 61.81 335 ILE A O 1
ATOM 2568 N N . ASP A 1 336 ? 20.717 -10.605 -56.103 1.00 61.34 336 ASP A N 1
ATOM 2569 C CA . ASP A 1 336 ? 21.802 -11.551 -55.939 1.00 61.34 336 ASP A CA 1
ATOM 2570 C C . ASP A 1 336 ? 21.613 -12.671 -56.968 1.00 61.34 336 ASP A C 1
ATOM 2572 O O . ASP A 1 336 ? 20.702 -13.498 -56.858 1.00 61.34 336 ASP A O 1
ATOM 2576 N N . GLY A 1 337 ? 22.459 -12.679 -58.002 1.00 64.44 337 GLY A N 1
ATOM 2577 C CA . GLY A 1 337 ? 22.432 -13.682 -59.072 1.00 64.44 337 GLY A CA 1
ATOM 2578 C C . GLY A 1 337 ? 22.677 -15.116 -58.585 1.00 64.44 337 GLY A C 1
ATOM 2579 O O . GLY A 1 337 ? 22.428 -16.061 -59.329 1.00 64.44 337 GLY A O 1
ATOM 2580 N N . SER A 1 338 ? 23.118 -15.297 -57.333 1.00 66.94 338 SER A N 1
ATOM 2581 C CA . SER A 1 338 ? 23.299 -16.609 -56.701 1.00 66.94 338 SER A CA 1
ATOM 2582 C C . SER A 1 338 ? 22.013 -17.200 -56.097 1.00 66.94 338 SER A C 1
ATOM 2584 O O . SER A 1 338 ? 21.984 -18.378 -55.722 1.00 66.94 338 SER A O 1
ATOM 2586 N N . LEU A 1 339 ? 20.935 -16.412 -55.986 1.00 70.88 339 LEU A N 1
ATOM 2587 C CA . LEU A 1 339 ? 19.703 -16.811 -55.304 1.00 70.88 339 LEU A CA 1
ATOM 2588 C C . LEU A 1 339 ? 18.688 -17.430 -56.280 1.00 70.88 339 LEU A C 1
ATOM 2590 O O . LEU A 1 339 ? 17.726 -16.784 -56.705 1.00 70.88 339 LEU A O 1
ATOM 2594 N N . THR A 1 340 ? 18.893 -18.704 -56.619 1.00 79.44 340 THR A N 1
ATOM 2595 C CA . THR A 1 340 ? 17.994 -19.476 -57.496 1.00 79.44 340 THR A CA 1
ATOM 2596 C C . THR A 1 340 ? 16.663 -19.821 -56.819 1.00 79.44 340 THR A C 1
ATOM 2598 O O . THR A 1 340 ? 16.560 -19.874 -55.592 1.00 79.44 340 THR A O 1
ATOM 2601 N N . ALA A 1 341 ? 15.630 -20.104 -57.622 1.00 78.56 341 ALA A N 1
ATOM 2602 C CA . ALA A 1 341 ? 14.328 -20.548 -57.116 1.00 78.56 341 ALA A CA 1
ATOM 2603 C C . ALA A 1 341 ? 14.447 -21.812 -56.243 1.00 78.56 341 ALA A C 1
ATOM 2605 O O . ALA A 1 341 ? 13.862 -21.861 -55.168 1.00 78.56 341 ALA A O 1
ATOM 2606 N N . ALA A 1 342 ? 15.286 -22.774 -56.648 1.00 82.50 342 ALA A N 1
ATOM 2607 C CA . ALA A 1 342 ? 15.536 -23.998 -55.887 1.00 82.50 342 ALA A CA 1
ATOM 2608 C C . ALA A 1 342 ? 16.128 -23.717 -54.496 1.00 82.50 342 ALA A C 1
ATOM 2610 O O . ALA A 1 342 ? 15.677 -24.297 -53.512 1.00 82.50 342 ALA A O 1
ATOM 2611 N N . LYS A 1 343 ? 17.078 -22.777 -54.392 1.00 84.25 343 LYS A N 1
ATOM 2612 C CA . LYS A 1 343 ? 17.673 -22.384 -53.108 1.00 84.25 343 LYS A CA 1
ATOM 2613 C C . LYS A 1 343 ? 16.654 -21.707 -52.185 1.00 84.25 343 LYS A C 1
ATOM 2615 O O . LYS A 1 343 ? 16.639 -21.980 -50.991 1.00 84.25 343 LYS A O 1
ATOM 2620 N N . ARG A 1 344 ? 15.754 -20.879 -52.736 1.00 83.00 344 ARG A N 1
ATOM 2621 C CA . ARG A 1 344 ? 14.648 -20.269 -51.970 1.00 83.00 344 ARG A CA 1
ATOM 2622 C C . ARG A 1 344 ? 13.678 -21.323 -51.443 1.00 83.00 344 ARG A C 1
ATOM 2624 O O . ARG A 1 344 ? 13.233 -21.214 -50.302 1.00 83.00 344 ARG A O 1
ATOM 2631 N N . THR A 1 345 ? 13.354 -22.328 -52.257 1.00 84.00 345 THR A N 1
ATOM 2632 C CA . THR A 1 345 ? 12.504 -23.448 -51.839 1.00 84.00 345 THR A CA 1
ATOM 2633 C C . THR A 1 345 ? 13.167 -24.243 -50.719 1.00 84.00 345 THR A C 1
ATOM 2635 O O . THR A 1 345 ? 12.532 -24.455 -49.693 1.00 84.00 345 THR A O 1
ATOM 2638 N N . ASP A 1 346 ? 14.445 -24.599 -50.864 1.00 86.50 346 ASP A N 1
ATOM 2639 C CA . ASP A 1 346 ? 15.187 -25.361 -49.854 1.00 86.50 346 ASP A CA 1
ATOM 2640 C C . ASP A 1 346 ? 15.278 -24.612 -48.510 1.00 86.50 346 ASP A C 1
ATOM 2642 O O . ASP A 1 346 ? 14.900 -25.158 -47.474 1.00 86.50 346 ASP A O 1
ATOM 2646 N N . GLU A 1 347 ? 15.640 -23.320 -48.525 1.00 85.19 347 GLU A N 1
ATOM 2647 C CA . GLU A 1 347 ? 15.659 -22.463 -47.326 1.00 85.19 347 GLU A CA 1
ATOM 2648 C C . GLU A 1 347 ? 14.263 -22.358 -46.671 1.00 85.19 347 GLU A C 1
ATOM 2650 O O . GLU A 1 347 ? 14.134 -22.459 -45.451 1.00 85.19 347 GLU A O 1
ATOM 2655 N N . THR A 1 348 ? 13.192 -22.230 -47.466 1.00 84.81 348 THR A N 1
ATOM 2656 C CA . THR A 1 348 ? 11.808 -22.134 -46.956 1.00 84.81 348 THR A CA 1
ATOM 2657 C C . THR A 1 348 ? 11.293 -23.466 -46.392 1.00 84.81 348 THR A C 1
ATOM 2659 O O . THR A 1 348 ? 10.473 -23.497 -45.464 1.00 84.81 348 THR A O 1
ATOM 2662 N N . CYS A 1 349 ? 11.763 -24.592 -46.931 1.00 84.88 349 CYS A N 1
ATOM 2663 C CA . CYS A 1 349 ? 11.370 -25.936 -46.516 1.00 84.88 349 CYS A CA 1
ATOM 2664 C C . CYS A 1 349 ? 12.023 -26.387 -45.200 1.00 84.88 349 CYS A C 1
ATOM 2666 O O . CYS A 1 349 ? 11.538 -27.347 -44.600 1.00 84.88 349 CYS A O 1
ATOM 2668 N N . GLN A 1 350 ? 13.029 -25.671 -44.688 1.00 85.81 350 GLN A N 1
ATOM 2669 C CA . GLN A 1 350 ? 13.670 -25.988 -43.408 1.00 85.81 350 GLN A CA 1
ATOM 2670 C C . GLN A 1 350 ? 12.656 -26.042 -42.250 1.00 85.81 350 GLN A C 1
ATOM 2672 O O . GLN A 1 350 ? 11.712 -25.249 -42.161 1.00 85.81 350 GLN A O 1
ATOM 2677 N N . SER A 1 351 ? 12.850 -26.999 -41.339 1.00 82.56 351 SER A N 1
ATOM 2678 C CA . SER A 1 351 ? 11.889 -27.338 -40.276 1.00 82.56 351 SER A CA 1
ATOM 2679 C C . SER A 1 351 ? 11.658 -26.215 -39.258 1.00 82.56 351 SER A C 1
ATOM 2681 O O . SER A 1 351 ? 10.583 -26.130 -38.663 1.00 82.56 351 SER A O 1
ATOM 2683 N N . HIS A 1 352 ? 12.635 -25.324 -39.074 1.00 81.75 352 HIS A N 1
ATOM 2684 C CA . HIS A 1 352 ? 12.520 -24.177 -38.173 1.00 81.75 352 HIS A CA 1
ATOM 2685 C C . HIS A 1 352 ? 11.742 -22.997 -38.786 1.00 81.75 352 HIS A C 1
ATOM 2687 O O . HIS A 1 352 ? 11.236 -22.153 -38.043 1.00 81.75 352 HIS A O 1
ATOM 2693 N N . ILE A 1 353 ? 11.583 -22.953 -40.115 1.00 83.44 353 ILE A N 1
ATOM 2694 C CA . ILE A 1 353 ? 10.773 -21.947 -40.811 1.00 83.44 353 I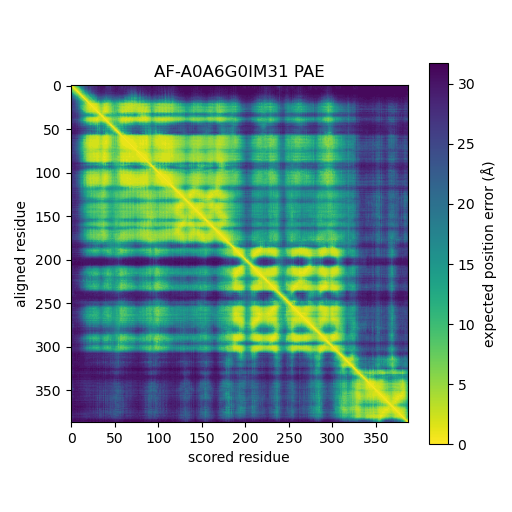LE A CA 1
ATOM 2695 C C . ILE A 1 353 ? 9.304 -22.374 -40.754 1.00 83.44 353 ILE A C 1
ATOM 2697 O O . ILE A 1 353 ? 8.866 -23.271 -41.474 1.00 83.44 353 ILE A O 1
ATOM 2701 N N . LYS A 1 354 ? 8.524 -21.745 -39.870 1.00 84.88 354 LYS A N 1
ATOM 2702 C CA . LYS A 1 354 ? 7.117 -22.117 -39.614 1.00 84.88 354 LYS A CA 1
ATOM 2703 C C . LYS A 1 354 ? 6.126 -21.523 -40.615 1.00 84.88 354 LYS A C 1
ATOM 2705 O O . LYS A 1 354 ? 5.042 -22.073 -40.785 1.00 84.88 354 LYS A O 1
ATOM 2710 N N . TYR A 1 355 ? 6.470 -20.397 -41.228 1.00 87.62 355 TYR A N 1
ATOM 2711 C CA . TYR A 1 355 ? 5.601 -19.657 -42.133 1.00 87.62 355 TYR A CA 1
ATOM 2712 C C . TYR A 1 355 ? 6.422 -18.901 -43.178 1.00 87.62 355 TYR A C 1
ATOM 2714 O O . TYR A 1 355 ? 7.558 -18.512 -42.911 1.00 87.62 355 TYR A O 1
ATOM 2722 N N . ALA A 1 356 ? 5.837 -18.682 -44.352 1.00 88.19 356 ALA A N 1
ATOM 2723 C CA . ALA A 1 356 ? 6.410 -17.871 -45.417 1.00 88.19 356 ALA A CA 1
ATOM 2724 C C . ALA A 1 356 ? 5.289 -17.176 -46.195 1.00 88.19 356 ALA A C 1
ATOM 2726 O O . ALA A 1 356 ? 4.362 -17.826 -46.686 1.00 88.19 356 ALA A O 1
ATOM 2727 N N . TYR A 1 357 ? 5.385 -15.852 -46.304 1.00 90.50 357 TYR A N 1
ATOM 2728 C CA . TYR A 1 357 ? 4.370 -15.006 -46.924 1.00 90.50 357 TYR A CA 1
ATOM 2729 C C . TYR A 1 357 ? 5.015 -14.004 -47.868 1.00 90.50 357 TYR A C 1
ATOM 2731 O O . TYR A 1 357 ? 6.062 -13.431 -47.565 1.00 90.50 357 TYR A O 1
ATOM 2739 N N . LYS A 1 358 ? 4.332 -13.734 -48.977 1.00 89.88 358 LYS A N 1
ATOM 2740 C CA . LYS A 1 358 ? 4.562 -12.540 -49.782 1.00 89.88 358 LYS A CA 1
ATOM 2741 C C . LYS A 1 358 ? 3.610 -11.464 -49.286 1.00 89.88 358 LYS A C 1
ATOM 2743 O O . LYS A 1 358 ? 2.397 -11.675 -49.270 1.00 89.88 358 LYS A O 1
ATOM 2748 N N . VAL A 1 359 ? 4.145 -10.323 -48.871 1.00 91.62 359 VAL A N 1
ATOM 2749 C CA . VAL A 1 359 ? 3.358 -9.241 -48.270 1.00 91.62 359 VAL A CA 1
ATOM 2750 C C . VAL A 1 359 ? 3.606 -7.917 -48.983 1.00 91.62 359 VAL A C 1
ATOM 2752 O O . VAL A 1 359 ? 4.704 -7.666 -49.475 1.00 91.62 359 VAL A O 1
ATOM 2755 N N . THR A 1 360 ? 2.590 -7.062 -48.995 1.00 91.81 360 THR A N 1
ATOM 2756 C CA . THR A 1 360 ? 2.682 -5.666 -49.430 1.00 91.81 360 THR A CA 1
ATOM 2757 C C . THR A 1 360 ? 2.536 -4.775 -48.203 1.00 91.81 360 THR A C 1
ATOM 2759 O O . THR A 1 360 ? 1.485 -4.777 -47.558 1.00 91.81 360 THR A O 1
ATOM 2762 N N . VAL A 1 361 ? 3.591 -4.037 -47.855 1.00 90.94 361 VAL A N 1
ATOM 2763 C CA . VAL A 1 361 ? 3.606 -3.129 -46.697 1.00 90.94 361 VAL A CA 1
ATOM 2764 C C . VAL A 1 361 ? 2.705 -1.924 -46.975 1.00 90.94 361 VAL A C 1
ATOM 2766 O O . VAL A 1 361 ? 2.817 -1.298 -48.025 1.00 90.94 361 VAL A O 1
ATOM 2769 N N . LYS A 1 362 ? 1.804 -1.612 -46.041 1.00 92.19 362 LYS A N 1
ATOM 2770 C CA . LYS A 1 362 ? 0.865 -0.481 -46.108 1.00 92.19 362 LYS A CA 1
ATOM 2771 C C . LYS A 1 362 ? 1.346 0.726 -45.312 1.00 92.19 362 LYS A C 1
ATOM 2773 O O . LYS A 1 362 ? 1.185 1.854 -45.762 1.00 92.19 362 LYS A O 1
ATOM 2778 N N . SER A 1 363 ? 1.901 0.494 -44.128 1.00 89.06 363 SER A N 1
ATOM 2779 C CA . SER A 1 363 ? 2.388 1.554 -43.248 1.00 89.06 363 SER A CA 1
ATOM 2780 C C . SER A 1 363 ? 3.479 1.038 -42.315 1.00 89.06 363 SER A C 1
ATOM 2782 O O . SER A 1 363 ? 3.630 -0.169 -42.108 1.00 89.06 363 SER A O 1
ATOM 2784 N N . SER A 1 364 ? 4.232 1.973 -41.746 1.00 86.25 364 SER A N 1
ATOM 2785 C CA . SER A 1 364 ? 5.237 1.722 -40.718 1.00 86.25 364 SER A CA 1
ATOM 2786 C C . SER A 1 364 ? 5.070 2.733 -39.585 1.00 86.25 364 SER A C 1
ATOM 2788 O O . SER A 1 364 ? 4.966 3.927 -39.863 1.00 86.25 364 SER A O 1
ATOM 2790 N N . ALA A 1 365 ? 5.059 2.274 -38.335 1.00 76.94 365 ALA A N 1
ATOM 2791 C CA . ALA A 1 365 ? 4.912 3.112 -37.144 1.00 76.94 365 ALA A CA 1
ATOM 2792 C C . ALA A 1 365 ? 5.970 2.756 -36.094 1.00 76.94 365 ALA A C 1
ATOM 2794 O O . ALA A 1 365 ? 6.246 1.576 -35.867 1.00 76.94 365 ALA A O 1
ATOM 2795 N N . ALA A 1 366 ? 6.613 3.776 -35.519 1.00 70.00 366 ALA A N 1
ATOM 2796 C CA . ALA A 1 366 ? 7.635 3.597 -34.492 1.00 70.00 366 ALA A CA 1
ATOM 2797 C C . ALA A 1 366 ? 6.953 3.510 -33.126 1.00 70.00 366 ALA A C 1
ATOM 2799 O O . ALA A 1 366 ? 6.294 4.456 -32.700 1.00 70.00 366 ALA A O 1
ATOM 2800 N N . GLU A 1 367 ? 7.104 2.369 -32.460 1.00 61.88 367 GLU A N 1
ATOM 2801 C CA . GLU A 1 367 ? 6.488 2.072 -31.168 1.00 61.88 367 GLU A CA 1
ATOM 2802 C C . GLU A 1 367 ? 7.601 1.719 -30.173 1.00 61.88 367 GLU A C 1
ATOM 2804 O O . GLU A 1 367 ? 8.142 0.610 -30.154 1.00 61.88 367 GLU A O 1
ATOM 2809 N N . GLY A 1 368 ? 8.008 2.708 -29.370 1.00 64.62 368 GLY A N 1
ATOM 2810 C CA . GLY A 1 368 ? 9.147 2.582 -28.459 1.00 64.62 368 GLY A CA 1
ATOM 2811 C C . GLY A 1 368 ? 10.465 2.375 -29.213 1.00 64.62 368 GLY A C 1
ATOM 2812 O O . GLY A 1 368 ? 10.874 3.225 -29.998 1.00 64.62 368 GLY A O 1
ATOM 2813 N N . ASN A 1 369 ? 11.126 1.238 -28.975 1.00 54.72 369 ASN A N 1
ATOM 2814 C CA . ASN A 1 369 ? 12.378 0.857 -29.645 1.00 54.72 369 ASN A CA 1
ATOM 2815 C C . ASN A 1 369 ? 12.157 0.010 -30.917 1.00 54.72 369 ASN A C 1
ATOM 2817 O O . ASN A 1 369 ? 13.130 -0.478 -31.494 1.00 54.72 369 ASN A O 1
ATOM 2821 N N . PHE A 1 370 ? 10.905 -0.217 -31.334 1.00 62.50 370 PHE A N 1
ATOM 2822 C CA . PHE A 1 370 ? 10.562 -1.100 -32.450 1.00 62.50 370 PHE A CA 1
ATOM 2823 C C . PHE A 1 370 ? 9.965 -0.342 -33.633 1.00 62.50 370 PHE A C 1
ATOM 2825 O O . PHE A 1 370 ? 9.317 0.695 -33.489 1.00 62.50 370 PHE A O 1
ATOM 2832 N N . MET A 1 371 ? 10.166 -0.915 -34.820 1.00 70.75 371 MET A N 1
ATOM 2833 C CA . MET A 1 371 ? 9.553 -0.465 -36.062 1.00 70.75 371 MET A CA 1
ATOM 2834 C C . MET A 1 371 ? 8.473 -1.473 -36.464 1.00 70.75 371 MET A C 1
ATOM 2836 O O . MET A 1 371 ? 8.785 -2.575 -36.922 1.00 70.75 371 MET A O 1
ATOM 2840 N N . THR A 1 372 ? 7.206 -1.115 -36.268 1.00 78.62 372 THR A N 1
ATOM 2841 C CA . THR A 1 372 ? 6.065 -1.978 -36.589 1.00 78.62 372 THR A CA 1
ATOM 2842 C C . THR A 1 372 ? 5.635 -1.731 -38.032 1.00 78.62 372 THR A C 1
ATOM 2844 O O . THR A 1 372 ? 5.301 -0.606 -38.404 1.00 78.62 372 THR A O 1
ATOM 2847 N N . TYR A 1 373 ? 5.624 -2.780 -38.860 1.00 83.56 373 TYR A N 1
ATOM 2848 C CA . TYR A 1 373 ? 5.156 -2.717 -40.248 1.00 83.56 373 TYR A CA 1
ATOM 2849 C C . TYR A 1 373 ? 3.781 -3.367 -40.375 1.00 83.56 373 TYR A C 1
ATOM 2851 O O . TYR A 1 373 ? 3.629 -4.567 -40.148 1.00 83.56 373 TYR A O 1
ATOM 2859 N N . THR A 1 374 ? 2.783 -2.593 -40.797 1.00 86.25 374 THR A N 1
ATOM 2860 C CA . THR A 1 374 ? 1.468 -3.137 -41.151 1.00 86.25 374 THR A CA 1
ATOM 2861 C C . THR A 1 374 ? 1.482 -3.510 -42.624 1.00 86.25 374 THR A C 1
ATOM 2863 O O . THR A 1 374 ? 1.730 -2.659 -43.479 1.00 86.25 374 THR A O 1
ATOM 2866 N N . ALA A 1 375 ? 1.207 -4.772 -42.945 1.00 90.81 375 ALA A N 1
ATOM 2867 C CA . ALA A 1 375 ? 1.240 -5.282 -44.311 1.00 90.81 375 ALA A CA 1
ATOM 2868 C C . ALA A 1 375 ? 0.014 -6.146 -44.626 1.00 90.81 375 ALA A C 1
ATOM 2870 O O . ALA A 1 375 ? -0.560 -6.783 -43.746 1.00 90.81 375 ALA A O 1
ATOM 2871 N N . THR A 1 376 ? -0.377 -6.188 -45.899 1.00 90.44 376 THR A N 1
ATOM 2872 C CA . THR A 1 376 ? -1.372 -7.141 -46.410 1.00 90.44 376 THR A CA 1
ATOM 2873 C C . THR A 1 376 ? -0.700 -8.324 -47.076 1.00 90.44 376 THR A C 1
ATOM 2875 O O . THR A 1 376 ? 0.221 -8.146 -47.872 1.00 90.44 376 THR A O 1
ATOM 2878 N N . ILE A 1 377 ? -1.190 -9.526 -46.781 1.00 91.38 377 ILE A N 1
ATOM 2879 C CA . ILE A 1 377 ? -0.715 -10.763 -47.400 1.00 91.38 377 ILE A CA 1
ATOM 2880 C C . ILE A 1 377 ? -1.186 -10.791 -48.856 1.00 91.38 377 ILE A C 1
ATOM 2882 O O . ILE A 1 377 ? -2.384 -10.746 -49.121 1.00 91.38 377 ILE A O 1
ATOM 2886 N N . ALA A 1 378 ? -0.235 -10.845 -49.786 1.00 91.25 378 ALA A N 1
ATOM 2887 C CA . ALA A 1 378 ? -0.490 -11.012 -51.212 1.00 91.25 378 ALA A CA 1
ATOM 2888 C C . ALA A 1 378 ? -0.536 -12.498 -51.599 1.00 91.25 378 ALA A C 1
ATOM 2890 O O . ALA A 1 378 ? -1.331 -12.887 -52.445 1.00 91.25 378 ALA A O 1
ATOM 2891 N N . GLU A 1 379 ? 0.312 -13.325 -50.979 1.00 89.62 379 GLU A N 1
ATOM 2892 C CA . GLU A 1 379 ? 0.411 -14.757 -51.276 1.00 89.62 379 GLU A CA 1
ATOM 2893 C C . GLU A 1 379 ? 0.898 -15.536 -50.047 1.00 89.62 379 GLU A C 1
ATOM 2895 O O . GLU A 1 379 ? 1.786 -15.079 -49.316 1.00 89.62 379 GLU A O 1
ATOM 2900 N N . VAL A 1 380 ? 0.331 -16.724 -49.827 1.00 88.38 380 VAL A N 1
ATOM 2901 C CA . VAL A 1 380 ? 0.733 -17.650 -48.760 1.00 88.38 380 VAL A CA 1
ATOM 2902 C C . VAL A 1 380 ? 1.571 -18.768 -49.371 1.00 88.38 380 VAL A C 1
ATOM 2904 O O . VAL A 1 380 ? 1.054 -19.559 -50.150 1.00 88.38 380 VAL A O 1
ATOM 2907 N N . LEU A 1 381 ? 2.854 -18.840 -49.005 1.00 86.38 381 LEU A N 1
ATOM 2908 C CA . LEU A 1 381 ? 3.794 -19.841 -49.528 1.00 86.38 381 LEU A CA 1
ATOM 2909 C C . LEU A 1 381 ? 3.942 -21.044 -48.581 1.00 86.38 381 LEU A C 1
ATOM 2911 O O . LEU A 1 381 ? 4.130 -22.170 -49.029 1.00 86.38 381 LEU A O 1
ATOM 2915 N N . LYS A 1 382 ? 3.860 -20.813 -47.263 1.00 83.19 382 LYS A N 1
ATOM 2916 C CA . LYS A 1 382 ? 3.898 -21.849 -46.215 1.00 83.19 382 LYS A CA 1
ATOM 2917 C C . LYS A 1 382 ? 3.141 -21.358 -44.982 1.00 83.19 382 LYS A C 1
ATOM 2919 O O . LYS A 1 382 ? 3.387 -20.240 -44.529 1.00 83.19 382 LYS A O 1
ATOM 2924 N N . ASN A 1 383 ? 2.272 -22.188 -44.407 1.00 83.06 383 ASN A N 1
ATOM 2925 C CA . ASN A 1 383 ? 1.570 -21.892 -43.156 1.00 83.06 383 ASN A CA 1
ATOM 2926 C C . ASN A 1 383 ? 1.553 -23.129 -42.242 1.00 83.06 383 ASN A C 1
ATOM 2928 O O . ASN A 1 383 ? 1.531 -24.260 -42.712 1.00 83.06 383 ASN A O 1
ATOM 2932 N N . ARG A 1 384 ? 1.549 -22.912 -40.926 1.00 64.50 384 ARG A N 1
ATOM 2933 C CA . ARG A 1 384 ? 1.552 -23.965 -39.899 1.00 64.50 384 ARG A CA 1
ATOM 2934 C C . ARG A 1 384 ? 0.183 -24.640 -39.711 1.00 64.50 384 ARG A C 1
ATOM 2936 O O . ARG A 1 384 ? 0.111 -25.636 -39.004 1.00 64.50 384 ARG A O 1
ATOM 2943 N N . TYR A 1 385 ? -0.876 -24.078 -40.304 1.00 50.19 385 TYR A N 1
ATOM 2944 C CA . TYR A 1 385 ? -2.279 -24.460 -40.081 1.00 50.19 385 TYR A CA 1
ATOM 2945 C C . TYR A 1 385 ? -3.042 -24.873 -41.352 1.00 50.19 385 TYR A C 1
ATOM 2947 O O . TYR A 1 385 ? -4.270 -24.879 -41.348 1.00 50.19 385 TYR A O 1
ATOM 2955 N N . SER A 1 386 ? -2.358 -25.205 -42.446 1.00 35.88 386 SER A N 1
ATOM 2956 C CA . SER A 1 386 ? -3.020 -25.873 -43.573 1.00 35.88 386 SER A CA 1
ATOM 2957 C C . SER A 1 386 ? -3.087 -27.373 -43.281 1.00 35.88 386 SER A C 1
ATOM 2959 O O . SER A 1 386 ? -2.048 -28.035 -43.300 1.00 35.88 386 SER A O 1
ATOM 2961 N N . VAL A 1 387 ? -4.291 -27.847 -42.939 1.00 34.31 387 VAL A N 1
ATOM 2962 C CA . VAL A 1 387 ? -4.687 -29.268 -42.974 1.00 34.31 387 VAL A CA 1
ATOM 2963 C C . VAL A 1 387 ? -4.489 -29.820 -44.378 1.00 34.31 387 VAL A C 1
ATOM 2965 O O . VAL A 1 387 ? -4.803 -29.068 -45.332 1.00 34.31 387 VAL A O 1
#

Secondary structure (DSSP, 8-state):
-----------HHHHHHHHHHHHHHHHHT-EEETTTTEEE---TT----TTS--TTHHHHHHHHHHHHHHHHHTT-HHHHHHHHHHHHHS-BTTTBSSSHHHHHHHHHHHHHHHHHSPPPPPEEEEEEEETT-SSPEEEEEESS--SPPPPP--S---EEEEEEEEES------------SS-------EEEEEEEEPPPTT-TTS---EEEEEEEE-PPTT---SB-SSEEEEEE-SS----S-STTEEEETTEEEEEES--BSSS-EEEEEE---SS--SSPPPEEEEEEETTEEEEEEEEEE-SSS----EEEETTEEEE----PPPP--S--TT--HHHHHHHHHSTT---EEEEEEEEEEEETTEEEEEEEEEEEEE-TT--